Protein 2HY7 (pdb70)

B-factor: mean 18.6, std 9.36, range [2.0, 82.22]

Nearest PDB structures (foldseek):
  2q6v-assembly1_A  TM=9.992E-01  e=4.494E-72  unclassified
  3cv3-assembly1_A  TM=9.998E-01  e=1.020E-71  Xanthomonas campestris pv. campestris
  3cuy-assembly1_A  TM=1.001E+00  e=2.155E-69  Xanthomonas campestris pv. campestris
  3tf5-assembly1_C-2  TM=4.042E-01  e=6.000E-01  Homo sapiens
  6qh8-assembly2_B  TM=3.877E-01  e=8.722E+00  Pseudomonas aeruginosa

Foldseek 3Di:
DQFEEEEEEQDWLPQADDDLVNLLQLLVLVRDAYEYEHDQAEPVCVVVPDSCVVVVVVAPHWDDDNSYTTHYHYYHHAAWAPVDPVCQVVSLVRLVVVLVDDDPVVLVSLLRGQEYEYEPASSLSNPVVSCVSHVNHQYFYEDLDANVQVPTRPNSLVSQLVCVQVHQAYEYQFLLNVVSHNYAPRYFYQHGFAAPCLVVLQPDAPDDDFAEEEEEAQALQDVVLQLLVCVLCVRYQYEYECNVDADDPSHDPSYDYYHHDHPSNCSNSQLPHLAYEHRRQDLPHRLCCLRSVPRVVSNLQNQHQYEYAPSNCHPDDSYFHAHHPDSVSSSVSVVVNNPDDRDNPDDHHHSNVSSVCSRCVLVVVVGHPHDRD

InterPro domains:
  IPR054299 Glucuronosyltransferase GumK, N-terminal domain [PF22059] (19-185)

Structure (mmCIF, N/CA/C/O backbone):
data_2HY7
#
_entry.id   2HY7
#
_cell.length_a   123.629
_cell.length_b   123.629
_cell.length_c   174.307
_cell.angle_alpha   90.000
_cell.angle_beta   90.000
_cell.angle_gamma   120.000
#
_symmetry.space_group_name_H-M   'P 65 2 2'
#
loop_
_entity.id
_entity.type
_entity.pdbx_description
1 polymer 'Glucuronosyltransferase GumK'
2 water water
#
loop_
_atom_site.group_PDB
_atom_site.id
_atom_site.type_symbol
_atom_site.label_atom_id
_atom_site.label_alt_id
_atom_site.label_comp_id
_atom_site.label_asym_id
_atom_site.label_entity_id
_atom_site.label_seq_id
_atom_site.pdbx_PDB_ins_code
_atom_site.Cartn_x
_atom_site.Cartn_y
_atom_site.Cartn_z
_atom_site.occupancy
_atom_site.B_iso_or_equiv
_atom_site.auth_seq_id
_atom_site.auth_comp_id
_atom_site.auth_asym_id
_atom_site.auth_atom_id
_atom_site.pdbx_PDB_model_num
ATOM 1 N N . ARG A 1 13 ? -1.847 94.827 6.391 1.00 39.94 13 ARG A N 1
ATOM 2 C CA . ARG A 1 13 ? -2.244 94.039 5.171 1.00 39.04 13 ARG A CA 1
ATOM 3 C C . ARG A 1 13 ? -1.933 92.623 5.464 1.00 37.14 13 ARG A C 1
ATOM 4 O O . ARG A 1 13 ? -0.875 92.125 5.010 1.00 36.98 13 ARG A O 1
ATOM 12 N N . ARG A 1 14 ? -2.879 91.996 6.185 1.00 35.73 14 ARG A N 1
ATOM 13 C CA . ARG A 1 14 ? -2.690 90.752 6.934 1.00 32.60 14 ARG A CA 1
ATOM 14 C C . ARG A 1 14 ? -1.426 91.159 7.632 1.00 29.80 14 ARG A C 1
ATOM 15 O O . ARG A 1 14 ? -1.130 92.368 7.616 1.00 30.67 14 ARG A O 1
ATOM 23 N N . PRO A 1 15 ? -0.684 90.232 8.266 1.00 26.45 15 PRO A N 1
ATOM 24 C CA . PRO A 1 15 ? 0.607 90.743 8.721 1.00 23.37 15 PRO A CA 1
ATOM 25 C C . PRO A 1 15 ? 1.515 91.088 7.538 1.00 20.50 15 PRO A C 1
ATOM 26 O O . PRO A 1 15 ? 1.504 90.394 6.523 1.00 19.92 15 PRO A O 1
ATOM 30 N N . CYS A 1 16 ? 2.273 92.169 7.676 1.00 17.09 16 CYS A N 1
ATOM 31 C CA . CYS A 1 16 ? 3.231 92.589 6.665 1.00 14.93 16 CYS A CA 1
ATOM 32 C C . CYS A 1 16 ? 4.620 92.090 7.084 1.00 13.44 16 CYS A C 1
ATOM 33 O O . CYS A 1 16 ? 5.042 92.317 8.222 1.00 12.58 16 CYS A O 1
ATOM 36 N N . TYR A 1 17 ? 5.314 91.421 6.161 1.00 12.32 17 TYR A N 1
ATOM 37 C CA . TYR A 1 17 ? 6.613 90.790 6.441 1.00 10.82 17 TYR A CA 1
ATOM 38 C C . TYR A 1 17 ? 7.719 91.514 5.704 1.00 10.42 17 TYR A C 1
ATOM 39 O O . TYR A 1 17 ? 7.536 91.944 4.567 1.00 9.46 17 TYR A O 1
ATOM 48 N N . LEU A 1 18 ? 8.870 91.602 6.345 1.00 9.49 18 LEU A N 1
ATOM 49 C CA . LEU A 1 18 ? 10.076 92.073 5.692 1.00 9.68 18 LEU A CA 1
ATOM 50 C C . LEU A 1 18 ? 11.168 91.042 5.946 1.00 10.23 18 LEU A C 1
ATOM 51 O O . LEU A 1 18 ? 11.395 90.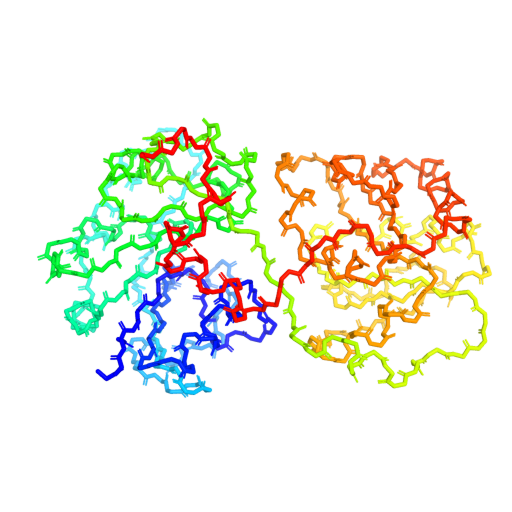634 7.093 1.00 11.26 18 LEU A O 1
ATOM 56 N N . VAL A 1 19 ? 11.832 90.607 4.875 1.00 9.72 19 VAL A N 1
ATOM 57 C CA . VAL A 1 19 ? 12.958 89.675 4.995 1.00 9.39 19 VAL A CA 1
ATOM 58 C C . VAL A 1 19 ? 14.251 90.397 4.633 1.00 9.69 19 VAL A C 1
ATOM 59 O O . VAL A 1 19 ? 14.314 91.082 3.600 1.00 9.55 19 VAL A O 1
ATOM 63 N N . LEU A 1 20 ? 15.272 90.241 5.480 1.00 9.43 20 LEU A N 1
ATOM 64 C CA . LEU A 1 20 ? 16.606 90.784 5.225 1.00 10.84 20 LEU A CA 1
ATOM 65 C C . LEU A 1 20 ? 17.612 89.646 5.060 1.00 10.73 20 LEU A C 1
ATOM 66 O O . LEU A 1 20 ? 17.719 88.765 5.927 1.00 10.28 20 LEU A O 1
ATOM 71 N N . SER A 1 21 ? 18.349 89.669 3.957 1.00 10.44 21 SER A N 1
ATOM 72 C CA . SER A 1 21 ? 19.201 88.537 3.580 1.00 11.28 21 SER A CA 1
ATOM 73 C C . SER A 1 21 ? 20.219 89.014 2.545 1.00 11.59 21 SER A C 1
ATOM 74 O O . SER A 1 21 ? 20.021 90.038 1.883 1.00 10.42 21 SER A O 1
ATOM 77 N N . SER A 1 22 ? 21.290 88.244 2.412 1.00 11.98 22 SER A N 1
ATOM 78 C CA . SER A 1 22 ? 22.277 88.447 1.365 1.00 13.69 22 SER A CA 1
ATOM 79 C C . SER A 1 22 ? 21.862 87.766 0.048 1.00 13.24 22 SER A C 1
ATOM 80 O O . SER A 1 22 ? 22.438 88.047 -1.016 1.00 12.40 22 SER A O 1
ATOM 83 N N . HIS A 1 23 ? 20.868 86.882 0.119 1.00 11.46 23 HIS A N 1
ATOM 84 C CA . HIS A 1 23 ? 20.171 86.417 -1.084 1.00 12.30 23 HIS A CA 1
ATOM 85 C C . HIS A 1 23 ? 19.348 87.564 -1.650 1.00 11.89 23 HIS A C 1
ATOM 86 O O . HIS A 1 23 ? 19.034 88.516 -0.940 1.00 11.68 23 HIS A O 1
ATOM 93 N N . ASP A 1 24 ? 19.022 87.483 -2.933 1.00 11.59 24 ASP A N 1
ATOM 94 C CA . ASP A 1 24 ? 17.938 88.274 -3.476 1.00 11.70 24 ASP A CA 1
ATOM 95 C C . ASP A 1 24 ? 16.831 87.288 -3.867 1.00 11.99 24 ASP A C 1
ATOM 96 O O . ASP A 1 24 ? 17.110 86.185 -4.369 1.00 11.31 24 ASP A O 1
ATOM 101 N N . PHE A 1 25 ? 15.582 87.677 -3.632 1.00 11.42 25 PHE A N 1
ATOM 102 C CA . PHE A 1 25 ? 14.459 86.788 -3.883 1.00 11.70 25 PHE A CA 1
ATOM 103 C C . PHE A 1 25 ? 14.320 86.353 -5.356 1.00 12.20 25 PHE A C 1
ATOM 104 O O . PHE A 1 25 ? 13.724 85.313 -5.662 1.00 12.31 25 PHE A O 1
ATOM 112 N N . ARG A 1 26 ? 14.879 87.146 -6.261 1.00 12.53 26 ARG A N 1
ATOM 113 C CA . ARG A 1 26 ? 14.765 86.890 -7.693 1.00 12.57 26 ARG A CA 1
ATOM 114 C C . ARG A 1 26 ? 15.799 85.904 -8.246 1.00 14.04 26 ARG A C 1
ATOM 115 O O . ARG A 1 26 ? 15.659 85.438 -9.375 1.00 14.21 26 ARG A O 1
ATOM 123 N N . THR A 1 27 ? 16.855 85.615 -7.486 1.00 15.30 27 THR A N 1
ATOM 124 C CA . THR A 1 27 ? 17.926 84.740 -7.976 1.00 17.51 27 THR A CA 1
ATOM 125 C C . THR A 1 27 ? 17.364 83.326 -8.216 1.00 18.95 27 THR A C 1
ATOM 126 O O . THR A 1 27 ? 16.737 82.747 -7.319 1.00 19.26 27 THR A O 1
ATOM 130 N N . PRO A 1 28 ? 17.536 82.792 -9.445 1.00 20.21 28 PRO A N 1
ATOM 131 C CA . PRO A 1 28 ? 17.046 81.438 -9.750 1.00 21.21 28 PRO A CA 1
ATOM 132 C C . PRO A 1 28 ? 17.660 80.354 -8.865 1.00 21.83 28 PRO A C 1
ATOM 133 O O . PRO A 1 28 ? 18.798 80.478 -8.413 1.00 21.14 28 PRO A O 1
ATOM 137 N N . ARG A 1 29 ? 16.900 79.290 -8.624 1.00 23.26 29 ARG A N 1
ATOM 138 C CA . ARG A 1 29 ? 17.320 78.218 -7.701 1.00 24.71 29 ARG A CA 1
ATOM 139 C C . ARG A 1 29 ? 17.207 78.718 -6.250 1.00 23.87 29 ARG A C 1
ATOM 140 O O . ARG A 1 29 ? 18.170 79.201 -5.655 1.00 23.77 29 ARG A O 1
ATOM 148 N N . ARG A 1 30 ? 16.008 78.577 -5.707 1.00 24.21 30 ARG A N 1
ATOM 149 C CA . ARG A 1 30 ? 15.688 79.028 -4.368 1.00 23.55 30 ARG A CA 1
ATOM 150 C C . ARG A 1 30 ? 16.525 78.332 -3.274 1.00 22.14 30 ARG A C 1
ATOM 151 O O . ARG A 1 30 ? 16.839 77.136 -3.389 1.00 22.17 30 ARG A O 1
ATOM 159 N N . ALA A 1 31 ? 16.919 79.090 -2.244 1.00 19.25 31 ALA A N 1
ATOM 160 C CA . ALA A 1 31 ? 17.497 78.531 -1.017 1.00 17.50 31 ALA A CA 1
ATOM 161 C C . ALA A 1 31 ? 16.383 78.494 0.036 1.00 15.60 31 ALA A C 1
ATOM 162 O O . ALA A 1 31 ? 15.247 78.855 -0.282 1.00 14.53 31 ALA A O 1
ATOM 164 N N . ASN A 1 32 ? 16.674 78.050 1.261 1.00 14.03 32 ASN A N 1
ATOM 165 C CA . ASN A 1 32 ? 15.589 77.892 2.245 1.00 13.45 32 ASN A CA 1
ATOM 166 C C . ASN A 1 32 ? 14.815 79.175 2.469 1.00 12.06 32 ASN A C 1
ATOM 167 O O . ASN A 1 32 ? 13.601 79.142 2.591 1.00 11.40 32 ASN A O 1
ATOM 172 N N . ILE A 1 33 ? 15.530 80.304 2.526 1.00 11.73 33 ILE A N 1
ATOM 173 C CA . ILE A 1 33 ? 14.878 81.582 2.783 1.00 11.10 33 ILE A CA 1
ATOM 174 C C . ILE A 1 33 ? 13.836 81.941 1.710 1.00 10.89 33 ILE A C 1
ATOM 175 O O . ILE A 1 33 ? 12.816 82.540 2.016 1.00 10.50 33 ILE A O 1
ATOM 180 N N . HIS A 1 34 ? 14.067 81.525 0.466 1.00 11.32 34 HIS A N 1
ATOM 181 C CA . HIS A 1 34 ? 13.086 81.754 -0.604 1.00 11.54 34 HIS A CA 1
ATOM 182 C C . HIS A 1 34 ? 11.804 80.976 -0.362 1.00 11.30 34 HIS A C 1
ATOM 183 O O . HIS A 1 34 ? 10.712 81.489 -0.581 1.00 10.08 34 HIS A O 1
ATOM 190 N N . PHE A 1 35 ? 11.943 79.707 0.028 1.00 11.06 35 PHE A N 1
ATOM 191 C CA . PHE A 1 35 ? 10.768 78.891 0.283 1.00 11.16 35 PHE A CA 1
ATOM 192 C C . PHE A 1 35 ? 9.928 79.424 1.440 1.00 10.62 35 PHE A C 1
ATOM 193 O O . PHE A 1 35 ? 8.703 79.372 1.392 1.00 11.04 35 PHE A O 1
ATOM 201 N N . ILE A 1 36 ? 10.591 79.913 2.481 1.00 9.45 36 ILE A N 1
ATOM 202 C CA . ILE A 1 36 ? 9.892 80.554 3.584 1.00 9.97 36 ILE A CA 1
ATOM 203 C C . ILE A 1 36 ? 9.182 81.819 3.061 1.00 10.08 36 ILE A C 1
ATOM 204 O O . ILE A 1 36 ? 8.005 82.067 3.364 1.00 9.36 36 ILE A O 1
ATOM 209 N N . THR A 1 37 ? 9.903 82.601 2.263 1.00 9.35 37 THR A N 1
ATOM 210 C CA . THR A 1 37 ? 9.346 83.859 1.744 1.00 9.99 37 THR A CA 1
ATOM 211 C C . THR A 1 37 ? 8.096 83.594 0.877 1.00 9.85 37 THR A C 1
ATOM 212 O O . THR A 1 37 ? 7.116 84.344 0.954 1.00 9.67 37 THR A O 1
ATOM 216 N N . ASP A 1 38 ? 8.107 82.509 0.100 1.00 10.12 38 ASP A N 1
ATOM 217 C CA . ASP A 1 38 ? 6.908 82.110 -0.669 1.00 10.83 38 ASP A CA 1
ATOM 218 C C . ASP A 1 38 ? 5.689 81.941 0.237 1.00 10.68 38 ASP A C 1
ATOM 219 O O . ASP A 1 38 ? 4.567 82.363 -0.098 1.00 9.84 38 ASP A O 1
ATOM 224 N N . GLN A 1 39 ? 5.915 81.328 1.393 1.00 10.29 39 GLN A N 1
ATOM 225 C CA . GLN A 1 39 ? 4.859 81.156 2.394 1.00 10.97 39 GLN A CA 1
ATOM 226 C C . GLN A 1 39 ? 4.417 82.474 3.013 1.00 10.75 39 GLN A C 1
ATOM 227 O O . GLN A 1 39 ? 3.217 82.678 3.238 1.00 11.47 39 GLN A O 1
ATOM 233 N N . LEU A 1 40 ? 5.373 83.357 3.281 1.00 10.79 40 LEU A N 1
ATOM 234 C CA . LEU A 1 40 ? 5.042 84.685 3.803 1.00 10.98 40 LEU A CA 1
ATOM 235 C C . LEU A 1 40 ? 4.122 85.423 2.824 1.00 11.05 40 LEU A C 1
ATOM 236 O O . LEU A 1 40 ? 3.131 86.061 3.233 1.00 11.04 40 LEU A O 1
ATOM 241 N N . ALA A 1 41 ? 4.459 85.336 1.541 1.00 11.66 41 ALA A N 1
ATOM 242 C CA . ALA A 1 41 ? 3.720 86.048 0.469 1.00 12.50 41 ALA A CA 1
ATOM 243 C C . ALA A 1 41 ? 2.271 85.580 0.369 1.00 13.95 41 ALA A C 1
ATOM 244 O O . ALA A 1 41 ? 1.376 86.356 -0.037 1.00 13.54 41 ALA A O 1
ATOM 246 N N . LEU A 1 42 ? 2.030 84.324 0.753 1.00 14.38 42 LEU A N 1
ATOM 247 C CA . LEU A 1 42 ? 0.653 83.814 0.870 1.00 15.16 42 LEU A CA 1
ATOM 248 C C . LEU A 1 42 ? -0.107 84.376 2.068 1.00 15.72 42 LEU A C 1
ATOM 249 O O . LEU A 1 42 ? -1.344 84.363 2.076 1.00 16.33 42 LEU A O 1
ATOM 254 N N . ARG A 1 43 ? 0.621 84.869 3.067 1.00 14.80 43 ARG A N 1
ATOM 255 C CA . ARG A 1 43 ? 0.018 85.298 4.319 1.00 14.97 43 ARG A CA 1
ATOM 256 C C . ARG A 1 43 ? -0.225 86.808 4.401 1.00 15.00 43 ARG A C 1
ATOM 257 O O . ARG A 1 43 ? -1.090 87.253 5.152 1.00 14.78 43 ARG A O 1
ATOM 265 N N . GLY A 1 44 ? 0.558 87.587 3.663 1.00 14.43 44 GLY A N 1
ATOM 266 C CA . GLY A 1 44 ? 0.439 89.057 3.709 1.00 13.91 44 GLY A CA 1
ATOM 267 C C . GLY A 1 44 ? 1.449 89.722 2.798 1.00 13.22 44 GLY A C 1
ATOM 268 O O . GLY A 1 44 ? 2.229 89.052 2.116 1.00 12.05 44 GLY A O 1
ATOM 269 N N . THR A 1 45 ? 1.398 91.050 2.743 1.00 12.04 45 THR A N 1
ATOM 270 C CA . THR A 1 45 ? 2.378 91.813 1.990 1.00 12.16 45 THR A CA 1
ATOM 271 C C . THR A 1 45 ? 3.785 91.444 2.452 1.00 11.22 45 THR A C 1
ATOM 272 O O . THR A 1 45 ? 4.088 91.474 3.652 1.00 12.11 45 THR A O 1
ATOM 276 N N . THR A 1 46 ? 4.629 91.097 1.492 1.00 10.31 46 THR A N 1
ATOM 277 C CA . THR A 1 46 ? 5.946 90.560 1.805 1.00 9.92 46 THR A CA 1
ATOM 278 C C . THR A 1 46 ? 7.019 91.271 1.018 1.00 9.38 46 THR A C 1
ATOM 279 O O . THR A 1 46 ? 6.928 91.394 -0.212 1.00 10.06 46 THR A O 1
ATOM 283 N N . ARG A 1 47 ? 8.022 91.753 1.748 1.00 9.16 47 ARG A N 1
ATOM 284 C CA . ARG A 1 47 ? 9.172 92.453 1.175 1.00 9.30 47 ARG A CA 1
ATOM 285 C C . ARG A 1 47 ? 10.457 91.674 1.399 1.00 9.94 47 ARG A C 1
ATOM 286 O O . ARG A 1 47 ? 10.652 91.064 2.458 1.00 9.69 47 ARG A O 1
ATOM 294 N N . PHE A 1 48 ? 11.361 91.749 0.427 1.00 9.77 48 PHE A N 1
ATOM 295 C CA . PHE A 1 48 ? 12.637 91.059 0.519 1.00 10.06 48 PHE A CA 1
ATOM 296 C C . PHE A 1 48 ? 13.745 92.019 0.122 1.00 10.01 48 PHE A C 1
ATOM 297 O O . PHE A 1 48 ? 13.882 92.400 -1.053 1.00 9.78 48 PHE A O 1
ATOM 305 N N . PHE A 1 49 ? 14.516 92.416 1.128 1.00 9.07 49 PHE A N 1
ATOM 306 C CA . PHE A 1 49 ? 15.525 93.458 1.006 1.00 9.93 49 PHE A CA 1
ATOM 307 C C . PHE A 1 49 ? 16.917 92.814 1.022 1.00 10.11 49 PHE A C 1
ATOM 308 O O . PHE A 1 49 ? 17.300 92.182 2.020 1.00 9.93 49 PHE A O 1
ATOM 316 N N . SER A 1 50 ? 17.638 92.927 -0.097 1.00 10.18 50 SER A N 1
ATOM 317 C CA . SER A 1 50 ? 18.899 92.177 -0.334 1.00 10.76 50 SER A CA 1
ATOM 318 C C . SER A 1 50 ? 20.134 93.010 0.012 1.00 11.84 50 SER A C 1
ATOM 319 O O . SER A 1 50 ? 20.298 94.120 -0.522 1.00 12.22 50 SER A O 1
ATOM 322 N N . LEU A 1 51 ? 20.980 92.447 0.886 1.00 11.92 51 LEU A N 1
ATOM 323 C CA . LEU A 1 51 ? 22.117 93.106 1.542 1.00 13.29 51 LEU A CA 1
ATOM 324 C C . LEU A 1 51 ? 23.472 92.663 1.005 1.00 13.24 51 LEU A C 1
ATOM 325 O O . LEU A 1 51 ? 23.572 91.674 0.280 1.00 13.07 51 LEU A O 1
ATOM 330 N N . ARG A 1 52 ? 24.520 93.398 1.377 1.00 14.78 52 ARG A N 1
ATOM 331 C CA . ARG A 1 52 ? 25.893 92.947 1.118 1.00 17.50 52 ARG A CA 1
ATOM 332 C C . ARG A 1 52 ? 26.171 92.971 -0.393 1.00 16.83 52 ARG A C 1
ATOM 333 O O . ARG A 1 52 ? 26.930 92.151 -0.915 1.00 17.97 52 ARG A O 1
ATOM 341 N N . TYR A 1 53 ? 25.540 93.912 -1.094 1.00 16.89 53 TYR A N 1
ATOM 342 C CA . TYR A 1 53 ? 25.761 94.079 -2.527 1.00 16.59 53 TYR A CA 1
ATOM 343 C C . TYR A 1 53 ? 26.315 95.481 -2.786 1.00 16.89 53 TYR A C 1
ATOM 344 O O . TYR A 1 53 ? 25.814 96.472 -2.261 1.00 15.71 53 TYR A O 1
ATOM 353 N N . SER A 1 54 ? 27.355 95.562 -3.602 1.00 18.13 54 SER A N 1
ATOM 354 C CA . SER A 1 54 ? 27.978 96.860 -3.873 1.00 18.80 54 SER A CA 1
ATOM 355 C C . SER A 1 54 ? 28.656 96.868 -5.241 1.00 19.34 54 SER A C 1
ATOM 356 O O . SER A 1 54 ? 28.680 95.858 -5.944 1.00 19.34 54 SER A O 1
ATOM 359 N N . ARG A 1 55 ? 29.199 98.024 -5.612 1.00 20.68 55 ARG A N 1
ATOM 360 C CA . ARG A 1 55 ? 30.002 98.112 -6.834 1.00 22.23 55 ARG A CA 1
ATOM 361 C C . ARG A 1 55 ? 31.203 97.175 -6.707 1.00 22.75 55 ARG A C 1
ATOM 362 O O . ARG A 1 55 ? 31.630 96.575 -7.683 1.00 23.11 55 ARG A O 1
ATOM 370 N N . LEU A 1 56 ? 31.697 97.002 -5.482 1.00 24.07 56 LEU A N 1
ATOM 371 C CA . LEU A 1 56 ? 32.764 96.041 -5.193 1.00 26.13 56 LEU A CA 1
ATOM 372 C C . LEU A 1 56 ? 32.381 94.589 -5.534 1.00 27.17 56 LEU A C 1
ATOM 373 O O . LEU A 1 56 ? 33.244 93.787 -5.875 1.00 27.06 56 LEU A O 1
ATOM 378 N N . SER A 1 57 ? 31.088 94.257 -5.447 1.00 28.63 57 SER A N 1
ATOM 379 C CA . SER A 1 57 ? 30.582 92.923 -5.836 1.00 30.13 57 SER A CA 1
ATOM 380 C C . SER A 1 57 ? 30.914 92.515 -7.266 1.00 32.78 57 SER A C 1
ATOM 381 O O . SER A 1 57 ? 31.021 91.313 -7.551 1.00 32.54 57 SER A O 1
ATOM 384 N N . ARG A 1 58 ? 31.069 93.511 -8.151 1.00 35.62 58 ARG A N 1
ATOM 385 C CA . ARG A 1 58 ? 31.433 93.296 -9.561 1.00 38.96 58 ARG A 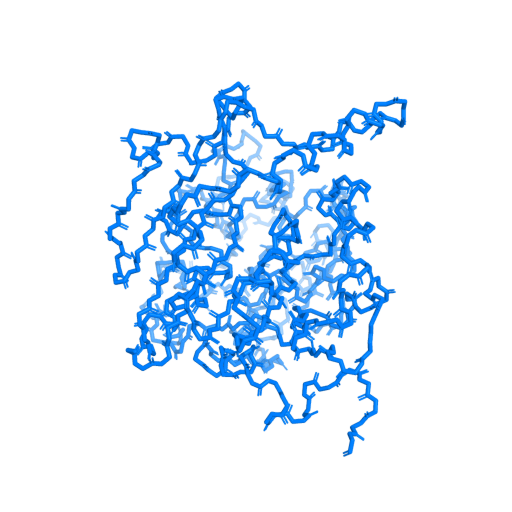CA 1
ATOM 386 C C . ARG A 1 58 ? 32.791 92.631 -9.727 1.00 40.58 58 ARG A C 1
ATOM 387 O O . ARG A 1 58 ? 32.980 91.810 -10.624 1.00 41.62 58 ARG A O 1
ATOM 395 N N . MET A 1 59 ? 33.739 92.997 -8.874 1.00 42.32 59 MET A N 1
ATOM 396 C CA . MET A 1 59 ? 35.076 92.423 -8.933 1.00 44.33 59 MET A CA 1
ATOM 397 C C . MET A 1 59 ? 35.148 91.040 -8.299 1.00 43.88 59 MET A C 1
ATOM 398 O O . MET A 1 59 ? 36.101 90.295 -8.529 1.00 44.42 59 MET A O 1
ATOM 403 N N . LYS A 1 60 ? 34.136 90.697 -7.510 1.00 43.33 60 LYS A N 1
ATOM 404 C CA . LYS A 1 60 ? 34.126 89.441 -6.778 1.00 42.87 60 LYS A CA 1
ATOM 405 C C . LYS A 1 60 ? 33.271 88.353 -7.446 1.00 41.49 60 LYS A C 1
ATOM 406 O O . LYS A 1 60 ? 33.458 87.168 -7.173 1.00 42.38 60 LYS A O 1
ATOM 412 N N . GLY A 1 61 ? 32.347 88.741 -8.318 1.00 39.41 61 GLY A N 1
ATOM 413 C CA . GLY A 1 61 ? 31.511 87.763 -9.016 1.00 37.09 61 GLY A CA 1
ATOM 414 C C . GLY A 1 61 ? 30.285 87.343 -8.217 1.00 35.38 61 GLY A C 1
ATOM 415 O O . GLY A 1 61 ? 30.078 86.157 -7.913 1.00 36.44 61 GLY A O 1
ATOM 416 N N . ASP A 1 62 ? 29.465 88.323 -7.878 1.00 32.03 62 ASP A N 1
ATOM 417 C CA . ASP A 1 62 ? 28.258 88.088 -7.109 1.00 28.96 62 ASP A CA 1
ATOM 418 C C . ASP A 1 62 ? 27.171 87.509 -8.026 1.00 27.58 62 ASP A C 1
ATOM 419 O O . ASP A 1 62 ? 26.996 87.976 -9.154 1.00 26.37 62 ASP A O 1
ATOM 424 N N . MET A 1 63 ? 26.436 86.512 -7.530 1.00 26.69 63 MET A N 1
ATOM 425 C CA . MET A 1 63 ? 25.336 85.883 -8.290 1.00 25.89 63 MET A CA 1
ATOM 426 C C . MET A 1 63 ? 24.191 86.849 -8.626 1.00 24.28 63 MET A C 1
ATOM 427 O O . MET A 1 63 ? 23.360 86.560 -9.482 1.00 23.61 63 MET A O 1
ATOM 432 N N . ARG A 1 64 ? 24.149 87.989 -7.947 1.00 22.53 64 ARG A N 1
ATOM 433 C CA . ARG A 1 64 ? 23.094 88.979 -8.182 1.00 21.17 64 ARG A CA 1
ATOM 434 C C . ARG A 1 64 ? 23.446 90.003 -9.262 1.00 21.37 64 ARG A C 1
ATOM 435 O O . ARG A 1 64 ? 22.660 90.911 -9.548 1.00 20.37 64 ARG A O 1
ATOM 443 N N . LEU A 1 65 ? 24.622 89.858 -9.869 1.00 21.58 65 LEU A N 1
ATOM 444 C CA . LEU A 1 65 ? 25.032 90.800 -10.915 1.00 22.03 65 LEU A CA 1
ATOM 445 C C . LEU A 1 65 ? 24.029 90.966 -12.087 1.00 21.40 65 LEU A C 1
ATOM 446 O O . LEU A 1 65 ? 23.853 92.082 -12.572 1.00 21.80 65 LEU A O 1
ATOM 451 N N . PRO A 1 66 ? 23.336 89.880 -12.513 1.00 21.54 66 PRO A N 1
ATOM 452 C CA . PRO A 1 66 ? 22.254 90.049 -13.502 1.00 20.89 66 PRO A CA 1
ATOM 453 C C . PRO A 1 66 ? 21.136 91.017 -13.115 1.00 20.24 66 PRO A C 1
ATOM 454 O O . PRO A 1 66 ? 20.422 91.500 -13.998 1.00 19.70 66 PRO A O 1
ATOM 458 N N . LEU A 1 67 ? 21.010 91.321 -11.818 1.00 18.07 67 LEU A N 1
ATOM 459 C CA . LEU A 1 67 ? 19.975 92.233 -11.335 1.00 16.97 67 LEU A CA 1
ATOM 460 C C . LEU A 1 67 ? 20.482 93.663 -11.171 1.00 15.69 67 LEU A C 1
ATOM 461 O O . LEU A 1 67 ? 19.752 94.541 -10.735 1.00 14.64 67 LEU A O 1
ATOM 466 N N . ASP A 1 68 ? 21.743 93.896 -11.523 1.00 15.69 68 ASP A N 1
ATOM 467 C CA . ASP A 1 68 ? 22.367 95.193 -11.262 1.00 15.90 68 ASP A CA 1
ATOM 468 C C . ASP A 1 68 ? 21.610 96.404 -11.819 1.00 15.08 68 ASP A C 1
ATOM 469 O O . ASP A 1 68 ? 21.543 97.439 -11.163 1.00 13.93 68 ASP A O 1
ATOM 474 N N . ASP A 1 69 ? 21.033 96.268 -13.017 1.00 15.69 69 ASP A N 1
ATOM 475 C CA . ASP A 1 69 ? 20.278 97.370 -13.631 1.00 16.08 69 ASP A CA 1
ATOM 476 C C . ASP A 1 69 ? 18.970 97.678 -12.883 1.00 15.51 69 ASP A C 1
ATOM 477 O O . ASP A 1 69 ? 18.256 98.624 -13.231 1.00 15.34 69 ASP A O 1
ATOM 482 N N . THR A 1 70 ? 18.649 96.882 -11.861 1.00 14.17 70 THR A N 1
ATOM 483 C CA . THR A 1 70 ? 17.459 97.172 -11.047 1.00 13.38 70 THR A CA 1
ATOM 484 C C . THR A 1 70 ? 17.819 97.683 -9.654 1.00 13.92 70 THR A C 1
ATOM 485 O O . THR A 1 70 ? 16.923 97.987 -8.853 1.00 13.49 70 THR A O 1
ATOM 489 N N . ALA A 1 71 ? 19.118 97.764 -9.367 1.00 13.65 71 ALA A N 1
ATOM 490 C CA . ALA A 1 71 ? 19.597 98.163 -8.031 1.00 13.86 71 ALA A CA 1
ATOM 491 C C . ALA A 1 71 ? 18.934 99.434 -7.491 1.00 13.96 71 ALA A C 1
ATOM 492 O O . ALA A 1 71 ? 18.651 100.398 -8.237 1.00 12.65 71 ALA A O 1
ATOM 494 N N . ASN A 1 72 ? 18.664 99.415 -6.186 1.00 12.94 72 ASN A N 1
ATOM 495 C CA . ASN A 1 72 ? 18.124 100.568 -5.471 1.00 12.85 72 ASN A CA 1
ATOM 496 C C . ASN A 1 72 ? 16.735 100.981 -5.940 1.00 12.49 72 ASN A C 1
ATOM 497 O O . ASN A 1 72 ? 16.352 102.137 -5.824 1.00 12.42 72 ASN A O 1
ATOM 502 N N . THR A 1 73 ? 15.976 100.025 -6.474 1.00 11.63 73 THR A N 1
ATOM 503 C CA . THR A 1 73 ? 14.574 100.269 -6.782 1.00 11.56 73 THR A CA 1
ATOM 504 C C . THR A 1 73 ? 13.784 99.023 -6.396 1.00 10.97 73 THR A C 1
ATOM 505 O O . THR A 1 73 ? 14.357 97.936 -6.317 1.00 11.42 73 THR A O 1
ATOM 509 N N . VAL A 1 74 ? 12.469 99.184 -6.225 1.00 10.89 74 VAL A N 1
ATOM 510 C CA . VAL A 1 74 ? 11.571 98.073 -5.884 1.00 9.85 74 VAL A CA 1
ATOM 511 C C . VAL A 1 74 ? 11.077 97.354 -7.141 1.00 10.23 74 VAL A C 1
ATOM 512 O O . VAL A 1 74 ? 10.637 98.004 -8.110 1.00 9.53 74 VAL A O 1
ATOM 516 N N . VAL A 1 75 ? 11.178 96.026 -7.137 1.00 9.84 75 VAL A N 1
ATOM 517 C CA . VAL A 1 75 ? 10.694 95.214 -8.267 1.00 11.04 75 VAL A CA 1
ATOM 518 C C . VAL A 1 75 ? 9.773 94.137 -7.681 1.00 11.64 75 VAL A C 1
ATOM 519 O O . VAL A 1 75 ? 10.112 93.511 -6.664 1.00 11.81 75 VAL A O 1
ATOM 523 N N . SER A 1 76 ? 8.613 93.943 -8.306 1.00 11.60 76 SER A N 1
ATOM 524 C CA . SER A 1 76 ? 7.674 92.894 -7.874 1.00 12.74 76 SER A CA 1
ATOM 525 C C . SER A 1 76 ? 8.060 91.571 -8.516 1.00 12.22 76 SER A C 1
ATOM 526 O O . SER A 1 76 ? 8.246 91.481 -9.742 1.00 11.80 76 SER A O 1
ATOM 529 N N . HIS A 1 77 ? 8.199 90.527 -7.698 1.00 11.98 77 HIS A N 1
ATOM 530 C CA . HIS A 1 77 ? 8.497 89.215 -8.252 1.00 11.83 77 HIS A CA 1
ATOM 531 C C . HIS A 1 77 ? 7.760 88.131 -7.472 1.00 12.56 77 HIS A C 1
ATOM 532 O O . HIS A 1 77 ? 7.984 87.973 -6.259 1.00 11.94 77 HIS A O 1
ATOM 539 N N . ASN A 1 78 ? 6.896 87.398 -8.169 1.00 13.29 78 ASN A N 1
ATOM 540 C CA . ASN A 1 78 ? 6.082 86.327 -7.543 1.00 14.78 78 ASN A CA 1
ATOM 541 C C . ASN A 1 78 ? 5.370 86.795 -6.261 1.00 14.56 78 ASN A C 1
ATOM 542 O O . ASN A 1 78 ? 5.389 86.109 -5.231 1.00 14.68 78 ASN A O 1
ATOM 547 N N . GLY A 1 79 ? 4.773 87.981 -6.328 1.00 14.17 79 GLY A N 1
ATOM 548 C CA . GLY A 1 79 ? 4.010 88.523 -5.196 1.00 14.18 79 GLY A CA 1
ATOM 549 C C . GLY A 1 79 ? 4.842 89.127 -4.079 1.00 14.24 79 GLY A C 1
ATOM 550 O O . GLY A 1 79 ? 4.298 89.482 -3.030 1.00 15.00 79 GLY A O 1
ATOM 551 N N . VAL A 1 80 ? 6.149 89.263 -4.294 1.00 12.33 80 VAL A N 1
ATOM 552 C CA . VAL A 1 80 ? 7.044 89.820 -3.269 1.00 12.06 80 VAL A CA 1
ATOM 553 C C . VAL A 1 80 ? 7.678 91.103 -3.796 1.00 11.83 80 VAL A C 1
ATOM 554 O O . VAL A 1 80 ? 8.118 91.150 -4.949 1.00 10.97 80 VAL A O 1
ATOM 558 N N . ASP A 1 81 ? 7.705 92.136 -2.958 1.00 12.07 81 ASP A N 1
ATOM 559 C CA . ASP A 1 81 ? 8.398 93.391 -3.295 1.00 12.73 81 ASP A CA 1
ATOM 560 C C . ASP A 1 81 ? 9.879 93.232 -2.987 1.00 11.83 81 ASP A C 1
ATOM 561 O O . ASP A 1 81 ? 10.251 93.009 -1.827 1.00 12.00 81 ASP A O 1
ATOM 566 N N . CYS A 1 82 ? 10.718 93.328 -4.019 1.00 11.38 82 CYS A N 1
ATOM 567 C CA . CYS A 1 82 ? 12.150 93.055 -3.912 1.00 10.92 82 CYS A CA 1
ATOM 568 C C . CYS A 1 82 ? 12.968 94.333 -4.056 1.00 11.62 82 CYS A C 1
ATOM 569 O O . CYS A 1 82 ? 12.635 95.197 -4.881 1.00 11.27 82 CYS A O 1
ATOM 572 N N . TYR A 1 83 ? 14.050 94.426 -3.288 1.00 9.82 83 TYR A N 1
ATOM 573 C CA . TYR A 1 83 ? 14.965 95.554 -3.408 1.00 10.76 83 TYR A CA 1
ATOM 574 C C . TYR A 1 83 ? 16.389 95.079 -3.245 1.00 10.87 83 TYR A C 1
ATOM 575 O O . TYR A 1 83 ? 16.765 94.546 -2.177 1.00 10.42 83 TYR A O 1
ATOM 584 N N . LEU A 1 84 ? 17.181 95.277 -4.295 1.00 11.20 84 LEU A N 1
ATOM 585 C CA . LEU A 1 84 ? 18.607 95.009 -4.241 1.00 11.84 84 LEU A CA 1
ATOM 586 C C . LEU A 1 84 ? 19.342 96.313 -3.935 1.00 12.57 84 LEU A C 1
ATOM 587 O O . LEU A 1 84 ? 19.498 97.184 -4.804 1.00 12.55 84 LEU A O 1
ATOM 592 N N . TRP A 1 85 ? 19.778 96.452 -2.689 1.00 12.67 85 TRP A N 1
ATOM 593 C CA . TRP A 1 85 ? 20.474 97.657 -2.245 1.00 13.88 85 TRP A CA 1
ATOM 594 C C . TRP A 1 85 ? 21.901 97.602 -2.757 1.00 14.41 85 TRP A C 1
ATOM 595 O O . TRP A 1 85 ? 22.601 96.636 -2.479 1.00 14.78 85 TRP A O 1
ATOM 606 N N . ARG A 1 86 ? 22.332 98.624 -3.504 1.00 14.35 86 ARG A N 1
ATOM 607 C CA . ARG A 1 86 ? 23.719 98.673 -3.973 1.00 15.26 86 ARG A CA 1
ATOM 608 C C . ARG A 1 86 ? 24.415 99.910 -3.417 1.00 15.70 86 ARG A C 1
ATOM 609 O O . ARG A 1 86 ? 24.008 101.042 -3.684 1.00 15.72 86 ARG A O 1
ATOM 617 N N . THR A 1 87 ? 25.463 99.680 -2.630 1.00 15.93 87 THR A N 1
ATOM 618 C CA . THR A 1 87 ? 26.269 100.776 -2.094 1.00 15.82 87 THR A CA 1
ATOM 619 C C . THR A 1 87 ? 27.551 100.813 -2.904 1.00 15.99 87 THR A C 1
ATOM 620 O O . THR A 1 87 ? 27.721 100.018 -3.811 1.00 15.67 87 THR A O 1
ATOM 624 N N . THR A 1 88 ? 28.461 101.730 -2.580 1.00 17.51 88 THR A N 1
ATOM 625 C CA . THR A 1 88 ? 29.717 101.786 -3.327 1.00 18.68 88 THR A CA 1
ATOM 626 C C . THR A 1 88 ? 30.617 100.616 -2.952 1.00 18.61 88 THR A C 1
ATOM 627 O O . THR A 1 88 ? 31.121 99.898 -3.820 1.00 18.98 88 THR A O 1
ATOM 631 N N . VAL A 1 89 ? 30.808 100.436 -1.646 1.00 19.25 89 VAL A N 1
ATOM 632 C CA . VAL A 1 89 ? 31.478 99.264 -1.094 1.00 19.38 89 VAL A CA 1
ATOM 633 C C . VAL A 1 89 ? 30.558 98.688 -0.008 1.00 19.04 89 VAL A C 1
ATOM 634 O O . VAL A 1 89 ? 29.626 99.347 0.446 1.00 19.07 89 VAL A O 1
ATOM 638 N N . HIS A 1 90 ? 30.805 97.444 0.368 1.00 19.42 90 HIS A N 1
ATOM 639 C CA . HIS A 1 90 ? 30.087 96.812 1.480 1.00 19.01 90 HIS A CA 1
ATOM 640 C C . HIS A 1 90 ? 31.125 96.284 2.479 1.00 18.28 90 HIS A C 1
ATOM 641 O O . HIS A 1 90 ? 32.260 95.984 2.075 1.00 18.58 90 HIS A O 1
ATOM 648 N N . PRO A 1 91 ? 30.752 96.171 3.770 1.00 17.74 91 PRO A N 1
ATOM 649 C CA . PRO A 1 91 ? 31.702 95.615 4.745 1.00 18.14 91 PRO A CA 1
ATOM 650 C C . PRO A 1 91 ? 31.826 94.089 4.637 1.00 18.76 91 PRO A C 1
ATOM 651 O O . PRO A 1 91 ? 30.878 93.402 4.242 1.00 17.89 91 PRO A O 1
ATOM 655 N N . PHE A 1 92 ? 32.999 93.571 4.973 1.00 19.35 92 PHE A N 1
ATOM 656 C CA . PHE A 1 92 ? 33.254 92.139 4.873 1.00 20.50 92 PHE A CA 1
ATOM 657 C C . PHE A 1 92 ? 34.399 91.738 5.803 1.00 20.53 92 PHE A C 1
ATOM 658 O O . PHE A 1 92 ? 35.110 92.588 6.351 1.00 20.22 92 PHE A O 1
ATOM 666 N N . ASN A 1 93 ? 34.554 90.435 5.986 1.00 20.84 93 ASN A N 1
ATOM 667 C CA . ASN A 1 93 ? 35.637 89.892 6.783 1.00 21.72 93 ASN A CA 1
ATOM 668 C C . ASN A 1 93 ? 36.894 89.879 5.917 1.00 22.13 93 ASN A C 1
ATOM 669 O O . ASN A 1 93 ? 36.962 89.149 4.935 1.00 21.80 93 ASN A O 1
ATOM 674 N N . THR A 1 94 ? 37.873 90.704 6.276 1.00 24.73 94 THR A N 1
ATOM 675 C CA . THR A 1 94 ? 39.158 90.753 5.546 1.00 27.27 94 THR A CA 1
ATOM 676 C C . THR A 1 94 ? 40.052 89.561 5.917 1.00 29.37 94 THR A C 1
ATOM 677 O O . THR A 1 94 ? 41.021 89.251 5.208 1.00 29.99 94 THR A O 1
ATOM 681 N N . ARG A 1 95 ? 39.727 88.912 7.038 1.00 31.34 95 ARG A N 1
ATOM 682 C CA . ARG A 1 95 ? 40.473 87.748 7.542 1.00 33.63 95 ARG A CA 1
ATOM 683 C C . ARG A 1 95 ? 41.917 88.118 7.935 1.00 34.86 95 ARG A C 1
ATOM 684 O O . ARG A 1 95 ? 42.798 87.255 8.018 1.00 35.25 95 ARG A O 1
ATOM 692 N N . ARG A 1 96 ? 42.132 89.408 8.186 1.00 36.21 96 ARG A N 1
ATOM 693 C CA . ARG A 1 96 ? 43.384 89.928 8.725 1.00 37.76 96 ARG A CA 1
ATOM 694 C C . ARG A 1 96 ? 43.077 90.599 10.047 1.00 38.26 96 ARG A C 1
ATOM 695 O O . ARG A 1 96 ? 42.346 91.595 10.089 1.00 37.73 96 ARG A O 1
ATOM 703 N N . SER A 1 97 ? 43.646 90.063 11.123 1.00 39.14 97 SER A N 1
ATOM 704 C CA . SER A 1 97 ? 43.402 90.580 12.467 1.00 40.43 97 SER A CA 1
ATOM 705 C C . SER A 1 97 ? 43.831 92.039 12.664 1.00 40.80 97 SER A C 1
ATOM 706 O O . SER A 1 97 ? 43.252 92.743 13.492 1.00 41.54 97 SER A O 1
ATOM 709 N N . TRP A 1 98 ? 44.833 92.497 11.913 1.00 41.03 98 TRP A N 1
ATOM 710 C CA . TRP A 1 98 ? 45.272 93.895 12.017 1.00 41.23 98 TRP A CA 1
ATOM 711 C C . TRP A 1 98 ? 44.296 94.871 11.348 1.00 41.13 98 TRP A C 1
ATOM 712 O O . TRP A 1 98 ? 44.302 96.065 11.660 1.00 41.12 98 TRP A O 1
ATOM 723 N N . LEU A 1 99 ? 43.455 94.353 10.446 1.00 40.91 99 LEU A N 1
ATOM 724 C CA . LEU A 1 99 ? 42.456 95.162 9.739 1.00 40.46 99 LEU A CA 1
ATOM 725 C C . LEU A 1 99 ? 41.100 95.253 10.446 1.00 40.38 99 LEU A C 1
ATOM 726 O O . LEU A 1 99 ? 40.164 95.843 9.906 1.00 40.42 99 LEU A O 1
ATOM 731 N N . ARG A 1 100 ? 41.004 94.691 11.651 1.00 40.03 100 ARG A N 1
ATOM 732 C CA . ARG A 1 100 ? 39.747 94.655 12.417 1.00 39.87 100 ARG A CA 1
ATOM 733 C C . ARG A 1 100 ? 39.126 96.015 12.774 1.00 39.01 100 ARG A C 1
ATOM 734 O O . ARG A 1 100 ? 37.901 96.139 12.752 1.00 38.86 100 ARG A O 1
ATOM 742 N N . PRO A 1 101 ? 39.955 97.026 13.138 1.00 38.11 101 PRO A N 1
ATOM 743 C CA . PRO A 1 101 ? 39.385 98.363 13.374 1.00 36.75 101 PRO A CA 1
ATOM 744 C C . PRO A 1 101 ? 38.800 98.993 12.108 1.00 35.14 101 PRO A C 1
ATOM 745 O O . PRO A 1 101 ? 37.844 99.766 12.189 1.00 34.78 101 PRO A O 1
ATOM 749 N N . VAL A 1 102 ? 39.396 98.678 10.962 1.00 33.43 102 VAL A N 1
ATOM 750 C CA . VAL A 1 102 ? 38.888 99.112 9.664 1.00 31.85 102 VAL A CA 1
ATOM 751 C C . VAL A 1 102 ? 37.545 98.414 9.378 1.00 30.45 102 VAL A C 1
ATOM 752 O O . VAL A 1 102 ? 36.560 99.080 9.047 1.00 29.79 102 VAL A O 1
ATOM 756 N N . GLU A 1 103 ? 37.514 97.084 9.528 1.00 2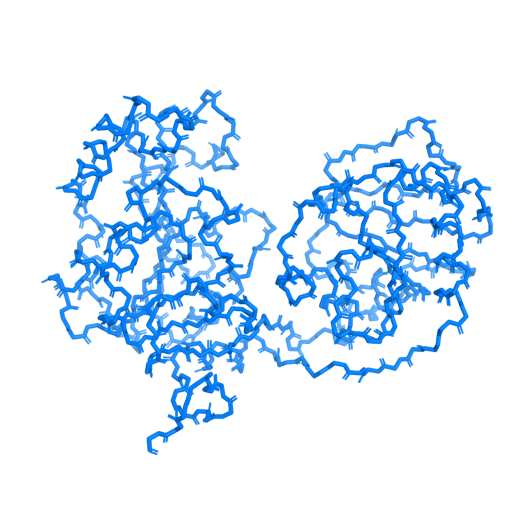8.50 103 GLU A N 1
ATOM 757 C CA . GLU A 1 103 ? 36.266 96.306 9.427 1.00 26.42 103 GLU A CA 1
ATOM 758 C C . GLU A 1 103 ? 35.167 96.884 10.290 1.00 25.74 103 GLU A C 1
ATOM 759 O O . GLU A 1 103 ? 34.083 97.179 9.785 1.00 25.39 103 GLU A O 1
ATOM 765 N N . ASP A 1 104 ? 35.443 97.039 11.590 1.00 24.92 104 ASP A N 1
ATOM 766 C CA . ASP A 1 104 ? 34.448 97.536 12.533 1.00 25.37 104 ASP A CA 1
ATOM 767 C C . ASP A 1 104 ? 33.902 98.886 12.093 1.00 24.46 104 ASP A C 1
ATOM 768 O O . ASP A 1 104 ? 32.707 99.138 12.229 1.00 24.08 104 ASP A O 1
ATOM 773 N N . ALA A 1 105 ? 34.789 99.740 11.572 1.00 24.24 105 ALA A N 1
ATOM 774 C CA . ALA A 1 105 ? 34.397 101.070 11.101 1.00 23.73 105 ALA A CA 1
ATOM 775 C C . ALA A 1 105 ? 33.481 100.940 9.884 1.00 22.89 105 ALA A C 1
ATOM 776 O O . ALA A 1 105 ? 32.468 101.628 9.800 1.00 22.74 105 ALA A O 1
ATOM 778 N N . MET A 1 106 ? 33.843 100.050 8.963 1.00 22.24 106 MET A N 1
ATOM 779 C CA . MET A 1 106 ? 33.041 99.787 7.762 1.00 22.58 106 MET A CA 1
ATOM 780 C C . MET A 1 106 ? 31.644 99.249 8.092 1.00 20.69 106 MET A C 1
ATOM 781 O O . MET A 1 106 ? 30.653 99.670 7.484 1.00 18.17 106 MET A O 1
ATOM 786 N N . PHE A 1 107 ? 31.566 98.322 9.054 1.00 19.27 107 PHE A N 1
ATOM 787 C CA . PHE A 1 107 ? 30.272 97.765 9.476 1.00 18.46 107 PHE A CA 1
ATOM 788 C C . PHE A 1 107 ? 29.409 98.802 10.165 1.00 18.46 107 PHE A C 1
ATOM 789 O O . PHE A 1 107 ? 28.210 98.902 9.883 1.00 17.83 107 PHE A O 1
ATOM 797 N N . ARG A 1 108 ? 30.008 99.586 11.061 1.00 18.48 108 ARG A N 1
ATOM 798 C CA . ARG A 1 108 ? 29.272 100.650 11.723 1.00 20.21 108 ARG A CA 1
ATOM 799 C C . ARG A 1 108 ? 28.708 101.640 10.692 1.00 18.95 108 ARG A C 1
ATOM 800 O O . ARG A 1 108 ? 27.571 102.051 10.794 1.00 18.33 108 ARG A O 1
ATOM 808 N N . TRP A 1 109 ? 29.521 101.992 9.706 1.00 19.06 109 TRP A N 1
ATOM 809 C CA . TRP A 1 109 ? 29.137 102.945 8.658 1.00 18.59 109 TRP A CA 1
ATOM 810 C C . TRP A 1 109 ? 27.969 102.402 7.833 1.00 17.53 109 TRP A C 1
ATOM 811 O O . TRP A 1 109 ? 26.994 103.106 7.553 1.00 16.73 109 TRP A O 1
ATOM 822 N N . TYR A 1 110 ? 28.082 101.133 7.448 1.00 16.53 110 TYR A N 1
ATOM 823 C CA . TYR A 1 110 ? 27.027 100.435 6.708 1.00 16.49 110 TYR A CA 1
ATOM 824 C C . TYR A 1 110 ? 25.698 100.474 7.451 1.00 16.50 110 TYR A C 1
ATOM 825 O O . TYR A 1 110 ? 24.681 100.874 6.890 1.00 16.07 110 TYR A O 1
ATOM 834 N N . ALA A 1 111 ? 25.730 100.096 8.727 1.00 16.48 111 ALA A N 1
ATOM 835 C CA . ALA A 1 111 ? 24.543 100.061 9.572 1.00 16.57 111 ALA A CA 1
ATOM 836 C C . ALA A 1 111 ? 23.968 101.455 9.811 1.00 16.09 111 ALA A C 1
ATOM 837 O O . ALA A 1 111 ? 22.766 101.597 9.977 1.00 15.92 111 ALA A O 1
ATOM 839 N N . ALA A 1 112 ? 24.838 102.471 9.798 1.00 16.12 112 ALA A N 1
ATOM 840 C CA . ALA A 1 112 ? 24.444 103.860 10.070 1.00 15.93 112 ALA A CA 1
ATOM 841 C C . ALA A 1 112 ? 23.856 104.578 8.847 1.00 15.36 112 ALA A C 1
ATOM 842 O O . ALA A 1 112 ? 23.315 105.681 8.975 1.00 14.80 112 ALA A O 1
ATOM 844 N N . HIS A 1 113 ? 23.951 103.965 7.672 1.00 15.15 113 HIS A N 1
ATOM 845 C CA . HIS A 1 113 ? 23.451 104.608 6.449 1.00 15.76 113 HIS A CA 1
ATOM 846 C C . HIS A 1 113 ? 22.418 103.781 5.677 1.00 15.61 113 HIS A C 1
ATOM 847 O O . HIS A 1 113 ? 22.601 103.560 4.482 1.00 15.54 113 HIS A O 1
ATOM 854 N N . PRO A 1 114 ? 21.322 103.338 6.347 1.00 15.80 114 PRO A N 1
ATOM 855 C CA . PRO A 1 114 ? 20.322 102.558 5.611 1.00 15.77 114 PRO A CA 1
ATOM 856 C C . PRO A 1 114 ? 19.601 103.466 4.622 1.00 14.88 114 PRO A C 1
ATOM 857 O O . PRO A 1 114 ? 19.439 104.655 4.895 1.00 15.09 114 PRO A O 1
ATOM 861 N N . PRO A 1 115 ? 19.155 102.917 3.489 1.00 14.38 115 PRO A N 1
ATOM 862 C CA . PRO A 1 115 ? 18.393 103.774 2.583 1.00 13.60 115 PRO A CA 1
ATOM 863 C C . PRO A 1 115 ? 16.990 103.998 3.128 1.00 13.14 115 PRO A C 1
ATOM 864 O O . PRO A 1 115 ? 16.492 103.182 3.936 1.00 12.19 115 PRO A O 1
ATOM 868 N N . LYS A 1 116 ? 16.355 105.083 2.687 1.00 12.37 116 LYS A N 1
ATOM 869 C CA . LYS A 1 116 ? 14.981 105.382 3.072 1.00 12.94 116 LYS A CA 1
ATOM 870 C C . LYS A 1 116 ? 14.064 104.184 2.839 1.00 11.30 116 LYS A C 1
ATOM 871 O O . LYS A 1 116 ? 13.170 103.912 3.649 1.00 10.54 116 LYS A O 1
ATOM 877 N N . GLN A 1 117 ? 14.268 103.463 1.732 1.00 10.66 117 GLN A N 1
ATOM 878 C CA . GLN A 1 117 ? 13.351 102.350 1.426 1.00 10.46 117 GLN A CA 1
ATOM 879 C C . GLN A 1 117 ? 13.379 101.291 2.536 1.00 9.68 117 GLN A C 1
ATOM 880 O O . GLN A 1 117 ? 12.348 100.700 2.848 1.00 9.34 117 GLN A O 1
ATOM 886 N N . LEU A 1 118 ? 14.561 101.035 3.094 1.00 9.89 118 LEU A N 1
ATOM 887 C CA . LEU A 1 118 ? 14.671 100.047 4.195 1.00 9.56 118 LEU A CA 1
ATOM 888 C C . LEU A 1 118 ? 13.915 100.534 5.426 1.00 9.93 118 LEU A C 1
ATOM 889 O O . LEU A 1 118 ? 13.155 99.778 6.042 1.00 9.77 118 LEU A O 1
ATOM 894 N N . LEU A 1 119 ? 14.131 101.802 5.778 1.00 9.42 119 LEU A N 1
ATOM 895 C CA . LEU A 1 119 ? 13.452 102.411 6.933 1.00 10.05 119 LEU A CA 1
ATOM 896 C C . LEU A 1 119 ? 11.939 102.362 6.798 1.00 9.68 119 LEU A C 1
ATOM 897 O O . LEU A 1 119 ? 11.234 101.990 7.749 1.00 10.17 119 LEU A O 1
ATOM 902 N N . ASP A 1 120 ? 11.433 102.719 5.614 1.00 10.46 120 ASP A N 1
ATOM 903 C CA . ASP A 1 120 ? 9.994 102.691 5.323 1.00 9.95 120 ASP A CA 1
ATOM 904 C C . ASP A 1 120 ? 9.433 101.276 5.456 1.00 9.67 120 ASP A C 1
ATOM 905 O O . ASP A 1 120 ? 8.390 101.057 6.089 1.00 9.54 120 ASP A O 1
ATOM 910 N N . TRP A 1 121 ? 10.124 100.318 4.851 1.00 9.25 121 TRP A N 1
ATOM 911 C CA . TRP A 1 121 ? 9.685 98.919 4.957 1.00 9.34 121 TRP A CA 1
ATOM 912 C C . TRP A 1 121 ? 9.724 98.398 6.384 1.00 9.29 121 TRP A C 1
ATOM 913 O O . TRP A 1 121 ? 8.802 97.700 6.796 1.00 9.84 121 TRP A O 1
ATOM 924 N N . MET A 1 122 ? 10.764 98.743 7.137 1.00 10.03 122 MET A N 1
ATOM 925 C CA . MET A 1 122 ? 10.807 98.369 8.561 1.00 10.70 122 MET A CA 1
ATOM 926 C C . MET A 1 122 ? 9.591 98.915 9.312 1.00 10.78 122 MET A C 1
ATOM 927 O O . MET A 1 122 ? 8.934 98.192 10.058 1.00 11.47 122 MET A O 1
ATOM 932 N N . ARG A 1 123 ? 9.297 100.197 9.105 1.00 10.41 123 ARG A N 1
ATOM 933 C CA . ARG A 1 123 ? 8.156 100.837 9.748 1.00 11.05 123 ARG A CA 1
ATOM 934 C C . ARG A 1 123 ? 6.837 100.166 9.381 1.00 11.21 123 ARG A C 1
ATOM 935 O O . ARG A 1 123 ? 5.943 100.019 10.224 1.00 10.85 123 ARG A O 1
ATOM 943 N N . GLU A 1 124 ? 6.709 99.767 8.119 1.00 11.01 124 GLU A N 1
ATOM 944 C CA . GLU A 1 124 ? 5.473 99.179 7.619 1.00 13.25 124 GLU A CA 1
ATOM 945 C C . GLU A 1 124 ? 5.244 97.740 8.080 1.00 11.97 124 GLU A C 1
ATOM 946 O O . GLU A 1 124 ? 4.132 97.237 8.001 1.00 12.85 124 GLU A O 1
ATOM 952 N N . SER A 1 125 ? 6.290 97.085 8.560 1.00 11.98 125 SER A N 1
ATOM 953 C CA . SER A 1 125 ? 6.226 95.641 8.811 1.00 13.19 125 SER A CA 1
ATOM 954 C C . SER A 1 125 ? 5.636 95.306 10.169 1.00 13.52 125 SER A C 1
ATOM 955 O O . SER A 1 125 ? 5.777 96.078 11.126 1.00 15.03 125 SER A O 1
ATOM 958 N N . ASP A 1 126 ? 4.988 94.146 10.237 1.00 12.77 126 ASP A N 1
ATOM 959 C CA . ASP A 1 126 ? 4.561 93.556 11.499 1.00 12.54 126 ASP A CA 1
ATOM 960 C C . ASP A 1 126 ? 5.598 92.539 11.996 1.00 11.31 126 ASP A C 1
ATOM 961 O O . ASP A 1 126 ? 5.736 92.302 13.207 1.00 10.86 126 ASP A O 1
ATOM 966 N N . VAL A 1 127 ? 6.313 91.935 11.048 1.00 10.07 127 VAL A N 1
ATOM 967 C CA . VAL A 1 127 ? 7.293 90.895 11.357 1.00 10.02 127 VAL A CA 1
ATOM 968 C C . VAL A 1 127 ? 8.484 91.151 10.465 1.00 9.80 127 VAL A C 1
ATOM 969 O O . VAL A 1 127 ? 8.334 91.331 9.248 1.00 9.73 127 VAL A O 1
ATOM 973 N N . ILE A 1 128 ? 9.662 91.185 11.076 1.00 9.55 128 ILE A N 1
ATOM 974 C CA . ILE A 1 128 ? 10.904 91.310 10.331 1.00 10.37 128 ILE A CA 1
ATOM 975 C C . ILE A 1 128 ? 11.764 90.062 10.562 1.00 10.30 128 ILE A C 1
ATOM 976 O O . ILE A 1 128 ? 12.053 89.686 11.709 1.00 10.39 128 ILE A O 1
ATOM 981 N N . VAL A 1 129 ? 12.138 89.427 9.456 1.00 10.38 129 VAL A N 1
ATOM 982 C CA . VAL A 1 129 ? 12.930 88.197 9.466 1.00 10.62 129 VAL A CA 1
ATOM 983 C C . VAL A 1 129 ? 14.348 88.518 9.037 1.00 10.58 129 VAL A C 1
ATOM 984 O O . VAL A 1 129 ? 14.560 89.069 7.952 1.00 11.58 129 VAL A O 1
ATOM 988 N N . PHE A 1 130 ? 15.317 88.189 9.891 1.00 10.30 130 PHE A N 1
ATOM 989 C CA . PHE A 1 130 ? 16.725 88.425 9.584 1.00 10.79 130 PHE A CA 1
ATOM 990 C C . PHE A 1 130 ? 17.375 87.067 9.345 1.00 11.21 130 PHE A C 1
ATOM 991 O O . PHE A 1 130 ? 17.380 86.228 10.240 1.00 10.88 130 PHE A O 1
ATOM 999 N N . GLU A 1 131 ? 17.939 86.850 8.164 1.00 10.75 131 GLU A N 1
ATOM 1000 C CA . GLU A 1 131 ? 18.693 85.609 7.956 1.00 11.28 131 GLU A CA 1
ATOM 1001 C C . GLU A 1 131 ? 20.085 85.731 8.564 1.00 11.19 131 GLU A C 1
ATOM 1002 O O . GLU A 1 131 ? 20.687 86.816 8.569 1.00 11.43 131 GLU A O 1
ATOM 1008 N N . SER A 1 132 ? 20.602 84.619 9.080 1.00 10.88 132 SER A N 1
ATOM 1009 C CA . SER A 1 132 ? 21.980 84.577 9.561 1.00 11.29 132 SER A CA 1
ATOM 1010 C C . SER A 1 132 ? 22.937 85.194 8.537 1.00 11.59 132 SER A C 1
ATOM 1011 O O . SER A 1 132 ? 22.863 84.892 7.345 1.00 11.42 132 SER A O 1
ATOM 1014 N N . GLY A 1 133 ? 23.828 86.054 9.028 1.00 11.72 133 GLY A N 1
ATOM 1015 C CA . GLY A 1 133 ? 24.781 86.767 8.189 1.00 11.95 133 GLY A CA 1
ATOM 1016 C C . GLY A 1 133 ? 24.688 88.274 8.394 1.00 10.96 133 GLY A C 1
ATOM 1017 O O . GLY A 1 133 ? 24.405 88.756 9.488 1.00 11.20 133 GLY A O 1
ATOM 1018 N N . ILE A 1 134 ? 24.917 89.010 7.316 1.00 11.32 134 ILE A N 1
ATOM 1019 C CA . ILE A 1 134 ? 24.978 90.472 7.346 1.00 11.82 134 ILE A CA 1
ATOM 1020 C C . ILE A 1 134 ? 23.745 91.142 7.957 1.00 11.20 134 ILE A C 1
ATOM 1021 O O . ILE A 1 134 ? 23.857 92.225 8.556 1.00 11.02 134 ILE A O 1
ATOM 1026 N N . ALA A 1 135 ? 22.575 90.517 7.799 1.00 10.63 135 ALA A N 1
ATOM 1027 C CA . ALA A 1 135 ? 21.347 91.060 8.373 1.00 10.79 135 ALA A CA 1
ATOM 1028 C C . ALA A 1 135 ? 21.447 91.368 9.877 1.00 10.78 135 ALA A C 1
ATOM 1029 O O . ALA A 1 135 ? 20.731 92.237 10.373 1.00 10.78 135 ALA A O 1
ATOM 1031 N N . VAL A 1 136 ? 22.325 90.662 10.592 1.00 10.68 136 VAL A N 1
ATOM 1032 C CA . VAL A 1 136 ? 22.579 90.937 12.018 1.00 10.66 136 VAL A CA 1
ATOM 1033 C C . VAL A 1 136 ? 22.812 92.443 12.271 1.00 10.75 136 VAL A C 1
ATOM 1034 O O . VAL A 1 136 ? 22.355 93.000 13.258 1.00 10.02 136 VAL A O 1
ATOM 1038 N N . ALA A 1 137 ? 23.539 93.082 11.358 1.00 11.07 137 ALA A N 1
ATOM 1039 C CA . ALA A 1 137 ? 23.926 94.485 11.535 1.00 11.92 137 ALA A CA 1
ATOM 1040 C C . ALA A 1 137 ? 22.734 95.445 11.555 1.00 11.76 137 ALA A C 1
ATOM 1041 O O . ALA A 1 137 ? 22.912 96.634 11.857 1.00 12.95 137 ALA A O 1
ATOM 1043 N N . PHE A 1 138 ? 21.529 94.953 11.228 1.00 11.75 138 PHE A N 1
ATOM 1044 C CA . PHE A 1 138 ? 20.334 95.810 11.152 1.00 11.77 138 PHE A CA 1
ATOM 1045 C C . PHE A 1 138 ? 19.249 95.490 12.166 1.00 11.64 138 PHE A C 1
ATOM 1046 O O . PHE A 1 138 ? 18.152 96.060 12.125 1.00 11.08 138 PHE A O 1
ATOM 1054 N N . ILE A 1 139 ? 19.556 94.578 13.084 1.00 11.65 139 ILE A N 1
ATOM 1055 C CA . ILE A 1 139 ? 18.591 94.197 14.122 1.00 12.02 139 ILE A CA 1
ATOM 1056 C C . ILE A 1 139 ? 18.299 95.359 15.097 1.00 12.16 139 ILE A C 1
ATOM 1057 O O . ILE A 1 139 ? 17.138 95.637 15.419 1.00 11.82 139 ILE A O 1
ATOM 1062 N N . GLU A 1 140 ? 19.349 96.037 15.553 1.00 12.75 140 GLU A N 1
ATOM 1063 C CA . GLU A 1 140 ? 19.170 97.194 16.436 1.00 14.09 140 GLU A CA 1
ATOM 1064 C C . GLU A 1 140 ? 18.358 98.296 15.745 1.00 13.08 140 GLU A C 1
ATOM 1065 O O . GLU A 1 140 ? 17.441 98.861 16.338 1.00 12.84 140 GLU A O 1
ATOM 1071 N N . LEU A 1 141 ? 18.688 98.574 14.483 1.00 12.55 141 LEU A N 1
ATOM 1072 C CA . LEU A 1 141 ? 17.937 99.573 13.692 1.00 12.00 141 LEU A CA 1
ATOM 1073 C C . LEU A 1 141 ? 16.448 99.246 13.663 1.00 11.45 141 LEU A C 1
ATOM 1074 O O . LEU A 1 141 ? 15.595 100.119 13.894 1.00 11.58 141 LEU A O 1
ATOM 1079 N N . ALA A 1 142 ? 16.132 97.981 13.374 1.00 11.15 142 ALA A N 1
ATOM 1080 C CA . ALA A 1 142 ? 14.748 97.528 13.312 1.00 11.74 142 ALA A CA 1
ATOM 1081 C C . ALA A 1 142 ? 13.999 97.824 14.615 1.00 12.21 142 ALA A C 1
ATOM 1082 O O . ALA A 1 142 ? 12.847 98.276 14.585 1.00 11.73 142 ALA A O 1
ATOM 1084 N N . LYS A 1 143 ? 14.654 97.554 15.744 1.00 12.85 143 LYS A N 1
ATOM 1085 C CA . LYS A 1 143 ? 14.061 97.792 17.077 1.00 14.40 143 LYS A CA 1
ATOM 1086 C C . LYS A 1 143 ? 13.735 99.284 17.269 1.00 13.52 143 LYS A C 1
ATOM 1087 O O . LYS A 1 143 ? 12.710 99.635 17.862 1.00 13.57 143 LYS A O 1
ATOM 1093 N N . ARG A 1 144 ? 14.622 100.148 16.778 1.00 13.23 144 ARG A N 1
ATOM 1094 C CA . ARG A 1 144 ? 14.453 101.613 16.894 1.00 13.39 144 ARG A CA 1
ATOM 1095 C C . ARG A 1 144 ? 13.335 102.138 15.985 1.00 12.72 144 ARG A C 1
ATOM 1096 O O . ARG A 1 144 ? 12.539 103.000 16.372 1.00 12.19 144 ARG A O 1
ATOM 1104 N N . VAL A 1 145 ? 13.275 101.597 14.774 1.00 12.44 145 VAL A N 1
ATOM 1105 C CA . VAL A 1 145 ? 12.277 102.029 13.789 1.00 12.47 145 VAL A CA 1
ATOM 1106 C C . VAL A 1 145 ? 10.890 101.508 14.108 1.00 12.56 145 VAL A C 1
ATOM 1107 O O . VAL A 1 145 ? 9.898 102.197 13.914 1.00 13.16 145 VAL A O 1
ATOM 1111 N N . ASN A 1 146 ? 10.816 100.283 14.621 1.00 12.40 146 ASN A N 1
ATOM 1112 C CA . ASN A 1 146 ? 9.540 99.643 14.827 1.00 13.23 146 ASN A CA 1
ATOM 1113 C C . ASN A 1 146 ? 9.653 98.690 16.014 1.00 13.66 146 ASN A C 1
ATOM 1114 O O . ASN A 1 146 ? 9.881 97.493 15.835 1.00 12.52 146 ASN A O 1
ATOM 1119 N N . PRO A 1 147 ? 9.558 99.237 17.240 1.00 13.52 147 PRO A N 1
ATOM 1120 C CA . PRO A 1 147 ? 9.640 98.377 18.426 1.00 13.56 147 PRO A CA 1
ATOM 1121 C C . PRO A 1 147 ? 8.465 97.397 18.560 1.00 13.57 147 PRO A C 1
ATOM 1122 O O . PRO A 1 147 ? 8.577 96.411 19.282 1.00 14.62 147 PRO A O 1
ATOM 1126 N N . ALA A 1 148 ? 7.372 97.647 17.858 1.00 13.06 148 ALA A N 1
ATOM 1127 C CA . ALA A 1 148 ? 6.223 96.748 17.864 1.00 13.65 148 ALA A CA 1
ATOM 1128 C C . ALA A 1 148 ? 6.436 95.518 16.975 1.00 13.11 148 ALA A C 1
ATOM 1129 O O . ALA A 1 148 ? 5.770 94.511 17.156 1.00 13.86 148 ALA A O 1
ATOM 1131 N N . ALA A 1 149 ? 7.363 95.595 16.025 1.00 12.56 149 ALA A N 1
ATOM 1132 C CA . ALA A 1 149 ? 7.545 94.499 15.073 1.00 12.52 149 ALA A CA 1
ATOM 1133 C C . ALA A 1 149 ? 8.122 93.275 15.773 1.00 12.13 149 ALA A C 1
ATOM 1134 O O . ALA A 1 149 ? 8.990 93.396 16.641 1.00 12.65 149 ALA A O 1
ATOM 1136 N N . LYS A 1 150 ? 7.628 92.100 15.398 1.00 12.35 150 LYS A N 1
ATOM 1137 C CA . LYS A 1 150 ? 8.208 90.848 15.884 1.00 11.64 150 LYS A CA 1
ATOM 1138 C C . LYS A 1 150 ? 9.512 90.595 15.131 1.00 11.38 150 LYS A C 1
ATOM 1139 O O . LYS A 1 150 ? 9.520 90.515 13.892 1.00 11.55 150 LYS A O 1
ATOM 1145 N N . LEU A 1 151 ? 10.610 90.461 15.865 1.00 10.55 151 LEU A N 1
ATOM 1146 C CA . LEU A 1 151 ? 11.917 90.275 15.225 1.00 10.07 151 LEU A CA 1
ATOM 1147 C C . LEU A 1 151 ? 12.326 88.801 15.257 1.00 10.78 151 LEU A C 1
ATOM 1148 O O . LEU A 1 151 ? 12.535 88.217 16.327 1.00 11.16 151 LEU A O 1
ATOM 1153 N N . VAL A 1 152 ? 12.460 88.219 14.073 1.00 10.88 152 VAL A N 1
ATOM 1154 C CA . VAL A 1 152 ? 12.732 86.787 13.930 1.00 10.40 152 VAL A CA 1
ATOM 1155 C C . VAL A 1 152 ? 14.056 86.566 13.212 1.00 10.64 152 VAL A C 1
ATOM 1156 O O . VAL A 1 152 ? 14.240 87.031 12.088 1.00 10.42 152 VAL A O 1
ATOM 1160 N N . TYR A 1 153 ? 14.966 85.844 13.857 1.00 10.12 153 TYR A N 1
ATOM 1161 C CA . TYR A 1 153 ? 16.258 85.505 13.267 1.00 10.03 153 TYR A CA 1
ATOM 1162 C C . TYR A 1 153 ? 16.190 84.062 12.785 1.00 9.99 153 TYR A C 1
ATOM 1163 O O . TYR A 1 153 ? 15.912 83.153 13.569 1.00 9.53 153 TYR A O 1
ATOM 1172 N N . ARG A 1 154 ? 16.409 83.869 11.488 1.00 9.54 154 ARG A N 1
ATOM 1173 C CA . ARG A 1 154 ? 16.434 82.525 10.914 1.00 10.42 154 ARG A CA 1
ATOM 1174 C C . ARG A 1 154 ? 17.886 82.105 10.728 1.00 10.20 154 ARG A C 1
ATOM 1175 O O . ARG A 1 154 ? 18.587 82.615 9.848 1.00 10.40 154 ARG A O 1
ATOM 1183 N N . ALA A 1 155 ? 18.344 81.180 11.570 1.00 10.75 155 ALA A N 1
ATOM 1184 C CA . ALA A 1 155 ? 19.727 80.736 11.503 1.00 10.12 155 ALA A CA 1
ATOM 1185 C C . ALA A 1 155 ? 19.831 79.628 10.454 1.00 10.70 155 ALA A C 1
ATOM 1186 O O . ALA A 1 155 ? 19.757 78.434 10.763 1.00 10.75 155 ALA A O 1
ATOM 1188 N N . SER A 1 156 ? 19.973 80.040 9.198 1.00 10.46 156 SER A N 1
ATOM 1189 C CA . SER A 1 156 ? 20.234 79.105 8.095 1.00 11.65 156 SER A CA 1
ATOM 1190 C C . SER A 1 156 ? 21.607 78.473 8.247 1.00 11.91 156 SER A C 1
ATOM 1191 O O . SER A 1 156 ? 21.823 77.338 7.820 1.00 13.19 156 SER A O 1
ATOM 1194 N N . ASP A 1 157 ? 22.532 79.243 8.826 1.00 12.84 157 ASP A N 1
ATOM 1195 C CA . ASP A 1 157 ? 23.909 78.816 9.065 1.00 13.54 157 ASP A CA 1
ATOM 1196 C C . ASP A 1 157 ? 24.382 79.403 10.378 1.00 13.38 157 ASP A C 1
ATOM 1197 O O . ASP A 1 157 ? 23.794 80.371 10.886 1.00 13.55 157 ASP A O 1
ATOM 1202 N N . GLY A 1 158 ? 25.440 78.807 10.939 1.00 12.88 158 GLY A N 1
ATOM 1203 C CA . GLY A 1 158 ? 26.086 79.369 12.122 1.00 12.44 158 GLY A CA 1
ATOM 1204 C C . GLY A 1 158 ? 26.997 80.482 11.618 1.00 12.55 158 GLY A C 1
ATOM 1205 O O . GLY A 1 158 ? 27.590 80.376 10.538 1.00 12.39 158 GLY A O 1
ATOM 1206 N N . LEU A 1 159 ? 27.092 81.556 12.389 1.00 13.03 159 LEU A N 1
ATOM 1207 C CA . LEU A 1 159 ? 27.928 82.698 11.999 1.00 13.68 159 LEU A CA 1
ATOM 1208 C C . LEU A 1 159 ? 29.415 82.341 11.764 1.00 15.10 159 LEU A C 1
ATOM 1209 O O . LEU A 1 159 ? 30.038 82.813 10.795 1.00 14.99 159 LEU A O 1
ATOM 1214 N N . SER A 1 160 ? 29.984 81.496 12.626 1.00 15.76 160 SER A N 1
ATOM 1215 C CA . SER A 1 160 ? 31.388 81.073 12.443 1.00 17.28 160 SER A CA 1
ATOM 1216 C C . SER A 1 160 ? 31.612 80.231 11.197 1.00 18.38 160 SER A C 1
ATOM 1217 O O . SER A 1 160 ? 32.702 80.272 10.608 1.00 18.30 160 SER A O 1
ATOM 1220 N N . THR A 1 161 ? 30.593 79.484 10.769 1.00 18.43 161 THR A N 1
ATOM 1221 C CA . THR A 1 161 ? 30.728 78.647 9.579 1.00 20.66 161 THR A CA 1
ATOM 1222 C C . THR A 1 161 ? 30.762 79.501 8.344 1.00 20.87 161 THR A C 1
ATOM 1223 O O . THR A 1 161 ? 31.522 79.244 7.411 1.00 22.09 161 THR A O 1
ATOM 1227 N N . ILE A 1 162 ? 29.926 80.521 8.312 1.00 21.12 162 ILE A N 1
ATOM 1228 C CA . ILE A 1 162 ? 29.951 81.372 7.142 1.00 21.80 162 ILE A CA 1
ATOM 1229 C C . ILE A 1 162 ? 31.109 82.359 7.241 1.00 20.77 162 ILE A C 1
ATOM 1230 O O . ILE A 1 162 ? 31.386 83.087 6.301 1.00 20.60 162 ILE A O 1
ATOM 1235 N N . ASN A 1 163 ? 31.795 82.326 8.381 1.00 20.22 163 ASN A N 1
ATOM 1236 C CA . ASN A 1 163 ? 32.980 83.147 8.645 1.00 20.41 163 ASN A CA 1
ATOM 1237 C C . ASN A 1 163 ? 32.724 84.653 8.517 1.00 19.53 163 ASN A C 1
ATOM 1238 O O . ASN A 1 163 ? 33.458 85.384 7.819 1.00 19.13 163 ASN A O 1
ATOM 1243 N N . VAL A 1 164 ? 31.701 85.111 9.226 1.00 18.02 164 VAL A N 1
ATOM 1244 C CA . VAL A 1 164 ? 31.402 86.541 9.290 1.00 17.31 164 VAL A CA 1
ATOM 1245 C C . VAL A 1 164 ? 32.514 87.251 10.041 1.00 17.24 164 VAL A C 1
ATOM 1246 O O . VAL A 1 164 ? 33.253 86.638 10.839 1.00 16.09 164 VAL A O 1
ATOM 1250 N N . ALA A 1 165 ? 32.631 88.550 9.780 1.00 17.07 165 ALA A N 1
ATOM 1251 C CA . ALA A 1 165 ? 33.577 89.382 10.498 1.00 17.13 165 ALA A CA 1
ATOM 1252 C C . ALA A 1 165 ? 33.265 89.373 11.981 1.00 17.36 165 ALA A C 1
ATOM 1253 O O . ALA A 1 165 ? 32.111 89.231 12.405 1.00 17.42 165 ALA A O 1
ATOM 1255 N N . SER A 1 166 ? 34.314 89.555 12.775 1.00 17.97 166 SER A N 1
ATOM 1256 C CA . SER A 1 166 ? 34.210 89.721 14.208 1.00 17.95 166 SER A CA 1
ATOM 1257 C C . SER A 1 166 ? 33.079 90.674 14.625 1.00 17.23 166 SER A C 1
ATOM 1258 O O . SER A 1 166 ? 32.347 90.394 15.575 1.00 16.79 166 SER A O 1
ATOM 1261 N N . TYR A 1 167 ? 32.926 91.794 13.914 1.00 16.64 167 TYR A N 1
ATOM 1262 C CA . TYR A 1 167 ? 31.866 92.758 14.237 1.00 16.41 167 TYR A CA 1
ATOM 1263 C C . TYR A 1 167 ? 30.501 92.071 14.302 1.00 15.31 167 TYR A C 1
ATOM 1264 O O . TYR A 1 167 ? 29.697 92.361 15.192 1.00 14.52 167 TYR A O 1
ATOM 1273 N N . ILE A 1 168 ? 30.238 91.219 13.318 1.00 14.97 168 ILE A N 1
ATOM 1274 C CA . ILE A 1 168 ? 28.925 90.570 13.204 1.00 15.34 168 ILE A CA 1
ATOM 1275 C C . ILE A 1 168 ? 28.714 89.583 14.358 1.00 15.65 168 ILE A C 1
ATOM 1276 O O . ILE A 1 168 ? 27.647 89.563 14.972 1.00 15.16 168 ILE A O 1
ATOM 1281 N N . GLU A 1 169 ? 29.736 88.785 14.668 1.00 16.93 169 GLU A N 1
ATOM 1282 C CA . GLU A 1 169 ? 29.645 87.869 15.827 1.00 18.67 169 GLU A CA 1
ATOM 1283 C C . GLU A 1 169 ? 29.350 88.622 17.117 1.00 17.72 169 GLU A C 1
ATOM 1284 O O . GLU A 1 169 ? 28.479 88.223 17.897 1.00 17.65 169 GLU A O 1
ATOM 1290 N N . ARG A 1 170 ? 30.084 89.712 17.355 1.00 18.06 170 ARG A N 1
ATOM 1291 C CA . ARG A 1 170 ? 29.901 90.502 18.575 1.00 18.67 170 ARG A CA 1
ATOM 1292 C C . ARG A 1 170 ? 28.536 91.183 18.625 1.00 17.48 170 ARG A C 1
ATOM 1293 O O . ARG A 1 170 ? 27.898 91.198 19.679 1.00 16.75 170 ARG A O 1
ATOM 1301 N N . GLU A 1 171 ? 28.077 91.723 17.487 1.00 16.06 171 GLU A N 1
ATOM 1302 C CA . GLU A 1 171 ? 26.777 92.370 17.434 1.00 15.26 171 GLU A CA 1
ATOM 1303 C C . GLU A 1 171 ? 25.644 91.350 17.660 1.00 14.38 171 GLU A C 1
ATOM 1304 O O . GLU A 1 171 ? 24.684 91.628 18.384 1.00 13.30 171 GLU A O 1
ATOM 1310 N N . PHE A 1 172 ? 25.762 90.179 17.032 1.00 13.69 172 PHE A N 1
ATOM 1311 C CA . PHE A 1 172 ? 24.775 89.122 17.262 1.00 13.76 172 PHE A CA 1
ATOM 1312 C C . PHE A 1 172 ? 24.717 88.732 18.745 1.00 14.70 172 PHE A C 1
ATOM 1313 O O . PHE A 1 172 ? 23.636 88.675 19.320 1.00 14.03 172 PHE A O 1
ATOM 1321 N N . ASP A 1 173 ? 25.872 88.493 19.370 1.00 16.59 173 ASP A N 1
ATOM 1322 C CA . ASP A 1 173 ? 25.884 88.213 20.819 1.00 17.64 173 ASP A CA 1
ATOM 1323 C C . ASP A 1 173 ? 25.194 89.318 21.604 1.00 17.68 173 ASP A C 1
ATOM 1324 O O . ASP A 1 173 ? 24.429 89.057 22.535 1.00 17.59 173 ASP A O 1
ATOM 1329 N N . ARG A 1 174 ? 25.441 90.565 21.208 1.00 18.13 174 ARG A N 1
ATOM 1330 C CA . ARG A 1 174 ? 24.885 91.700 21.923 1.00 18.31 174 ARG A CA 1
ATOM 1331 C C . ARG A 1 174 ? 23.372 91.787 21.781 1.00 18.09 174 ARG A C 1
ATOM 1332 O O . ARG A 1 174 ? 22.672 92.020 22.768 1.00 17.71 174 ARG A O 1
ATOM 1340 N N . VAL A 1 175 ? 22.868 91.606 20.560 1.00 17.25 175 VAL A N 1
ATOM 1341 C CA . VAL A 1 175 ? 21.427 91.770 20.304 1.00 17.55 175 VAL A CA 1
ATOM 1342 C C . VAL A 1 175 ? 20.591 90.499 20.489 1.00 16.90 175 VAL A C 1
ATOM 1343 O O . VAL A 1 175 ? 19.373 90.581 20.597 1.00 17.57 175 VAL A O 1
ATOM 1347 N N . ALA A 1 176 ? 21.223 89.329 20.507 1.00 16.37 176 ALA A N 1
ATOM 1348 C CA . ALA A 1 176 ? 20.457 88.069 20.456 1.00 16.85 176 ALA A CA 1
ATOM 1349 C C . ALA A 1 176 ? 19.335 87.966 21.505 1.00 17.72 176 ALA A C 1
ATOM 1350 O O . ALA A 1 176 ? 18.209 87.576 21.168 1.00 17.42 176 ALA A O 1
ATOM 1352 N N . PRO A 1 177 ? 19.612 88.332 22.780 1.00 18.83 177 PRO A N 1
ATOM 1353 C CA . PRO A 1 177 ? 18.544 88.296 23.797 1.00 19.68 177 PRO A CA 1
ATOM 1354 C C . PRO A 1 177 ? 17.318 89.150 23.495 1.00 20.09 177 PRO A C 1
ATOM 1355 O O . PRO A 1 177 ? 16.236 88.844 24.006 1.00 21.38 177 PRO A O 1
ATOM 1359 N N . THR A 1 178 ? 17.491 90.172 22.654 1.00 19.96 178 THR A N 1
ATOM 1360 C CA . THR A 1 178 ? 16.442 91.154 22.298 1.00 20.09 178 THR A CA 1
ATOM 1361 C C . THR A 1 178 ? 15.491 90.645 21.215 1.00 17.91 178 THR A C 1
ATOM 1362 O O . THR A 1 178 ? 14.375 91.142 21.089 1.00 17.95 178 THR A O 1
ATOM 1366 N N . LEU A 1 179 ? 15.933 89.641 20.448 1.00 16.77 179 LEU A N 1
ATOM 1367 C CA . LEU A 1 179 ? 15.094 89.021 19.419 1.00 14.61 179 LEU A CA 1
ATOM 1368 C C . LEU A 1 179 ? 13.874 88.317 20.019 1.00 14.23 179 LEU A C 1
ATOM 1369 O O . LEU A 1 179 ? 13.958 87.688 21.089 1.00 13.07 179 LEU A O 1
ATOM 1374 N N . ASP A 1 180 ? 12.735 88.426 19.342 1.00 12.92 180 ASP A N 1
ATOM 1375 C CA . ASP A 1 180 ? 11.570 87.634 19.711 1.00 12.97 180 ASP A CA 1
ATOM 1376 C C . ASP A 1 180 ? 11.786 86.146 19.437 1.00 12.69 180 ASP A C 1
ATOM 1377 O O . ASP A 1 180 ? 11.401 85.303 20.231 1.00 12.28 180 ASP A O 1
ATOM 1382 N N . VAL A 1 181 ? 12.411 85.836 18.310 1.00 11.75 181 VAL A N 1
ATOM 1383 C CA . VAL A 1 181 ? 12.595 84.443 17.917 1.00 11.28 181 VAL A CA 1
ATOM 1384 C C . VAL A 1 181 ? 13.983 84.255 17.352 1.00 11.12 181 VAL A C 1
ATOM 1385 O O . VAL A 1 181 ? 14.407 85.023 16.468 1.00 10.83 181 VAL A O 1
ATOM 1389 N N . ILE A 1 182 ? 14.678 83.222 17.832 1.00 10.07 182 ILE A N 1
ATOM 1390 C CA . ILE A 1 182 ? 15.872 82.729 17.163 1.00 9.58 182 ILE A CA 1
ATOM 1391 C C . ILE A 1 182 ? 15.525 81.318 16.700 1.00 10.11 182 ILE A C 1
ATOM 1392 O O . ILE A 1 182 ? 15.408 80.400 17.525 1.00 10.79 182 ILE A O 1
ATOM 1397 N N . ALA A 1 183 ? 15.311 81.161 15.393 1.00 9.14 183 ALA A N 1
ATOM 1398 C CA . ALA A 1 183 ? 14.813 79.893 14.845 1.00 9.40 183 ALA A CA 1
ATOM 1399 C C . ALA A 1 183 ? 15.969 79.162 14.164 1.00 9.59 183 ALA A C 1
ATOM 1400 O O . ALA A 1 183 ? 16.364 79.489 13.038 1.00 8.95 183 ALA A O 1
ATOM 1402 N N . LEU A 1 184 ? 16.551 78.210 14.892 1.00 9.69 184 LEU A N 1
ATOM 1403 C CA . LEU A 1 184 ? 17.735 77.490 14.426 1.00 9.36 184 LEU A CA 1
ATOM 1404 C C . LEU A 1 184 ? 17.337 76.348 13.508 1.00 10.28 184 LEU A C 1
ATOM 1405 O O . LEU A 1 184 ? 16.440 75.575 13.838 1.00 9.89 184 LEU A O 1
ATOM 1410 N N . VAL A 1 185 ? 18.014 76.223 12.363 1.00 9.73 185 VAL A N 1
ATOM 1411 C CA . VAL A 1 185 ? 17.782 75.053 11.498 1.00 9.61 185 VAL A CA 1
ATOM 1412 C C . VAL A 1 185 ? 18.138 73.730 12.220 1.00 10.09 185 VAL A C 1
ATOM 1413 O O . VAL A 1 185 ? 17.478 72.708 12.012 1.00 10.08 185 VAL A O 1
ATOM 1417 N N . SER A 1 186 ? 19.137 73.780 13.094 1.00 10.57 186 SER A N 1
ATOM 1418 C CA . SER A 1 186 ? 19.631 72.579 13.812 1.00 11.30 186 SER A CA 1
ATOM 1419 C C . SER A 1 186 ? 19.925 72.901 15.276 1.00 11.04 186 SER A C 1
ATOM 1420 O O . SER A 1 186 ? 20.496 73.954 15.567 1.00 10.82 186 SER A O 1
ATOM 1423 N N . PRO A 1 187 ? 19.575 71.975 16.206 1.00 10.24 187 PRO A N 1
ATOM 1424 C CA . PRO A 1 187 ? 19.951 72.184 17.609 1.00 10.90 187 PRO A CA 1
ATOM 1425 C C . PRO A 1 187 ? 21.467 72.273 17.795 1.00 10.74 187 PRO A C 1
ATOM 1426 O O . PRO A 1 187 ? 21.930 72.838 18.795 1.00 11.05 187 PRO A O 1
ATOM 1430 N N . ALA A 1 188 ? 22.228 71.734 16.840 1.00 10.82 188 ALA A N 1
ATOM 1431 C CA . ALA A 1 188 ? 23.689 71.783 16.903 1.00 11.69 188 ALA A CA 1
ATOM 1432 C C . ALA A 1 188 ? 24.226 73.218 16.789 1.00 11.94 188 ALA A C 1
ATOM 1433 O O . ALA A 1 188 ? 25.375 73.489 17.151 1.00 13.21 188 ALA A O 1
ATOM 1435 N N . MET A 1 189 ? 23.383 74.140 16.322 1.00 11.54 189 MET A N 1
ATOM 1436 C CA . MET A 1 189 ? 23.743 75.564 16.261 1.00 11.28 189 MET A CA 1
ATOM 1437 C C . MET A 1 189 ? 23.654 76.284 17.591 1.00 12.04 189 MET A C 1
ATOM 1438 O O . MET A 1 189 ? 24.212 77.380 17.741 1.00 12.52 189 MET A O 1
ATOM 1443 N N . ALA A 1 190 ? 22.955 75.695 18.561 1.00 11.63 190 ALA A N 1
ATOM 1444 C CA . ALA A 1 190 ? 22.677 76.410 19.813 1.00 12.76 190 ALA A CA 1
ATOM 1445 C C . ALA A 1 190 ? 23.934 76.729 20.652 1.00 13.42 190 ALA A C 1
ATOM 1446 O O . ALA A 1 190 ? 23.972 77.761 21.315 1.00 14.02 190 ALA A O 1
ATOM 1448 N N . ALA A 1 191 ? 24.948 75.867 20.591 1.00 14.13 191 ALA A N 1
ATOM 1449 C CA . ALA A 1 191 ? 26.197 76.054 21.369 1.00 14.73 191 ALA A CA 1
ATOM 1450 C C . ALA A 1 191 ? 26.844 77.430 21.145 1.00 16.00 191 ALA A C 1
ATOM 1451 O O . ALA A 1 191 ? 27.419 78.012 22.079 1.00 14.87 191 ALA A O 1
ATOM 1453 N N . GLU A 1 192 ? 26.711 77.960 19.926 1.00 15.79 192 GLU A N 1
ATOM 1454 C CA . GLU A 1 192 ? 27.304 79.265 19.579 1.00 16.56 192 GLU A CA 1
ATOM 1455 C C .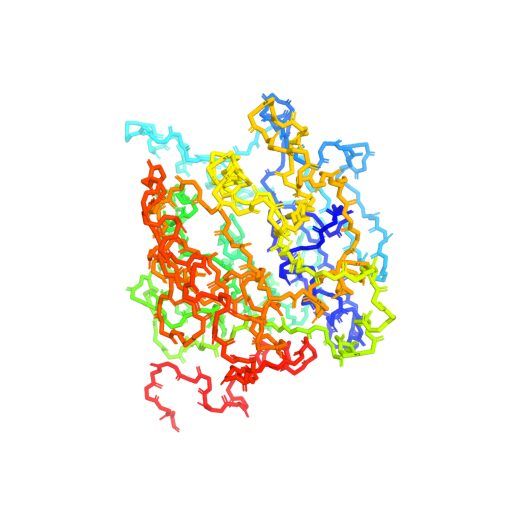 GLU A 1 192 ? 26.340 80.461 19.610 1.00 16.50 192 GLU A C 1
ATOM 1456 O O . GLU A 1 192 ? 26.696 81.586 19.199 1.00 15.96 192 GLU A O 1
ATOM 1462 N N . VAL A 1 193 ? 25.139 80.229 20.122 1.00 16.21 193 VAL A N 1
ATOM 1463 C CA . VAL A 1 193 ? 24.141 81.284 20.276 1.00 16.34 193 VAL A CA 1
ATOM 1464 C C . VAL A 1 193 ? 24.040 81.704 21.742 1.00 17.27 193 VAL A C 1
ATOM 1465 O O . VAL A 1 193 ? 23.647 80.896 22.611 1.00 16.31 193 VAL A O 1
ATOM 1469 N N . VAL A 1 194 ? 24.369 82.974 21.999 1.00 17.60 194 VAL A N 1
ATOM 1470 C CA . VAL A 1 194 ? 24.445 83.526 23.371 1.00 19.85 194 VAL A CA 1
ATOM 1471 C C . VAL A 1 194 ? 23.103 84.014 23.878 1.00 18.88 194 VAL A C 1
ATOM 1472 O O . VAL A 1 194 ? 22.923 85.190 24.274 1.00 18.55 194 VAL A O 1
ATOM 1476 N N . SER A 1 195 ? 22.156 83.084 23.885 1.00 17.38 195 SER A N 1
ATOM 1477 C CA . SER A 1 195 ? 20.826 83.348 24.345 1.00 16.46 195 SER A CA 1
ATOM 1478 C C . SER A 1 195 ? 20.162 81.995 24.605 1.00 16.54 195 SER A C 1
ATOM 1479 O O . SER A 1 195 ? 20.649 80.958 24.136 1.00 15.98 195 SER A O 1
ATOM 1482 N N . ARG A 1 196 ? 19.067 82.013 25.356 1.00 16.70 196 ARG A N 1
ATOM 1483 C CA . ARG A 1 196 ? 18.389 80.789 25.747 1.00 17.64 196 ARG A CA 1
ATOM 1484 C C . ARG A 1 196 ? 16.872 80.852 25.582 1.00 16.83 196 ARG A C 1
ATOM 1485 O O . ARG A 1 196 ? 16.298 80.042 24.845 1.00 15.44 196 ARG A O 1
ATOM 1493 N N . ASP A 1 197 ? 16.222 81.802 26.257 1.00 15.90 197 ASP A N 1
ATOM 1494 C CA . ASP A 1 197 ? 14.760 81.791 26.361 1.00 17.15 197 ASP A CA 1
ATOM 1495 C C . ASP A 1 197 ? 14.024 81.977 25.025 1.00 14.91 197 ASP A C 1
ATOM 1496 O O . ASP A 1 197 ? 12.861 81.628 24.898 1.00 15.63 197 ASP A O 1
ATOM 1501 N N . ASN A 1 198 ? 14.707 82.540 24.041 1.00 14.11 198 ASN A N 1
ATOM 1502 C CA . ASN A 1 198 ? 14.106 82.825 22.728 1.00 12.87 198 ASN A CA 1
ATOM 1503 C C . ASN A 1 198 ? 14.716 81.951 21.614 1.00 12.57 198 ASN A C 1
ATOM 1504 O O . ASN A 1 198 ? 14.656 82.293 20.434 1.00 11.34 198 ASN A O 1
ATOM 1509 N N . VAL A 1 199 ? 15.293 80.811 21.996 1.00 12.07 199 VAL A N 1
ATOM 1510 C CA . VAL A 1 199 ? 15.993 79.959 21.035 1.00 11.10 199 VAL A CA 1
ATOM 1511 C C . VAL A 1 199 ? 15.221 78.661 20.784 1.00 11.69 199 VAL A C 1
ATOM 1512 O O . VAL A 1 199 ? 14.920 77.905 21.727 1.00 11.34 199 VAL A O 1
ATOM 1516 N N . PHE A 1 200 ? 14.900 78.417 19.510 1.00 10.73 200 PHE A N 1
ATOM 1517 C CA . PHE A 1 200 ? 14.016 77.331 19.128 1.00 10.91 200 PHE A CA 1
ATOM 1518 C C . PHE A 1 200 ? 14.609 76.537 17.972 1.00 10.73 200 PHE A C 1
ATOM 1519 O O . PHE A 1 200 ? 15.393 77.058 17.177 1.00 10.29 200 PHE A O 1
ATOM 1527 N N . HIS A 1 201 ? 14.196 75.284 17.857 1.00 10.74 201 HIS A N 1
ATOM 1528 C CA . HIS A 1 201 ? 14.614 74.443 16.745 1.00 10.77 201 HIS A CA 1
ATOM 1529 C C . HIS A 1 201 ? 13.462 74.339 15.749 1.00 10.70 201 HIS A C 1
ATOM 1530 O O . HIS A 1 201 ? 12.386 73.822 16.085 1.00 10.65 201 HIS A O 1
ATOM 1537 N N . VAL A 1 202 ? 13.686 74.862 14.536 1.00 10.31 202 VAL A N 1
ATOM 1538 C CA . VAL A 1 202 ? 12.752 74.694 13.426 1.00 10.08 202 VAL A CA 1
ATOM 1539 C C . VAL A 1 202 ? 13.600 74.347 12.182 1.00 10.22 202 VAL A C 1
ATOM 1540 O O . VAL A 1 202 ? 14.282 75.210 11.605 1.00 9.55 202 VAL A O 1
ATOM 1544 N N . GLY A 1 203 ? 13.570 73.069 11.808 1.00 9.36 203 GLY A N 1
ATOM 1545 C CA . GLY A 1 203 ? 14.333 72.579 10.654 1.00 9.47 203 GLY A CA 1
ATOM 1546 C C . GLY A 1 203 ? 13.748 73.081 9.342 1.00 9.97 203 GLY A C 1
ATOM 1547 O O . GLY A 1 203 ? 12.683 73.732 9.321 1.00 9.96 203 GLY A O 1
ATOM 1548 N N . HIS A 1 204 ? 14.428 72.763 8.239 1.00 9.49 204 HIS A N 1
ATOM 1549 C CA . HIS A 1 204 ? 13.916 73.120 6.911 1.00 10.26 204 HIS A CA 1
ATOM 1550 C C . HIS A 1 204 ? 12.629 72.352 6.650 1.00 10.47 204 HIS A C 1
ATOM 1551 O O . HIS A 1 204 ? 12.455 71.221 7.140 1.00 10.68 204 HIS A O 1
ATOM 1558 N N . GLY A 1 205 ? 11.751 72.959 5.854 1.00 10.62 205 GLY A N 1
ATOM 1559 C CA . GLY A 1 205 ? 10.581 72.251 5.354 1.00 10.54 205 GLY A CA 1
ATOM 1560 C C . GLY A 1 205 ? 10.818 71.544 4.024 1.00 10.16 205 GLY A C 1
ATOM 1561 O O . GLY A 1 205 ? 11.914 71.604 3.431 1.00 9.48 205 GLY A O 1
ATOM 1562 N N . VAL A 1 206 ? 9.762 70.892 3.556 1.00 9.63 206 VAL A N 1
ATOM 1563 C CA . VAL A 1 206 ? 9.694 70.330 2.204 1.00 10.08 206 VAL A CA 1
ATOM 1564 C C . VAL A 1 206 ? 8.416 70.792 1.505 1.00 10.71 206 VAL A C 1
ATOM 1565 O O . VAL A 1 206 ? 7.449 71.214 2.148 1.00 11.42 206 VAL A O 1
ATOM 1569 N N . ASP A 1 207 ? 8.417 70.712 0.182 1.00 11.53 207 ASP A N 1
ATOM 1570 C CA . ASP A 1 207 ? 7.224 70.959 -0.614 1.00 13.94 207 ASP A CA 1
ATOM 1571 C C . ASP A 1 207 ? 6.072 70.050 -0.171 1.00 13.89 207 ASP A C 1
ATOM 1572 O O . ASP A 1 207 ? 6.252 68.827 -0.057 1.00 13.91 207 ASP A O 1
ATOM 1577 N N . HIS A 1 208 ? 4.895 70.637 0.040 1.00 14.20 208 HIS A N 1
ATOM 1578 C CA . HIS A 1 208 ? 3.706 69.872 0.472 1.00 16.46 208 HIS A CA 1
ATOM 1579 C C . HIS A 1 208 ? 3.304 68.843 -0.579 1.00 17.32 208 HIS A C 1
ATOM 1580 O O . HIS A 1 208 ? 2.614 67.889 -0.265 1.00 17.74 208 HIS A O 1
ATOM 1587 N N . ASN A 1 209 ? 3.734 69.034 -1.826 1.00 18.33 209 ASN A N 1
ATOM 1588 C CA . ASN A 1 209 ? 3.332 68.094 -2.882 1.00 19.94 209 ASN A CA 1
ATOM 1589 C C . ASN A 1 209 ? 4.493 67.292 -3.481 1.00 18.97 209 ASN A C 1
ATOM 1590 O O . ASN A 1 209 ? 4.444 66.875 -4.636 1.00 18.69 209 ASN A O 1
ATOM 1595 N N . LEU A 1 210 ? 5.531 67.070 -2.671 1.00 18.36 210 LEU A N 1
ATOM 1596 C CA . LEU A 1 210 ? 6.696 66.290 -3.101 1.00 18.36 210 LEU A CA 1
ATOM 1597 C C . LEU A 1 210 ? 6.293 64.947 -3.728 1.00 18.50 210 LEU A C 1
ATOM 1598 O O . LEU A 1 210 ? 6.798 64.580 -4.796 1.00 18.26 210 LEU A O 1
ATOM 1603 N N . ASP A 1 211 ? 5.368 64.221 -3.098 1.00 19.17 211 ASP A N 1
ATOM 1604 C CA . ASP A 1 211 ? 4.951 62.929 -3.660 1.00 20.34 211 ASP A CA 1
ATOM 1605 C C . ASP A 1 211 ? 4.200 63.025 -4.982 1.00 21.70 211 ASP A C 1
ATOM 1606 O O . ASP A 1 211 ? 4.198 62.063 -5.747 1.00 22.81 211 ASP A O 1
ATOM 1611 N N . GLN A 1 212 ? 3.557 64.160 -5.249 1.00 22.58 212 GLN A N 1
ATOM 1612 C CA . GLN A 1 212 ? 2.876 64.356 -6.537 1.00 24.11 212 GLN A CA 1
ATOM 1613 C C . GLN A 1 212 ? 3.853 64.736 -7.638 1.00 25.34 212 GLN A C 1
ATOM 1614 O O . GLN A 1 212 ? 3.549 64.585 -8.821 1.00 26.09 212 GLN A O 1
ATOM 1620 N N . LEU A 1 213 ? 5.007 65.259 -7.251 1.00 25.93 213 LEU A N 1
ATOM 1621 C CA . LEU A 1 213 ? 5.988 65.725 -8.223 1.00 27.97 213 LEU A CA 1
ATOM 1622 C C . LEU A 1 213 ? 6.882 64.589 -8.736 1.00 29.57 213 LEU A C 1
ATOM 1623 O O . LEU A 1 213 ? 7.362 64.654 -9.875 1.00 30.44 213 LEU A O 1
ATOM 1628 N N . GLY A 1 214 ? 7.075 63.564 -7.906 1.00 30.67 214 GLY A N 1
ATOM 1629 C CA . GLY A 1 214 ? 7.956 62.422 -8.211 1.00 33.83 214 GLY A CA 1
ATOM 1630 C C . GLY A 1 214 ? 7.573 61.567 -9.415 1.00 35.10 214 GLY A C 1
ATOM 1631 O O . GLY A 1 214 ? 8.417 61.292 -10.287 1.00 36.36 214 GLY A O 1
ATOM 1632 N N . ASP A 1 215 ? 6.307 61.149 -9.490 1.00 35.64 215 ASP A N 1
ATOM 1633 C CA . ASP A 1 215 ? 5.796 60.487 -10.696 1.00 35.79 215 ASP A CA 1
ATOM 1634 C C . ASP A 1 215 ? 5.763 61.536 -11.820 1.00 33.86 215 ASP A C 1
ATOM 1635 O O . ASP A 1 215 ? 5.627 62.727 -11.536 1.00 34.38 215 ASP A O 1
ATOM 1640 N N . PRO A 1 216 ? 5.931 61.111 -13.089 1.00 32.30 216 PRO A N 1
ATOM 1641 C CA . PRO A 1 216 ? 6.431 59.795 -13.520 1.00 31.06 216 PRO A CA 1
ATOM 1642 C C . PRO A 1 216 ? 7.958 59.682 -13.399 1.00 29.42 216 PRO A C 1
ATOM 1643 O O . PRO A 1 216 ? 8.635 60.689 -13.136 1.00 29.86 216 PRO A O 1
ATOM 1647 N N . SER A 1 217 ? 8.483 58.470 -13.589 1.00 27.31 217 SER A N 1
ATOM 1648 C CA . SER A 1 217 ? 9.927 58.235 -13.501 1.00 24.79 217 SER A CA 1
ATOM 1649 C C . SER A 1 217 ? 10.646 58.697 -14.763 1.00 23.80 217 SER A C 1
ATOM 1650 O O . SER A 1 217 ? 10.218 58.386 -15.876 1.00 23.77 217 SER A O 1
ATOM 1653 N N . PRO A 1 218 ? 11.759 59.428 -14.595 1.00 22.61 218 PRO A N 1
ATOM 1654 C CA . PRO A 1 218 ? 12.561 59.808 -15.757 1.00 22.06 218 PRO A CA 1
ATOM 1655 C C . PRO A 1 218 ? 13.470 58.661 -16.234 1.00 21.93 218 PRO A C 1
ATOM 1656 O O . PRO A 1 218 ? 14.131 58.782 -17.266 1.00 22.02 218 PRO A O 1
ATOM 1660 N N . TYR A 1 219 ? 13.509 57.565 -15.482 1.00 21.41 219 TYR A N 1
ATOM 1661 C CA . TYR A 1 219 ? 14.474 56.504 -15.718 1.00 21.41 219 TYR A CA 1
ATOM 1662 C C . TYR A 1 219 ? 13.874 55.303 -16.424 1.00 23.25 219 TYR A C 1
ATOM 1663 O O . TYR A 1 219 ? 12.728 54.945 -16.191 1.00 23.04 219 TYR A O 1
ATOM 1672 N N . ALA A 1 220 ? 14.687 54.662 -17.253 1.00 25.15 220 ALA A N 1
ATOM 1673 C CA . ALA A 1 220 ? 14.330 53.367 -17.787 1.00 27.15 220 ALA A CA 1
ATOM 1674 C C . ALA A 1 220 ? 14.896 52.286 -16.876 1.00 27.91 220 ALA A C 1
ATOM 1675 O O . ALA A 1 220 ? 15.244 52.545 -15.721 1.00 28.27 220 ALA A O 1
ATOM 1677 N N . GLU A 1 221 ? 14.964 51.070 -17.391 1.00 28.62 221 GLU A N 1
ATOM 1678 C CA . GLU A 1 221 ? 15.392 49.909 -16.625 1.00 29.19 221 GLU A CA 1
ATOM 1679 C C . GLU A 1 221 ? 16.811 50.082 -16.087 1.00 28.09 221 GLU A C 1
ATOM 1680 O O . GLU A 1 221 ? 17.602 50.848 -16.636 1.00 28.35 221 GLU A O 1
ATOM 1686 N N . GLY A 1 222 ? 17.102 49.394 -14.990 1.00 27.14 222 GLY A N 1
ATOM 1687 C CA . GLY A 1 222 ? 18.457 49.358 -14.440 1.00 25.66 222 GLY A CA 1
ATOM 1688 C C . GLY A 1 222 ? 18.596 50.107 -13.130 1.00 23.84 222 GLY A C 1
ATOM 1689 O O . GLY A 1 222 ? 17.596 50.534 -12.540 1.00 22.99 222 GLY A O 1
ATOM 1690 N N . ILE A 1 223 ? 19.843 50.263 -12.682 1.00 22.09 223 ILE A N 1
ATOM 1691 C CA . ILE A 1 223 ? 20.138 50.858 -11.378 1.00 20.18 223 ILE A CA 1
ATOM 1692 C C . ILE A 1 223 ? 20.579 52.302 -11.587 1.00 18.75 223 ILE A C 1
ATOM 1693 O O . ILE A 1 223 ? 21.525 52.543 -12.328 1.00 17.59 223 ILE A O 1
ATOM 1698 N N . HIS A 1 224 ? 19.905 53.242 -10.915 1.00 16.56 224 HIS A N 1
ATOM 1699 C CA . HIS A 1 224 ? 20.148 54.677 -11.115 1.00 15.82 224 HIS A CA 1
ATOM 1700 C C . HIS A 1 224 ? 20.447 55.369 -9.801 1.00 15.18 224 HIS A C 1
ATOM 1701 O O . HIS A 1 224 ? 19.717 55.183 -8.819 1.00 15.66 224 HIS A O 1
ATOM 1708 N N . ALA A 1 225 ? 21.533 56.136 -9.773 1.00 14.07 225 ALA A N 1
ATOM 1709 C CA . ALA A 1 225 ? 21.896 56.913 -8.593 1.00 13.33 225 ALA A CA 1
ATOM 1710 C C . ALA A 1 225 ? 21.821 58.394 -8.959 1.00 13.22 225 ALA A C 1
ATOM 1711 O O . ALA A 1 225 ? 22.071 58.770 -10.115 1.00 13.30 225 ALA A O 1
ATOM 1713 N N . VAL A 1 226 ? 21.490 59.235 -7.986 1.00 11.92 226 VAL A N 1
ATOM 1714 C CA . VAL A 1 226 ? 21.290 60.662 -8.267 1.00 11.71 226 VAL A CA 1
ATOM 1715 C C . VAL A 1 226 ? 22.134 61.533 -7.339 1.00 11.56 226 VAL A C 1
ATOM 1716 O O . VAL A 1 226 ? 22.324 61.182 -6.181 1.00 10.64 226 VAL A O 1
ATOM 1720 N N . ALA A 1 227 ? 22.650 62.646 -7.869 1.00 11.24 227 ALA A N 1
ATOM 1721 C CA . ALA A 1 227 ? 23.213 63.729 -7.066 1.00 11.74 227 ALA A CA 1
ATOM 1722 C C . ALA A 1 227 ? 22.638 65.028 -7.578 1.00 12.65 227 ALA A C 1
ATOM 1723 O O . ALA A 1 227 ? 22.572 65.258 -8.796 1.00 12.21 227 ALA A O 1
ATOM 1725 N N . VAL A 1 228 ? 22.205 65.879 -6.655 1.00 12.43 228 VAL A N 1
ATOM 1726 C CA . VAL A 1 228 ? 21.665 67.180 -7.057 1.00 13.72 228 VAL A CA 1
ATOM 1727 C C . VAL A 1 228 ? 22.406 68.294 -6.323 1.00 13.94 228 VAL A C 1
ATOM 1728 O O . VAL A 1 228 ? 22.619 68.209 -5.109 1.00 14.31 228 VAL A O 1
ATOM 1732 N N . GLY A 1 229 ? 22.784 69.347 -7.037 1.00 13.68 229 GLY A N 1
ATOM 1733 C CA . GLY A 1 229 ? 23.340 70.514 -6.351 1.00 13.92 229 GLY A CA 1
ATOM 1734 C C . GLY A 1 229 ? 24.848 70.658 -6.469 1.00 13.99 229 GLY A C 1
ATOM 1735 O O . GLY A 1 229 ? 25.572 69.681 -6.701 1.00 13.00 229 GLY A O 1
ATOM 1736 N N . SER A 1 230 ? 25.318 71.878 -6.258 1.00 13.41 230 SER A N 1
ATOM 1737 C CA . SER A 1 230 ? 26.708 72.218 -6.522 1.00 14.58 230 SER A CA 1
ATOM 1738 C C . SER A 1 230 ? 27.531 72.474 -5.258 1.00 15.17 230 SER A C 1
ATOM 1739 O O . SER A 1 230 ? 28.728 72.746 -5.345 1.00 14.37 230 SER A O 1
ATOM 1742 N N . MET A 1 231 ? 26.910 72.388 -4.079 1.00 16.58 231 MET A N 1
ATOM 1743 C CA . MET A 1 231 ? 27.650 72.681 -2.846 1.00 19.10 231 MET A CA 1
ATOM 1744 C C . MET A 1 231 ? 28.841 71.741 -2.650 1.00 16.72 231 MET A C 1
ATOM 1745 O O . MET A 1 231 ? 28.673 70.509 -2.638 1.00 17.06 231 MET A O 1
ATOM 1750 N N . LEU A 1 232 ? 30.029 72.336 -2.531 1.00 14.88 232 LEU A N 1
ATOM 1751 C CA . LEU A 1 232 ? 31.290 71.614 -2.352 1.00 14.50 232 LEU A CA 1
ATOM 1752 C C . LEU A 1 232 ? 31.409 70.460 -3.347 1.00 13.67 232 LEU A C 1
ATOM 1753 O O . LEU A 1 232 ? 31.986 69.420 -3.034 1.00 13.83 232 LEU A O 1
ATOM 1758 N N . PHE A 1 233 ? 30.875 70.640 -4.552 1.00 12.26 233 PHE A N 1
ATOM 1759 C CA . PHE A 1 233 ? 30.712 69.485 -5.450 1.00 12.39 233 PHE A CA 1
ATOM 1760 C C . PHE A 1 233 ? 32.056 68.798 -5.729 1.00 11.88 233 PHE A C 1
ATOM 1761 O O . PHE A 1 233 ? 33.025 69.451 -6.112 1.00 11.51 233 PHE A O 1
ATOM 1769 N N . ASP A 1 234 ? 32.092 67.477 -5.559 1.00 11.52 234 ASP A N 1
ATOM 1770 C CA . ASP A 1 234 ? 33.311 66.695 -5.759 1.00 11.71 234 ASP A CA 1
ATOM 1771 C C . ASP A 1 234 ? 33.224 65.748 -6.966 1.00 11.19 234 ASP A C 1
ATOM 1772 O O . ASP A 1 234 ? 32.664 64.656 -6.849 1.00 10.84 234 ASP A O 1
ATOM 1777 N N . PRO A 1 235 ? 33.810 66.135 -8.114 1.00 11.12 235 PRO A N 1
ATOM 1778 C CA . PRO A 1 235 ? 33.784 65.266 -9.297 1.00 11.07 235 PRO A CA 1
ATOM 1779 C C . PRO A 1 235 ? 34.578 63.982 -9.074 1.00 11.31 235 PRO A C 1
ATOM 1780 O O . PRO A 1 235 ? 34.246 62.953 -9.651 1.00 11.14 235 PRO A O 1
ATOM 1784 N N . GLU A 1 236 ? 35.607 64.040 -8.222 1.00 11.18 236 GLU A N 1
ATOM 1785 C CA . GLU A 1 236 ? 36.432 62.865 -7.948 1.00 12.64 236 GLU A CA 1
ATOM 1786 C C . GLU A 1 236 ? 35.595 61.707 -7.421 1.00 11.81 236 GLU A C 1
ATOM 1787 O O . GLU A 1 236 ? 35.909 60.542 -7.669 1.00 10.99 236 GLU A O 1
ATOM 1793 N N . PHE A 1 237 ? 34.515 62.018 -6.700 1.00 10.83 237 PHE A N 1
ATOM 1794 C CA . PHE A 1 237 ? 33.609 60.963 -6.244 1.00 10.85 237 PHE A CA 1
ATOM 1795 C C . PHE A 1 237 ? 33.119 60.132 -7.421 1.00 10.51 237 PHE A C 1
ATOM 1796 O O . PHE A 1 237 ? 33.091 58.907 -7.358 1.00 10.63 237 PHE A O 1
ATOM 1804 N N . PHE A 1 238 ? 32.691 60.820 -8.485 1.00 10.19 238 PHE A N 1
ATOM 1805 C CA . PHE A 1 238 ? 32.078 60.144 -9.633 1.00 10.57 238 PHE A CA 1
ATOM 1806 C C . PHE A 1 238 ? 33.085 59.478 -10.544 1.00 10.60 238 PHE A C 1
ATOM 1807 O O . PHE A 1 238 ? 32.760 58.499 -11.196 1.00 10.73 238 PHE A O 1
ATOM 1815 N N . VAL A 1 239 ? 34.292 60.025 -10.581 1.00 10.89 239 VAL A N 1
ATOM 1816 C CA . VAL A 1 239 ? 35.398 59.367 -11.315 1.00 10.87 239 VAL A CA 1
ATOM 1817 C C . VAL A 1 239 ? 35.564 57.950 -10.757 1.00 10.97 239 VAL A C 1
ATOM 1818 O O . VAL A 1 239 ? 35.489 56.966 -11.500 1.00 11.32 239 VAL A O 1
ATOM 1822 N N . VAL A 1 240 ? 35.721 57.850 -9.437 1.00 10.78 240 VAL A N 1
ATOM 1823 C CA . VAL A 1 240 ? 35.854 56.560 -8.746 1.00 11.90 240 VAL A CA 1
ATOM 1824 C C . VAL A 1 240 ? 34.601 55.701 -8.839 1.00 11.37 240 VAL A C 1
ATOM 1825 O O . VAL A 1 240 ? 34.678 54.531 -9.218 1.00 10.92 240 VAL A O 1
ATOM 1829 N N . ALA A 1 241 ? 33.449 56.293 -8.502 1.00 11.63 241 ALA A N 1
ATOM 1830 C CA . ALA A 1 241 ? 32.192 55.553 -8.413 1.00 11.81 241 ALA A CA 1
ATOM 1831 C C . ALA A 1 241 ? 31.786 54.959 -9.753 1.00 11.31 241 ALA A C 1
ATOM 1832 O O . ALA A 1 241 ? 31.346 53.797 -9.815 1.00 11.46 241 ALA A O 1
ATOM 1834 N N . SER A 1 242 ? 31.937 55.744 -10.825 1.00 11.17 242 SER A N 1
ATOM 1835 C CA . SER A 1 242 ? 31.474 55.290 -12.121 1.00 11.95 242 SER A CA 1
ATOM 1836 C C . SER A 1 242 ? 32.293 54.096 -12.618 1.00 12.60 242 SER A C 1
ATOM 1837 O O . SER A 1 242 ? 31.746 53.196 -13.248 1.00 13.15 242 SER A O 1
ATOM 1840 N N . LYS A 1 243 ? 33.594 54.102 -12.330 1.00 13.64 243 LYS A N 1
ATOM 1841 C CA . LYS A 1 243 ? 34.473 52.996 -12.737 1.00 14.77 243 LYS A CA 1
ATOM 1842 C C . LYS A 1 243 ? 34.186 51.731 -11.925 1.00 14.80 243 LYS A C 1
ATOM 1843 O O . LYS A 1 243 ? 34.190 50.613 -12.470 1.00 14.34 243 LYS A O 1
ATOM 1849 N N . ALA A 1 244 ? 33.937 51.910 -10.624 1.00 14.53 244 ALA A N 1
ATOM 1850 C CA . ALA A 1 244 ? 33.720 50.788 -9.706 1.00 14.97 244 ALA A CA 1
ATOM 1851 C C . ALA A 1 244 ? 32.344 50.147 -9.885 1.00 15.22 244 ALA A C 1
ATOM 1852 O O . ALA A 1 244 ? 32.147 48.968 -9.544 1.00 15.13 244 ALA A O 1
ATOM 1854 N N . PHE A 1 245 ? 31.385 50.921 -10.402 1.00 14.36 245 PHE A N 1
ATOM 1855 C CA . PHE A 1 245 ? 30.008 50.447 -10.542 1.00 14.44 245 PHE A CA 1
ATOM 1856 C C . PHE A 1 245 ? 29.492 50.677 -11.962 1.00 15.45 245 PHE A C 1
ATOM 1857 O O . PHE A 1 245 ? 28.588 51.497 -12.178 1.00 15.00 245 PHE A O 1
ATOM 1865 N N . PRO A 1 246 ? 30.052 49.934 -12.943 1.00 16.19 246 PRO A N 1
ATOM 1866 C CA . PRO A 1 246 ? 29.689 50.160 -14.335 1.00 16.75 246 PRO A CA 1
ATOM 1867 C C . PRO A 1 246 ? 28.211 49.874 -14.600 1.00 17.03 246 PRO A C 1
ATOM 1868 O O . PRO A 1 246 ? 27.670 50.409 -15.551 1.00 17.35 246 PRO A O 1
ATOM 1872 N N . GLN A 1 247 ? 27.570 49.087 -13.734 1.00 17.52 247 GLN A N 1
ATOM 1873 C CA . GLN A 1 247 ? 26.140 48.757 -13.865 1.00 18.63 247 GLN A CA 1
ATOM 1874 C C . GLN A 1 247 ? 25.197 49.857 -13.338 1.00 17.80 247 GLN A C 1
ATOM 1875 O O . GLN A 1 247 ? 23.983 49.794 -13.540 1.00 18.93 247 GLN A O 1
ATOM 1881 N N . VAL A 1 248 ? 25.754 50.859 -12.669 1.00 17.01 248 VAL A N 1
ATOM 1882 C CA . VAL A 1 248 ? 24.948 51.937 -12.086 1.00 15.60 248 VAL A CA 1
ATOM 1883 C C . VAL A 1 248 ? 25.062 53.148 -13.000 1.00 15.01 248 VAL A C 1
ATOM 1884 O O . VAL A 1 248 ? 26.162 53.511 -13.400 1.00 14.20 248 VAL A O 1
ATOM 1888 N N . THR A 1 249 ? 23.932 53.769 -13.337 1.00 14.27 249 THR A N 1
ATOM 1889 C CA . THR A 1 249 ? 23.958 55.052 -14.035 1.00 13.97 249 THR A CA 1
ATOM 1890 C C . THR A 1 249 ? 23.906 56.177 -13.001 1.00 13.74 249 THR A C 1
ATOM 1891 O O . THR A 1 249 ? 23.005 56.199 -12.155 1.00 14.03 249 THR A O 1
ATOM 1895 N N . PHE A 1 250 ? 24.868 57.096 -13.075 1.00 13.02 250 PHE A N 1
ATOM 1896 C CA . PHE A 1 250 ? 24.986 58.213 -12.136 1.00 13.42 250 PHE A CA 1
ATOM 1897 C C . PHE A 1 250 ? 24.458 59.485 -12.776 1.00 12.70 250 PHE A C 1
ATOM 1898 O O . PHE A 1 250 ? 24.990 59.966 -13.779 1.00 13.21 250 PHE A O 1
ATOM 1906 N N . HIS A 1 251 ? 23.393 60.025 -12.200 1.00 12.61 251 HIS A N 1
ATOM 1907 C CA . HIS A 1 251 ? 22.734 61.194 -12.751 1.00 12.30 251 HIS A CA 1
ATOM 1908 C C . HIS A 1 251 ? 23.157 62.405 -11.936 1.00 12.04 251 HIS A C 1
ATOM 1909 O O . HIS A 1 251 ? 22.763 62.569 -10.782 1.00 12.00 251 HIS A O 1
ATOM 1916 N N . VAL A 1 252 ? 23.980 63.242 -12.553 1.00 11.10 252 VAL A N 1
ATOM 1917 C CA . VAL A 1 252 ? 24.652 64.326 -11.852 1.00 11.04 252 VAL A CA 1
ATOM 1918 C C . VAL A 1 252 ? 23.979 65.630 -12.292 1.00 10.91 252 VAL A C 1
ATOM 1919 O O . VAL A 1 252 ? 24.194 66.104 -13.411 1.00 10.74 252 VAL A O 1
ATOM 1923 N N . ILE A 1 253 ? 23.158 66.191 -11.405 1.00 10.40 253 ILE A N 1
ATOM 1924 C CA . ILE A 1 253 ? 22.271 67.309 -11.756 1.00 10.88 253 ILE A CA 1
ATOM 1925 C C . ILE A 1 253 ? 22.698 68.575 -11.039 1.00 10.92 253 ILE A C 1
ATOM 1926 O O . ILE A 1 253 ? 22.862 68.578 -9.808 1.00 10.51 253 ILE A O 1
ATOM 1931 N N . GLY A 1 254 ? 22.887 69.649 -11.802 1.00 11.53 254 GLY A N 1
ATOM 1932 C CA . GLY A 1 254 ? 23.137 70.968 -11.215 1.00 12.00 254 GLY A CA 1
ATOM 1933 C C . GLY A 1 254 ? 24.421 71.011 -10.409 1.00 12.31 254 GLY A C 1
ATOM 1934 O O . GLY A 1 254 ? 24.504 71.701 -9.387 1.00 12.18 254 GLY A O 1
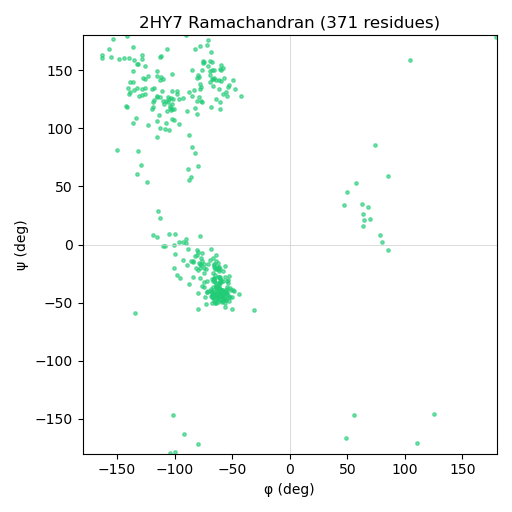ATOM 1935 N N . SER A 1 255 ? 25.437 70.272 -10.867 1.00 12.27 255 SER A N 1
ATOM 1936 C CA . SER A 1 255 ? 26.716 70.182 -10.143 1.00 12.33 255 SER A CA 1
ATOM 1937 C C . SER A 1 255 ? 27.528 71.481 -10.168 1.00 12.89 255 SER A C 1
ATOM 1938 O O . SER A 1 255 ? 28.503 71.629 -9.435 1.00 12.28 255 SER A O 1
ATOM 1941 N N . GLY A 1 256 ? 27.136 72.400 -11.040 1.00 14.24 256 GLY A N 1
ATOM 1942 C CA . GLY A 1 256 ? 27.893 73.623 -11.251 1.00 15.70 256 GLY A CA 1
ATOM 1943 C C . GLY A 1 256 ? 29.105 73.460 -12.160 1.00 16.46 256 GLY A C 1
ATOM 1944 O O . GLY A 1 256 ? 29.856 74.404 -12.357 1.00 17.34 256 GLY A O 1
ATOM 1945 N N . MET A 1 257 ? 29.321 72.266 -12.702 1.00 16.04 257 MET A N 1
ATOM 1946 C CA . MET A 1 257 ? 30.391 72.054 -13.663 1.00 15.25 257 MET A CA 1
ATOM 1947 C C . MET A 1 257 ? 29.884 71.100 -14.743 1.00 14.25 257 MET A C 1
ATOM 1948 O O . MET A 1 257 ? 28.748 70.658 -14.687 1.00 13.39 257 MET A O 1
ATOM 1953 N N . GLY A 1 258 ? 30.727 70.792 -15.720 1.00 14.53 258 GLY A N 1
ATOM 1954 C CA . GLY A 1 258 ? 30.319 69.951 -16.855 1.00 13.76 258 GLY A CA 1
ATOM 1955 C C . GLY A 1 258 ? 30.815 68.525 -16.702 1.00 13.93 258 GLY A C 1
ATOM 1956 O O . GLY A 1 258 ? 30.893 67.985 -15.574 1.00 13.67 258 GLY A O 1
ATOM 1957 N N . ARG A 1 259 ? 31.137 67.900 -17.834 1.00 13.23 259 ARG A N 1
ATOM 1958 C CA . ARG A 1 259 ? 31.500 66.482 -17.851 1.00 12.84 259 ARG A CA 1
ATOM 1959 C C . ARG A 1 259 ? 33.006 66.330 -17.587 1.00 13.49 259 ARG A C 1
ATOM 1960 O O . ARG A 1 259 ? 33.838 66.457 -18.508 1.00 13.77 259 ARG A O 1
ATOM 1968 N N . HIS A 1 260 ? 33.363 66.124 -16.319 1.00 12.38 260 HIS A N 1
ATOM 1969 C CA . HIS A 1 260 ? 34.773 65.880 -15.963 1.00 12.70 260 HIS A CA 1
ATOM 1970 C C . HIS A 1 260 ? 35.291 64.725 -16.838 1.00 11.81 260 HIS A C 1
ATOM 1971 O O . HIS A 1 260 ? 34.587 63.742 -17.024 1.00 11.98 260 HIS A O 1
ATOM 1978 N N . PRO A 1 261 ? 36.524 64.839 -17.388 1.00 12.26 261 PRO A N 1
ATOM 1979 C CA . PRO A 1 261 ? 37.043 63.828 -18.326 1.00 12.72 261 PRO A CA 1
ATOM 1980 C C . PRO A 1 261 ? 37.299 62.461 -17.686 1.00 12.48 261 PRO A C 1
ATOM 1981 O O . PRO A 1 261 ? 37.535 61.488 -18.398 1.00 12.44 261 PRO A O 1
ATOM 1985 N N . GLY A 1 262 ? 37.256 62.403 -16.357 1.00 12.50 262 GLY A N 1
ATOM 1986 C CA . GLY A 1 262 ? 37.381 61.133 -15.638 1.00 12.08 262 GLY A CA 1
ATOM 1987 C C . GLY A 1 262 ? 36.074 60.380 -15.475 1.00 12.04 262 GLY A C 1
ATOM 1988 O O . GLY A 1 262 ? 36.092 59.201 -15.113 1.00 11.06 262 GLY A O 1
ATOM 1989 N N . TYR A 1 263 ? 34.927 61.040 -15.712 1.00 11.68 263 TYR A N 1
ATOM 1990 C CA . TYR A 1 263 ? 33.649 60.328 -15.608 1.00 11.14 263 TYR A CA 1
ATOM 1991 C C . TYR A 1 263 ? 33.566 59.179 -16.604 1.00 11.63 263 TYR A C 1
ATOM 1992 O O . TYR A 1 263 ? 33.844 59.365 -17.793 1.00 12.34 263 TYR A O 1
ATOM 2001 N N . GLY A 1 264 ? 33.118 58.022 -16.124 1.00 11.77 264 GLY A N 1
ATOM 2002 C CA . GLY A 1 264 ? 32.770 56.900 -16.997 1.00 12.51 264 GLY A CA 1
ATOM 2003 C C . GLY A 1 264 ? 31.526 57.192 -17.829 1.00 13.01 264 GLY A C 1
ATOM 2004 O O . GLY A 1 264 ? 30.790 58.152 -17.555 1.00 12.41 264 GLY A O 1
ATOM 2005 N N . ASP A 1 265 ? 31.289 56.370 -18.854 1.00 13.42 265 ASP A N 1
ATOM 2006 C CA . ASP A 1 265 ? 30.173 56.609 -19.773 1.00 14.36 265 ASP A CA 1
ATOM 2007 C C . ASP A 1 265 ? 28.834 56.460 -19.069 1.00 14.38 265 ASP A C 1
ATOM 2008 O O . ASP A 1 265 ? 27.803 56.949 -19.562 1.00 14.00 265 ASP A O 1
ATOM 2013 N N . ASN A 1 266 ? 28.862 55.777 -17.928 1.00 13.89 266 ASN A N 1
ATOM 2014 C CA . ASN A 1 266 ? 27.680 55.611 -17.064 1.00 14.08 266 ASN A CA 1
ATOM 2015 C C . ASN A 1 266 ? 27.331 56.839 -16.199 1.00 13.95 266 ASN A C 1
ATOM 2016 O O . ASN A 1 266 ? 26.439 56.772 -15.331 1.00 15.05 266 ASN A O 1
ATOM 2021 N N . VAL A 1 267 ? 28.015 57.949 -16.432 1.00 13.08 267 VAL A N 1
ATOM 2022 C CA . VAL A 1 267 ? 27.648 59.207 -15.784 1.00 12.71 267 VAL A CA 1
ATOM 2023 C C . VAL A 1 267 ? 26.916 60.065 -16.801 1.00 13.48 267 VAL A C 1
ATOM 2024 O O . VAL A 1 267 ? 27.430 60.335 -17.903 1.00 12.92 267 VAL A O 1
ATOM 2028 N N . ILE A 1 268 ? 25.722 60.504 -16.418 1.00 13.38 268 ILE A N 1
ATOM 2029 C CA . ILE A 1 268 ? 24.986 61.474 -17.215 1.00 13.70 268 ILE A CA 1
ATOM 2030 C C . ILE A 1 268 ? 25.039 62.800 -16.480 1.00 13.16 268 ILE A C 1
ATOM 2031 O O . ILE A 1 268 ? 24.672 62.884 -15.300 1.00 12.51 268 ILE A O 1
ATOM 2036 N N . VAL A 1 269 ? 25.538 63.823 -17.160 1.00 12.09 269 VAL A N 1
ATOM 2037 C CA . VAL A 1 269 ? 25.700 65.147 -16.561 1.00 12.28 269 VAL A CA 1
ATOM 2038 C C . VAL A 1 269 ? 24.595 66.055 -17.103 1.00 13.07 269 VAL A C 1
ATOM 2039 O O . VAL A 1 269 ? 24.447 66.184 -18.325 1.00 13.04 269 VAL A O 1
ATOM 2043 N N . TYR A 1 270 ? 23.825 66.664 -16.204 1.00 12.34 270 TYR A N 1
ATOM 2044 C CA . TYR A 1 270 ? 22.707 67.535 -16.608 1.00 14.28 270 TYR A CA 1
ATOM 2045 C C . TYR A 1 270 ? 23.016 68.969 -16.223 1.00 15.79 270 TYR A C 1
ATOM 2046 O O . TYR A 1 270 ? 23.880 69.214 -15.377 1.00 17.79 270 TYR A O 1
ATOM 2055 N N . GLY A 1 271 ? 22.325 69.931 -16.833 1.00 15.97 271 GLY A N 1
ATOM 2056 C CA . GLY A 1 271 ? 22.486 71.317 -16.440 1.00 17.50 271 GLY A CA 1
ATOM 2057 C C . GLY A 1 271 ? 21.664 71.567 -15.177 1.00 19.69 271 GLY A C 1
ATOM 2058 O O . GLY A 1 271 ? 21.116 70.634 -14.591 1.00 19.55 271 GLY A O 1
ATOM 2059 N N . GLU A 1 272 ? 21.559 72.822 -14.763 1.00 20.72 272 GLU A N 1
ATOM 2060 C CA . GLU A 1 272 ? 20.691 73.167 -13.630 1.00 23.52 272 GLU A CA 1
ATOM 2061 C C . GLU A 1 272 ? 19.242 72.774 -13.939 1.00 22.26 272 GLU A C 1
ATOM 2062 O O . GLU A 1 272 ? 18.799 72.896 -15.073 1.00 22.05 272 GLU A O 1
ATOM 2068 N N . MET A 1 273 ? 18.526 72.247 -12.947 1.00 21.19 273 MET A N 1
ATOM 2069 C CA . MET A 1 273 ? 17.124 71.871 -13.128 1.00 20.83 273 MET A CA 1
ATOM 2070 C C . MET A 1 273 ? 16.332 72.618 -12.088 1.00 21.03 273 MET A C 1
ATOM 2071 O O . MET A 1 273 ? 16.802 72.772 -10.957 1.00 20.30 273 MET A O 1
ATOM 2076 N N . LYS A 1 274 ? 15.122 73.023 -12.443 1.00 21.01 274 LYS A N 1
ATOM 2077 C CA . LYS A 1 274 ? 14.253 73.629 -11.452 1.00 22.72 274 LYS A CA 1
ATOM 2078 C C . LYS A 1 274 ? 13.861 72.557 -10.432 1.00 22.29 274 LYS A C 1
ATOM 2079 O O . LYS A 1 274 ? 13.655 71.380 -10.784 1.00 21.54 274 LYS A O 1
ATOM 2085 N N . HIS A 1 275 ? 13.783 72.986 -9.173 1.00 23.05 275 HIS A N 1
ATOM 2086 C CA . HIS A 1 275 ? 13.369 72.140 -8.045 1.00 23.42 275 HIS A CA 1
ATOM 2087 C C . HIS A 1 275 ? 12.350 71.038 -8.432 1.00 22.50 275 HIS A C 1
ATOM 2088 O O . HIS A 1 275 ? 12.612 69.847 -8.232 1.00 22.24 275 HIS A O 1
ATOM 2095 N N . ALA A 1 276 ? 11.221 71.427 -9.022 1.00 22.28 276 ALA A N 1
ATOM 2096 C CA . ALA A 1 276 ? 10.137 70.470 -9.335 1.00 22.22 276 ALA A CA 1
ATOM 2097 C C . ALA A 1 276 ? 10.532 69.350 -10.308 1.00 22.15 276 ALA A C 1
ATOM 2098 O O . ALA A 1 276 ? 10.058 68.214 -10.190 1.00 22.14 276 ALA A O 1
ATOM 2100 N N . GLN A 1 277 ? 11.395 69.675 -11.270 1.00 21.57 277 GLN A N 1
ATOM 2101 C CA . GLN A 1 277 ? 11.885 68.687 -12.232 1.00 21.13 277 GLN A CA 1
ATOM 2102 C C . GLN A 1 277 ? 12.867 67.690 -11.589 1.00 18.56 277 GLN A C 1
ATOM 2103 O O . GLN A 1 277 ? 12.918 66.528 -11.992 1.00 18.14 277 GLN A O 1
ATOM 2109 N N . THR A 1 278 ? 13.620 68.132 -10.584 1.00 16.48 278 THR A N 1
ATOM 2110 C CA . THR A 1 278 ? 14.557 67.237 -9.897 1.00 15.00 278 THR A CA 1
ATOM 2111 C C . THR A 1 278 ? 13.863 66.112 -9.151 1.00 14.24 278 THR A C 1
ATOM 2112 O O . THR A 1 278 ? 14.447 65.065 -8.938 1.00 13.47 278 THR A O 1
ATOM 2116 N N . ILE A 1 279 ? 12.616 66.324 -8.731 1.00 13.91 279 ILE A N 1
ATOM 2117 C CA . ILE A 1 279 ? 11.980 65.359 -7.808 1.00 13.77 279 ILE A CA 1
ATOM 2118 C C . ILE A 1 279 ? 11.863 63.941 -8.376 1.00 14.09 279 ILE A C 1
ATOM 2119 O O . ILE A 1 279 ? 12.121 62.981 -7.669 1.00 14.37 279 ILE A O 1
ATOM 2124 N N . GLY A 1 280 ? 11.496 63.823 -9.651 1.00 14.04 280 GLY A N 1
ATOM 2125 C CA . GLY A 1 280 ? 11.399 62.517 -10.287 1.00 14.75 280 GLY A CA 1
ATOM 2126 C C . GLY A 1 280 ? 12.728 61.762 -10.258 1.00 14.09 280 GLY A C 1
ATOM 2127 O O . GLY A 1 280 ? 12.756 60.555 -10.037 1.00 13.82 280 GLY A O 1
ATOM 2128 N N . TYR A 1 281 ? 13.819 62.494 -10.478 1.00 14.21 281 TYR A N 1
ATOM 2129 C CA . TYR A 1 281 ? 15.179 61.914 -10.476 1.00 14.07 281 TYR A CA 1
ATOM 2130 C C . TYR A 1 281 ? 15.577 61.455 -9.083 1.00 13.90 281 TYR A C 1
ATOM 2131 O O . TYR A 1 281 ? 16.374 60.521 -8.915 1.00 12.81 281 TYR A O 1
ATOM 2140 N N . ILE A 1 282 ? 15.027 62.133 -8.078 1.00 13.51 282 ILE A N 1
ATOM 2141 C CA . ILE A 1 282 ? 15.272 61.757 -6.687 1.00 13.52 282 ILE A CA 1
ATOM 2142 C C . ILE A 1 282 ? 14.412 60.574 -6.248 1.00 14.29 282 ILE A C 1
ATOM 2143 O O . ILE A 1 282 ? 14.944 59.554 -5.775 1.00 14.10 282 ILE A O 1
ATOM 2148 N N . LYS A 1 283 ? 13.088 60.702 -6.392 1.00 15.61 283 LYS A N 1
ATOM 2149 C CA . LYS A 1 283 ? 12.159 59.680 -5.874 1.00 16.66 283 LYS A CA 1
ATOM 2150 C C . LYS A 1 283 ? 12.432 58.321 -6.496 1.00 16.23 283 LYS A C 1
ATOM 2151 O O . LYS A 1 283 ? 12.391 57.300 -5.808 1.00 16.10 283 LYS A O 1
ATOM 2157 N N . HIS A 1 284 ? 12.750 58.311 -7.790 1.00 15.49 284 HIS A N 1
ATOM 2158 C CA . HIS A 1 284 ? 12.878 57.043 -8.527 1.00 15.66 284 HIS A CA 1
ATOM 2159 C C . HIS A 1 284 ? 14.285 56.452 -8.581 1.00 15.40 284 HIS A C 1
ATOM 2160 O O . HIS A 1 284 ? 14.501 55.402 -9.222 1.00 15.13 284 HIS A O 1
ATOM 2167 N N . ALA A 1 285 ? 15.236 57.113 -7.917 1.00 14.50 285 ALA A N 1
ATOM 2168 C CA . ALA A 1 285 ? 16.594 56.624 -7.845 1.00 14.10 285 ALA A CA 1
ATOM 2169 C C . ALA A 1 285 ? 16.676 55.443 -6.865 1.00 14.57 285 ALA A C 1
ATOM 2170 O O . ALA A 1 285 ? 15.819 55.275 -5.993 1.00 13.71 285 ALA A O 1
ATOM 2172 N N . ARG A 1 286 ? 17.687 54.613 -7.055 1.00 14.28 286 ARG A N 1
ATOM 2173 C CA . ARG A 1 286 ? 18.050 53.572 -6.106 1.00 14.41 286 ARG A CA 1
ATOM 2174 C C . ARG A 1 286 ? 18.724 54.159 -4.852 1.00 13.73 286 ARG A C 1
ATOM 2175 O O . ARG A 1 286 ? 18.426 53.749 -3.721 1.00 14.07 286 ARG A O 1
ATOM 2183 N N . PHE A 1 287 ? 19.660 55.087 -5.051 1.00 12.73 287 PHE A N 1
ATOM 2184 C CA . PHE A 1 287 ? 20.295 55.781 -3.933 1.00 11.99 287 PHE A CA 1
ATOM 2185 C C . PHE A 1 287 ? 20.662 57.175 -4.363 1.00 12.03 287 PHE A C 1
ATOM 2186 O O . PHE A 1 287 ? 20.708 57.461 -5.570 1.00 11.87 287 PHE A O 1
ATOM 2194 N N . GLY A 1 288 ? 20.846 58.044 -3.374 1.00 11.26 288 GLY A N 1
ATOM 2195 C CA . GLY A 1 288 ? 21.260 59.430 -3.602 1.00 10.81 288 GLY A CA 1
ATOM 2196 C C . GLY A 1 288 ? 22.672 59.685 -3.092 1.00 10.93 288 GLY A C 1
ATOM 2197 O O . GLY A 1 288 ? 23.212 58.921 -2.288 1.00 11.19 288 GLY A O 1
ATOM 2198 N N . ILE A 1 289 ? 23.274 60.772 -3.567 1.00 10.39 289 ILE A N 1
ATOM 2199 C CA . ILE A 1 289 ? 24.663 61.061 -3.247 1.00 10.41 289 ILE A CA 1
ATOM 2200 C C . ILE A 1 289 ? 24.771 62.528 -2.885 1.00 10.55 289 ILE A C 1
ATOM 2201 O O . ILE A 1 289 ? 24.248 63.380 -3.596 1.00 9.42 289 ILE A O 1
ATOM 2206 N N . ALA A 1 290 ? 25.462 62.821 -1.785 1.00 11.00 290 ALA A N 1
ATOM 2207 C CA . ALA A 1 290 ? 25.820 64.195 -1.459 1.00 11.44 290 ALA A CA 1
ATOM 2208 C C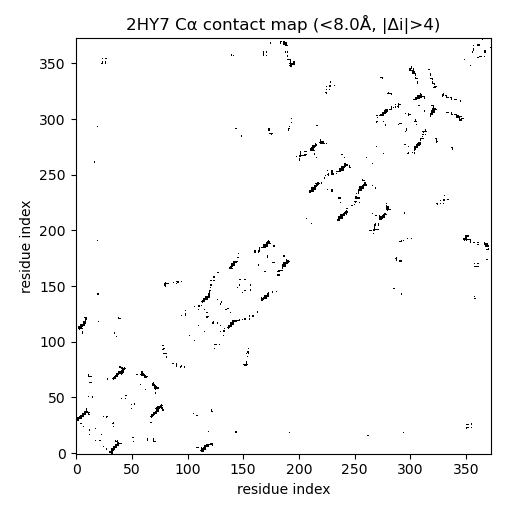 . ALA A 1 290 ? 27.341 64.259 -1.515 1.00 11.79 290 ALA A C 1
ATOM 2209 O O . ALA A 1 290 ? 27.995 63.967 -0.514 1.00 12.53 290 ALA A O 1
ATOM 2211 N N . PRO A 1 291 ? 27.908 64.619 -2.689 1.00 11.68 291 PRO A N 1
ATOM 2212 C CA . PRO A 1 291 ? 29.348 64.480 -2.948 1.00 11.99 291 PRO A CA 1
ATOM 2213 C C . PRO A 1 291 ? 30.155 65.705 -2.506 1.00 13.03 291 PRO A C 1
ATOM 2214 O O . PRO A 1 291 ? 30.737 66.407 -3.343 1.00 13.15 291 PRO A O 1
ATOM 2218 N N . TYR A 1 292 ? 30.181 65.961 -1.199 1.00 14.20 292 TYR A N 1
ATOM 2219 C CA . TYR A 1 292 ? 30.877 67.128 -0.651 1.00 15.20 292 TYR A CA 1
ATOM 2220 C C . TYR A 1 292 ? 32.376 66.827 -0.599 1.00 15.58 292 TYR A C 1
ATOM 2221 O O . TYR A 1 292 ? 32.783 65.791 -0.050 1.00 15.71 292 TYR A O 1
ATOM 2230 N N . ALA A 1 293 ? 33.190 67.713 -1.177 1.00 16.03 293 ALA A N 1
ATOM 2231 C CA . ALA A 1 293 ? 34.619 67.440 -1.415 1.00 16.99 293 ALA A CA 1
ATOM 2232 C C . ALA A 1 293 ? 35.470 67.564 -0.158 1.00 17.77 293 ALA A C 1
ATOM 2233 O O . ALA A 1 293 ? 36.651 67.186 -0.152 1.00 17.97 293 ALA A O 1
ATOM 2235 N N . SER A 1 294 ? 34.870 68.116 0.891 1.00 17.49 294 SER A N 1
ATOM 2236 C CA . SER A 1 294 ? 35.583 68.419 2.122 1.00 18.50 294 SER A CA 1
ATOM 2237 C C . SER A 1 294 ? 34.733 67.994 3.308 1.00 18.33 294 SER A C 1
ATOM 2238 O O . SER A 1 294 ? 33.498 68.067 3.251 1.00 18.06 294 SER A O 1
ATOM 2241 N N . GLU A 1 295 ? 35.402 67.603 4.387 1.00 17.84 295 GLU A N 1
ATOM 2242 C CA . GLU A 1 295 ? 34.726 67.320 5.647 1.00 18.16 295 GLU A CA 1
ATOM 2243 C C . GLU A 1 295 ? 34.941 68.442 6.655 1.00 18.35 295 GLU A C 1
ATOM 2244 O O . GLU A 1 295 ? 34.580 68.301 7.822 1.00 18.12 295 GLU A O 1
ATOM 2250 N N . GLN A 1 296 ? 35.519 69.550 6.185 1.00 18.43 296 GLN A N 1
ATOM 2251 C CA . GLN A 1 296 ? 35.624 70.770 6.992 1.00 19.91 296 GLN A CA 1
ATOM 2252 C C . GLN A 1 296 ? 34.279 71.481 6.928 1.00 18.89 296 GLN A C 1
ATOM 2253 O O . GLN A 1 296 ? 34.129 72.547 6.332 1.00 18.68 296 GLN A O 1
ATOM 2259 N N . VAL A 1 297 ? 33.292 70.838 7.540 1.00 17.99 297 VAL A N 1
ATOM 2260 C CA . VAL A 1 297 ? 31.902 71.319 7.530 1.00 16.85 297 VAL A CA 1
ATOM 2261 C C . VAL A 1 297 ? 31.376 71.287 8.953 1.00 16.27 297 VAL A C 1
ATOM 2262 O O . VAL A 1 297 ? 31.875 70.510 9.757 1.00 16.26 297 VAL A O 1
ATOM 2266 N N . PRO A 1 298 ? 30.366 72.123 9.281 1.00 16.45 298 PRO A N 1
ATOM 2267 C CA . PRO A 1 298 ? 29.865 72.111 10.658 1.00 15.93 298 PRO A CA 1
ATOM 2268 C C . PRO A 1 298 ? 29.104 70.844 10.948 1.00 15.82 298 PRO A C 1
ATOM 2269 O O . PRO A 1 298 ? 28.538 70.238 10.025 1.00 15.55 298 PRO A O 1
ATOM 2273 N N . VAL A 1 299 ? 29.069 70.458 12.224 1.00 15.09 299 VAL A N 1
ATOM 2274 C CA . VAL A 1 299 ? 28.252 69.340 12.668 1.00 16.35 299 VAL A CA 1
ATOM 2275 C C . VAL A 1 299 ? 26.783 69.503 12.250 1.00 15.03 299 VAL A C 1
ATOM 2276 O O . VAL A 1 299 ? 26.106 68.511 11.951 1.00 15.92 299 VAL A O 1
ATOM 2280 N N . TYR A 1 300 ? 26.306 70.744 12.146 1.00 14.23 300 TYR A N 1
ATOM 2281 C CA . TYR A 1 300 ? 24.889 70.942 11.810 1.00 13.08 300 TYR A CA 1
ATOM 2282 C C . TYR A 1 300 ? 24.513 70.594 10.371 1.00 12.45 300 TYR A C 1
ATOM 2283 O O . TYR A 1 300 ? 23.331 70.433 10.070 1.00 11.96 300 TYR A O 1
ATOM 2292 N N . LEU A 1 301 ? 25.501 70.482 9.480 1.00 11.58 301 LEU A N 1
ATOM 2293 C CA . LEU A 1 301 ? 25.206 70.264 8.063 1.00 11.52 301 LEU A CA 1
ATOM 2294 C C . LEU A 1 301 ? 24.418 68.968 7.803 1.00 11.52 301 LEU A C 1
ATOM 2295 O O . LEU A 1 301 ? 23.609 68.903 6.866 1.00 10.87 301 LEU A O 1
ATOM 2300 N N . ALA A 1 302 ? 24.647 67.942 8.628 1.00 10.68 302 ALA A N 1
ATOM 2301 C CA . ALA A 1 302 ? 23.837 66.715 8.537 1.00 10.90 302 ALA A CA 1
ATOM 2302 C C . ALA A 1 302 ? 22.334 67.031 8.584 1.00 10.88 302 ALA A C 1
ATOM 2303 O O . ALA A 1 302 ? 21.554 66.397 7.885 1.00 11.40 302 ALA A O 1
ATOM 2305 N N . ASP A 1 303 ? 21.951 68.022 9.399 1.00 10.80 303 ASP A N 1
ATOM 2306 C CA . ASP A 1 303 ? 20.551 68.434 9.579 1.00 10.63 303 ASP A CA 1
ATOM 2307 C C . ASP A 1 303 ? 20.131 69.478 8.560 1.00 10.84 303 ASP A C 1
ATOM 2308 O O . ASP A 1 303 ? 18.962 69.517 8.152 1.00 11.32 303 ASP A O 1
ATOM 2313 N N . SER A 1 304 ? 21.063 70.350 8.180 1.00 10.18 304 SER A N 1
ATOM 2314 C CA . SER A 1 304 ? 20.717 71.543 7.379 1.00 10.72 304 SER A CA 1
ATOM 2315 C C . SER A 1 304 ? 20.845 71.336 5.854 1.00 11.41 304 SER A C 1
ATOM 2316 O O . SER A 1 304 ? 20.346 72.165 5.062 1.00 11.81 304 SER A O 1
ATOM 2319 N N . SER A 1 305 ? 21.490 70.239 5.447 1.00 11.38 305 SER A N 1
ATOM 2320 C CA . SER A 1 305 ? 21.638 69.927 4.025 1.00 12.54 305 SER A CA 1
ATOM 2321 C C . SER A 1 305 ? 20.272 69.768 3.368 1.00 13.36 305 SER A C 1
ATOM 2322 O O . SER A 1 305 ? 19.485 68.872 3.715 1.00 11.78 305 SER A O 1
ATOM 2325 N N . MET A 1 306 ? 19.987 70.652 2.419 1.00 14.32 306 MET A N 1
ATOM 2326 C CA . MET A 1 306 ? 18.692 70.605 1.738 1.00 15.71 306 MET A CA 1
ATOM 2327 C C . MET A 1 306 ? 18.588 69.356 0.858 1.00 14.94 306 MET A C 1
ATOM 2328 O O . MET A 1 306 ? 17.538 68.713 0.819 1.00 13.76 306 MET A O 1
ATOM 2333 N N . LYS A 1 307 ? 19.667 68.981 0.169 1.00 13.90 307 LYS A N 1
ATOM 2334 C CA . LYS A 1 307 ? 19.600 67.785 -0.682 1.00 14.37 307 LYS A CA 1
ATOM 2335 C C . LYS A 1 307 ? 19.404 66.507 0.118 1.00 12.33 307 LYS A C 1
ATOM 2336 O O . LYS A 1 307 ? 18.628 65.652 -0.276 1.00 11.87 307 LYS A O 1
ATOM 2342 N N . LEU A 1 308 ? 20.119 66.376 1.241 1.00 11.30 308 LEU A N 1
ATOM 2343 C CA . LEU A 1 308 ? 19.970 65.185 2.066 1.00 11.10 308 LEU A CA 1
ATOM 2344 C C . LEU A 1 308 ? 18.544 65.095 2.633 1.00 10.48 308 LEU A C 1
ATOM 2345 O O . LEU A 1 308 ? 17.988 64.014 2.743 1.00 10.21 308 LEU A O 1
ATOM 2350 N N . LEU A 1 309 ? 17.956 66.238 2.967 1.00 9.70 309 LEU A N 1
ATOM 2351 C CA . LEU A 1 309 ? 16.555 66.267 3.403 1.00 9.37 309 LEU A CA 1
ATOM 2352 C C . LEU A 1 309 ? 15.631 65.744 2.310 1.00 10.16 309 LEU A C 1
ATOM 2353 O O . LEU A 1 309 ? 14.703 64.974 2.595 1.00 9.97 309 LEU A O 1
ATOM 2358 N N . GLN A 1 310 ? 15.852 66.162 1.058 1.00 10.74 310 GLN A N 1
ATOM 2359 C CA . GLN A 1 310 ? 15.002 65.661 -0.031 1.00 11.93 310 GLN A CA 1
ATOM 2360 C C . GLN A 1 310 ? 15.113 64.144 -0.169 1.00 11.32 310 GLN A C 1
ATOM 2361 O O . GLN A 1 310 ? 14.093 63.463 -0.369 1.00 11.04 310 GLN A O 1
ATOM 2367 N N . TYR A 1 311 ? 16.336 63.613 -0.106 1.00 10.54 311 TYR A N 1
ATOM 2368 C CA . TYR A 1 311 ? 16.521 62.155 -0.151 1.00 10.42 311 TYR A CA 1
ATOM 2369 C C . TYR A 1 311 ? 15.747 61.505 1.008 1.00 10.46 311 TYR A C 1
ATOM 2370 O O . TYR A 1 311 ? 15.031 60.516 0.822 1.00 10.64 311 TYR A O 1
ATOM 2379 N N . ASP A 1 312 ? 15.918 62.072 2.196 1.00 10.20 312 ASP A N 1
ATOM 2380 C CA . ASP A 1 312 ? 15.291 61.539 3.419 1.00 10.93 312 ASP A CA 1
ATOM 2381 C C . ASP A 1 312 ? 13.774 61.548 3.345 1.00 10.86 312 ASP A C 1
ATOM 2382 O O . ASP A 1 312 ? 13.128 60.676 3.944 1.00 12.03 312 ASP A O 1
ATOM 2387 N N . PHE A 1 313 ? 13.206 62.550 2.678 1.00 10.86 313 PHE A N 1
ATOM 2388 C CA . PHE A 1 313 ? 11.748 62.609 2.556 1.00 11.42 313 PHE A CA 1
ATOM 2389 C C . PHE A 1 313 ? 11.209 61.301 1.946 1.00 11.61 313 PHE A C 1
ATOM 2390 O O . PHE A 1 313 ? 10.184 60.764 2.398 1.00 11.09 313 PHE A O 1
ATOM 2398 N N . PHE A 1 314 ? 11.920 60.804 0.920 1.00 11.14 314 PHE A N 1
ATOM 2399 C CA . PHE A 1 314 ? 11.543 59.580 0.201 1.00 12.28 314 PHE A CA 1
ATOM 2400 C C . PHE A 1 314 ? 12.109 58.314 0.829 1.00 12.53 314 PHE A C 1
ATOM 2401 O O . PHE A 1 314 ? 11.792 57.200 0.388 1.00 13.77 314 PHE A O 1
ATOM 2409 N N . GLY A 1 315 ? 12.924 58.467 1.872 1.00 12.19 315 GLY A N 1
ATOM 2410 C CA . GLY A 1 315 ? 13.641 57.339 2.447 1.00 12.64 315 GLY A CA 1
ATOM 2411 C C . GLY A 1 315 ? 14.733 56.793 1.536 1.00 13.32 315 GLY A C 1
ATOM 2412 O O . GLY A 1 315 ? 15.127 55.628 1.662 1.00 14.26 315 GLY A O 1
ATOM 2413 N N . LEU A 1 316 ? 15.200 57.633 0.614 1.00 13.24 316 LEU A N 1
ATOM 2414 C CA . LEU A 1 316 ? 16.246 57.275 -0.357 1.00 13.34 316 LEU A CA 1
ATOM 2415 C C . LEU A 1 316 ? 17.565 57.095 0.384 1.00 13.29 316 LEU A C 1
ATOM 2416 O O . LEU A 1 316 ? 18.038 58.043 1.032 1.00 12.95 316 LEU A O 1
ATOM 2421 N N . PRO A 1 317 ? 18.152 55.873 0.342 1.00 13.02 317 PRO A N 1
ATOM 2422 C CA . PRO A 1 317 ? 19.469 55.696 0.973 1.00 12.91 317 PRO A CA 1
ATOM 2423 C C . PRO A 1 317 ? 20.473 56.676 0.360 1.00 12.98 317 PRO A C 1
ATOM 2424 O O . PRO A 1 317 ? 20.389 56.964 -0.839 1.00 12.74 317 PRO A O 1
ATOM 2428 N N . ALA A 1 318 ? 21.381 57.210 1.173 1.00 12.29 318 ALA A N 1
ATOM 2429 C CA . ALA A 1 318 ? 22.295 58.250 0.701 1.00 12.41 318 ALA A CA 1
ATOM 2430 C C . ALA A 1 318 ? 23.735 57.869 0.970 1.00 12.73 318 ALA A C 1
ATOM 2431 O O . ALA A 1 318 ? 24.048 57.282 2.010 1.00 12.93 318 ALA A O 1
ATOM 2433 N N . VAL A 1 319 ? 24.607 58.212 0.025 1.00 12.11 319 VAL A N 1
ATOM 2434 C CA . VAL A 1 319 ? 26.047 58.143 0.228 1.00 11.93 319 VAL A CA 1
ATOM 2435 C C . VAL A 1 319 ? 26.591 59.564 0.414 1.00 11.67 319 VAL A C 1
ATOM 2436 O O . VAL A 1 319 ? 26.327 60.447 -0.410 1.00 11.57 319 VAL A O 1
ATOM 2440 N N . CYS A 1 320 ? 27.328 59.804 1.501 1.00 11.59 320 CYS A N 1
ATOM 2441 C CA . CYS A 1 320 ? 27.784 61.168 1.834 1.00 11.64 320 CYS A CA 1
ATOM 2442 C C . CYS A 1 320 ? 29.046 61.077 2.699 1.00 11.73 320 CYS A C 1
ATOM 2443 O O . CYS A 1 320 ? 29.335 60.002 3.234 1.00 12.93 320 CYS A O 1
ATOM 2446 N N . PRO A 1 321 ? 29.833 62.164 2.798 1.00 12.03 321 PRO A N 1
ATOM 2447 C CA . PRO A 1 321 ? 30.996 62.059 3.684 1.00 12.56 321 PRO A CA 1
ATOM 2448 C C . PRO A 1 321 ? 30.619 61.717 5.126 1.00 12.75 321 PRO A C 1
ATOM 2449 O O . PRO A 1 321 ? 29.505 62.031 5.576 1.00 12.07 321 PRO A O 1
ATOM 2453 N N . ASN A 1 322 ? 31.533 61.052 5.832 1.00 13.45 322 ASN A N 1
ATOM 2454 C CA . ASN A 1 322 ? 31.287 60.706 7.243 1.00 13.81 322 ASN A CA 1
ATOM 2455 C C . ASN A 1 322 ? 30.800 61.902 8.052 1.00 13.56 322 ASN A C 1
ATOM 2456 O O . ASN A 1 322 ? 29.900 61.769 8.902 1.00 13.45 322 ASN A O 1
ATOM 2461 N N . ALA A 1 323 ? 31.372 63.067 7.773 1.00 13.44 323 ALA A N 1
ATOM 2462 C CA . ALA A 1 323 ? 31.071 64.284 8.553 1.00 13.62 323 ALA A CA 1
ATOM 2463 C C . ALA A 1 323 ? 29.612 64.764 8.450 1.00 13.81 323 ALA A C 1
ATOM 2464 O O . ALA A 1 323 ? 29.195 65.616 9.239 1.00 13.83 323 ALA A O 1
ATOM 2466 N N . VAL A 1 324 ? 28.853 64.242 7.482 1.00 13.40 324 VAL A N 1
ATOM 2467 C CA . VAL A 1 324 ? 27.455 64.662 7.318 1.00 13.36 324 VAL A CA 1
ATOM 2468 C C . VAL A 1 324 ? 26.440 63.526 7.477 1.00 13.11 324 VAL A C 1
ATOM 2469 O O . VAL A 1 324 ? 25.243 63.719 7.228 1.00 12.36 324 VAL A O 1
ATOM 2473 N N . VAL A 1 325 ? 26.911 62.354 7.905 1.00 13.17 325 VAL A N 1
ATOM 2474 C CA . VAL A 1 325 ? 26.015 61.239 8.226 1.00 14.14 325 VAL A CA 1
ATOM 2475 C C . VAL A 1 325 ? 25.171 61.650 9.451 1.00 15.73 325 VAL A C 1
ATOM 2476 O O . VAL A 1 325 ? 23.943 61.529 9.451 1.00 15.56 325 VAL A O 1
ATOM 2480 N N . GLY A 1 326 ? 25.848 62.151 10.478 1.00 16.51 326 GLY A N 1
ATOM 2481 C CA . GLY A 1 326 ? 25.172 62.672 11.674 1.00 19.12 326 GLY A CA 1
ATOM 2482 C C . GLY A 1 326 ? 24.252 61.660 12.331 1.00 20.72 326 GLY A C 1
ATOM 2483 O O . GLY A 1 326 ? 24.554 60.469 12.312 1.00 21.27 326 GLY A O 1
ATOM 2484 N N . PRO A 1 327 ? 23.135 62.150 12.926 1.00 22.07 327 PRO A N 1
ATOM 2485 C CA . PRO A 1 327 ? 22.133 61.370 13.623 1.00 22.91 327 PRO A CA 1
ATOM 2486 C C . PRO A 1 327 ? 21.053 60.839 12.664 1.00 22.98 327 PRO A C 1
ATOM 2487 O O . PRO A 1 327 ? 19.848 61.067 12.897 1.00 23.56 327 PRO A O 1
ATOM 2491 N N . TYR A 1 328 ? 21.495 60.113 11.620 1.00 21.27 328 TYR A N 1
ATOM 2492 C CA . TYR A 1 328 ? 20.591 59.606 10.584 1.00 19.65 328 TYR A CA 1
ATOM 2493 C C . TYR A 1 328 ? 20.887 58.166 10.195 1.00 19.42 328 TYR A C 1
ATOM 2494 O O . TYR A 1 328 ? 22.059 57.759 10.087 1.00 20.14 328 TYR A O 1
ATOM 2503 N N . LYS A 1 329 ? 19.811 57.404 9.989 1.00 18.49 329 LYS A N 1
ATOM 2504 C CA . LYS A 1 329 ? 19.883 56.083 9.379 1.00 18.02 329 LYS A CA 1
ATOM 2505 C C . LYS A 1 329 ? 19.936 56.245 7.863 1.00 17.68 329 LYS A C 1
ATOM 2506 O O . LYS A 1 329 ? 19.698 57.335 7.348 1.00 18.32 329 LYS A O 1
ATOM 2512 N N . SER A 1 330 ? 20.248 55.164 7.160 1.00 17.13 330 SER A N 1
ATOM 2513 C CA . SER A 1 330 ? 20.190 55.157 5.693 1.00 16.69 330 SER A CA 1
ATOM 2514 C C . SER A 1 330 ? 21.183 56.137 5.048 1.00 15.78 330 SER A C 1
ATOM 2515 O O . SER A 1 330 ? 21.048 56.437 3.868 1.00 14.79 330 SER A O 1
ATOM 2518 N N . ARG A 1 331 ? 22.174 56.610 5.815 1.00 15.42 331 ARG A N 1
ATOM 2519 C CA . ARG A 1 331 ? 23.304 57.364 5.254 1.00 14.34 331 ARG A CA 1
ATOM 2520 C C . ARG A 1 331 ? 24.598 56.600 5.443 1.00 15.14 331 ARG A C 1
ATOM 2521 O O . ARG A 1 331 ? 24.945 56.195 6.567 1.00 14.55 331 ARG A O 1
ATOM 2529 N N . PHE A 1 332 ? 25.325 56.431 4.345 1.00 14.48 332 PHE A N 1
ATOM 2530 C CA . PHE A 1 332 ? 26.542 55.640 4.340 1.00 14.25 332 PHE A CA 1
ATOM 2531 C C . PHE A 1 332 ? 27.756 56.508 4.070 1.00 14.25 332 PHE A C 1
ATOM 2532 O O . PHE A 1 332 ? 27.915 57.056 2.977 1.00 13.74 332 PHE A O 1
ATOM 2540 N N . GLY A 1 333 ? 28.581 56.650 5.108 1.00 13.52 333 GLY A N 1
ATOM 2541 C CA . GLY A 1 333 ? 29.717 57.568 5.095 1.00 13.35 333 GLY A CA 1
ATOM 2542 C C . GLY A 1 333 ? 30.949 57.089 4.363 1.00 13.72 333 GLY A C 1
ATOM 2543 O O . GLY A 1 333 ? 31.292 55.890 4.397 1.00 14.07 333 GLY A O 1
ATOM 2544 N N . TYR A 1 334 ? 31.620 58.032 3.709 1.00 12.53 334 TYR A N 1
ATOM 2545 C CA . TYR A 1 334 ? 32.934 57.784 3.115 1.00 13.57 334 TYR A CA 1
ATOM 2546 C C . TYR A 1 334 ? 33.859 58.964 3.430 1.00 13.59 334 TYR A C 1
ATOM 2547 O O . TYR A 1 334 ? 33.425 60.022 3.936 1.00 13.58 334 TYR A O 1
ATOM 2556 N N . THR A 1 335 ? 35.141 58.781 3.132 1.00 13.62 335 THR A N 1
ATOM 2557 C CA . THR A 1 335 ? 36.113 59.830 3.262 1.00 14.33 335 THR A CA 1
ATOM 2558 C C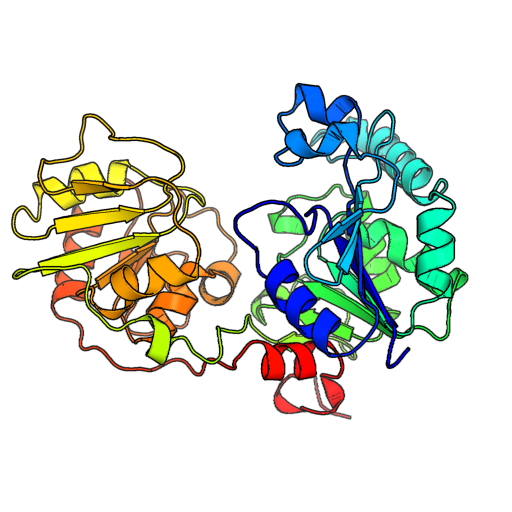 . THR A 1 335 ? 36.420 60.352 1.871 1.00 14.50 335 THR A C 1
ATOM 2559 O O . THR A 1 335 ? 36.899 59.600 1.040 1.00 14.47 335 THR A O 1
ATOM 2563 N N . PRO A 1 336 ? 36.164 61.649 1.621 1.00 15.01 336 PRO A N 1
ATOM 2564 C CA . PRO A 1 336 ? 36.455 62.210 0.302 1.00 15.49 336 PRO A CA 1
ATOM 2565 C C . PRO A 1 336 ? 37.913 61.942 -0.091 1.00 16.09 336 PRO A C 1
ATOM 2566 O O . PRO A 1 336 ? 38.822 62.054 0.751 1.00 16.89 336 PRO A O 1
ATOM 2570 N N . GLY A 1 337 ? 38.122 61.532 -1.337 1.00 16.21 337 GLY A N 1
ATOM 2571 C CA . GLY A 1 337 ? 39.463 61.241 -1.842 1.00 16.78 337 GLY A CA 1
ATOM 2572 C C . GLY A 1 337 ? 39.962 59.833 -1.550 1.00 17.00 337 GLY A C 1
ATOM 2573 O O . GLY A 1 337 ? 41.047 59.441 -2.015 1.00 17.29 337 GLY A O 1
ATOM 2574 N N . ASN A 1 338 ? 39.182 59.064 -0.799 1.00 16.33 338 ASN A N 1
ATOM 2575 C CA . ASN A 1 338 ? 39.562 57.700 -0.447 1.00 16.97 338 ASN A CA 1
ATOM 2576 C C . ASN A 1 338 ? 38.672 56.737 -1.215 1.00 16.10 338 ASN A C 1
ATOM 2577 O O . ASN A 1 338 ? 37.524 56.479 -0.824 1.00 15.62 338 ASN A O 1
ATOM 2582 N N . ALA A 1 339 ? 39.209 56.210 -2.314 1.00 15.54 339 ALA A N 1
ATOM 2583 C CA . ALA A 1 339 ? 38.426 55.397 -3.247 1.00 15.11 339 ALA A CA 1
ATOM 2584 C C . ALA A 1 339 ? 37.770 54.184 -2.596 1.00 14.89 339 ALA A C 1
ATOM 2585 O O . ALA A 1 339 ? 36.603 53.883 -2.850 1.00 13.96 339 ALA A O 1
ATOM 2587 N N . ASP A 1 340 ? 38.524 53.458 -1.770 1.00 14.62 340 ASP A N 1
ATOM 2588 C CA . ASP A 1 340 ? 37.973 52.281 -1.126 1.00 15.23 340 ASP A CA 1
ATOM 2589 C C . ASP A 1 340 ? 36.743 52.610 -0.274 1.00 14.52 340 ASP A C 1
ATOM 2590 O O . ASP A 1 340 ? 35.791 51.825 -0.257 1.00 13.84 340 ASP A O 1
ATOM 2595 N N . SER A 1 341 ? 36.782 53.747 0.432 1.00 14.85 341 SER A N 1
ATOM 2596 C CA . SER A 1 341 ? 35.652 54.153 1.291 1.00 15.09 341 SER A CA 1
ATOM 2597 C C . SER A 1 341 ? 34.424 54.526 0.455 1.00 14.36 341 SER A C 1
ATOM 2598 O O . SER A 1 341 ? 33.280 54.225 0.832 1.00 14.18 341 SER A O 1
ATOM 2601 N N . VAL A 1 342 ? 34.667 55.176 -0.682 1.00 13.76 342 VAL A N 1
ATOM 2602 C CA . VAL A 1 342 ? 33.590 55.503 -1.625 1.00 13.25 342 VAL A CA 1
ATOM 2603 C C . VAL A 1 342 ? 32.916 54.210 -2.075 1.00 13.20 342 VAL A C 1
ATOM 2604 O O . VAL A 1 342 ? 31.687 54.076 -2.037 1.00 13.00 342 VAL A O 1
ATOM 2608 N N . ILE A 1 343 ? 33.728 53.245 -2.497 1.00 13.32 343 ILE A N 1
ATOM 2609 C CA . ILE A 1 343 ? 33.206 51.969 -2.994 1.00 13.63 343 ILE A CA 1
ATOM 2610 C C . ILE A 1 343 ? 32.421 51.223 -1.918 1.00 13.44 343 ILE A C 1
ATOM 2611 O O . ILE A 1 343 ? 31.344 50.707 -2.188 1.00 13.93 343 ILE A O 1
ATOM 2616 N N . ALA A 1 344 ? 32.963 51.187 -0.701 1.00 14.47 344 ALA A N 1
ATOM 2617 C CA . ALA A 1 344 ? 32.319 50.500 0.433 1.00 14.22 344 ALA A CA 1
ATOM 2618 C C . ALA A 1 344 ? 30.956 51.129 0.772 1.00 14.15 344 ALA A C 1
ATOM 2619 O O . ALA A 1 344 ? 29.992 50.424 1.042 1.00 13.55 344 ALA A O 1
ATOM 2621 N N . ALA A 1 345 ? 30.881 52.456 0.743 1.00 13.63 345 ALA A N 1
ATOM 2622 C CA . ALA A 1 345 ? 29.627 53.146 1.086 1.00 13.31 345 ALA A CA 1
ATOM 2623 C C . ALA A 1 345 ? 28.537 52.886 0.043 1.00 13.49 345 ALA A C 1
ATOM 2624 O O . ALA A 1 345 ? 27.367 52.662 0.396 1.00 13.65 345 ALA A O 1
ATOM 2626 N N . ILE A 1 346 ? 28.913 52.918 -1.240 1.00 12.89 346 ILE A N 1
ATOM 2627 C CA . ILE A 1 346 ? 27.960 52.632 -2.326 1.00 13.00 346 ILE A CA 1
ATOM 2628 C C . ILE A 1 346 ? 27.436 51.196 -2.198 1.00 14.09 346 ILE A C 1
ATOM 2629 O O . ILE A 1 346 ? 26.230 50.936 -2.346 1.00 13.89 346 ILE A O 1
ATOM 2634 N N . THR A 1 347 ? 28.355 50.269 -1.924 1.00 15.15 347 THR A N 1
ATOM 2635 C CA . THR A 1 347 ? 27.987 48.865 -1.713 1.00 16.77 347 THR A CA 1
ATOM 2636 C C . THR A 1 347 ? 26.886 48.770 -0.649 1.00 17.04 347 THR A C 1
ATOM 2637 O O . THR A 1 347 ? 25.863 48.123 -0.871 1.00 18.00 347 THR A O 1
ATOM 2641 N N . GLN A 1 348 ? 27.083 49.455 0.476 1.00 17.96 348 GLN A N 1
ATOM 2642 C CA . GLN A 1 348 ? 26.086 49.489 1.559 1.00 18.78 348 GLN A CA 1
ATOM 2643 C C . GLN A 1 348 ? 24.760 50.135 1.138 1.00 18.50 348 GLN A C 1
ATOM 2644 O O . GLN A 1 348 ? 23.677 49.627 1.459 1.00 17.77 348 GLN A O 1
ATOM 2650 N N . ALA A 1 349 ? 24.845 51.269 0.437 1.00 17.09 349 ALA A N 1
ATOM 2651 C CA . ALA A 1 349 ? 23.645 51.984 0.009 1.00 16.96 349 ALA A CA 1
ATOM 2652 C C . ALA A 1 349 ? 22.807 51.171 -0.958 1.00 17.43 349 ALA A C 1
ATOM 2653 O O . ALA A 1 349 ? 21.561 51.217 -0.902 1.00 17.29 349 ALA A O 1
ATOM 2655 N N . LEU A 1 350 ? 23.474 50.426 -1.846 1.00 17.59 350 LEU A N 1
ATOM 2656 C CA . LEU A 1 350 ? 22.761 49.591 -2.813 1.00 18.59 350 LEU A CA 1
ATOM 2657 C C . LEU A 1 350 ? 21.871 48.546 -2.138 1.00 19.31 350 LEU A C 1
ATOM 2658 O O . LEU A 1 350 ? 20.840 48.157 -2.683 1.00 21.19 350 LEU A O 1
ATOM 2663 N N . GLU A 1 351 ? 22.272 48.091 -0.965 1.00 20.02 351 GLU A N 1
ATOM 2664 C CA . GLU A 1 351 ? 21.512 47.058 -0.270 1.00 21.26 351 GLU A CA 1
ATOM 2665 C C . GLU A 1 351 ? 20.605 47.584 0.857 1.00 20.72 351 GLU A C 1
ATOM 2666 O O . GLU A 1 351 ? 19.893 46.799 1.497 1.00 19.94 351 GLU A O 1
ATOM 2672 N N . ALA A 1 352 ? 20.611 48.902 1.083 1.00 18.87 352 ALA A N 1
ATOM 2673 C CA . ALA A 1 352 ? 19.823 49.508 2.172 1.00 18.31 352 ALA A CA 1
ATOM 2674 C C . ALA A 1 352 ? 18.344 49.588 1.791 1.00 18.33 352 ALA A C 1
ATOM 2675 O O . ALA A 1 352 ? 18.017 49.975 0.672 1.00 17.96 352 ALA A O 1
ATOM 2677 N N . PRO A 1 353 ? 17.434 49.223 2.714 1.00 18.49 353 PRO A N 1
ATOM 2678 C CA . PRO A 1 353 ? 16.030 49.381 2.345 1.00 17.93 353 PRO A CA 1
ATOM 2679 C C . PRO A 1 353 ? 15.583 50.840 2.365 1.00 16.81 353 PRO A C 1
ATOM 2680 O O . PRO A 1 353 ? 16.189 51.669 3.044 1.00 17.08 353 PRO A O 1
ATOM 2684 N N . ARG A 1 354 ? 14.530 51.123 1.623 1.00 15.83 354 ARG A N 1
ATOM 2685 C CA . ARG A 1 354 ? 13.923 52.451 1.595 1.00 15.24 354 ARG A CA 1
ATOM 2686 C C . ARG A 1 354 ? 12.859 52.551 2.684 1.00 14.66 354 ARG A C 1
ATOM 2687 O O . ARG A 1 354 ? 1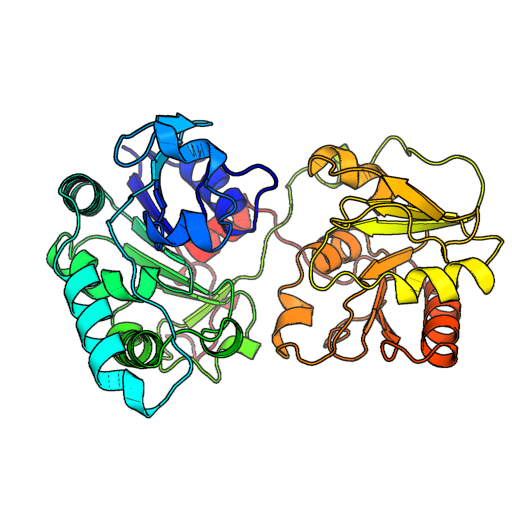1.854 51.846 2.630 1.00 14.57 354 ARG A O 1
ATOM 2695 N N . VAL A 1 355 ? 13.098 53.424 3.663 1.00 13.23 355 VAL A N 1
ATOM 2696 C CA . VAL A 1 355 ? 12.186 53.618 4.795 1.00 12.82 355 VAL A CA 1
ATOM 2697 C C . VAL A 1 355 ? 12.143 55.108 5.096 1.00 12.36 355 VAL A C 1
ATOM 2698 O O . VAL A 1 355 ? 13.193 55.763 5.153 1.00 10.93 355 VAL A O 1
ATOM 2702 N N . ARG A 1 356 ? 10.939 55.638 5.301 1.00 11.52 356 ARG A N 1
ATOM 2703 C CA . ARG A 1 356 ? 10.796 57.063 5.631 1.00 11.56 356 ARG A CA 1
ATOM 2704 C C . ARG A 1 356 ? 11.040 57.301 7.119 1.00 11.87 356 ARG A C 1
ATOM 2705 O O . ARG A 1 356 ? 10.097 57.444 7.906 1.00 12.74 356 ARG A O 1
ATOM 2713 N N . TYR A 1 357 ? 12.312 57.329 7.498 1.00 11.30 357 TYR A N 1
ATOM 2714 C CA . TYR A 1 357 ? 12.719 57.475 8.899 1.00 11.65 357 TYR A CA 1
ATOM 2715 C C . TYR A 1 357 ? 12.545 58.899 9.456 1.00 12.29 357 TYR A C 1
ATOM 2716 O O . TYR A 1 357 ? 12.277 59.094 10.656 1.00 12.56 357 TYR A O 1
ATOM 2725 N N . ARG A 1 358 ? 12.702 59.896 8.597 1.00 11.64 358 ARG A N 1
ATOM 2726 C CA . ARG A 1 358 ? 12.740 61.290 9.046 1.00 11.97 358 ARG A CA 1
ATOM 2727 C C . ARG A 1 358 ? 11.393 61.962 8.877 1.00 12.44 358 ARG A C 1
ATOM 2728 O O . ARG A 1 358 ? 10.790 61.896 7.804 1.00 12.89 358 ARG A O 1
ATOM 2736 N N . GLN A 1 359 ? 10.930 62.641 9.923 1.00 12.17 359 GLN A N 1
ATOM 2737 C CA . GLN A 1 359 ? 9.676 63.408 9.829 1.00 13.41 359 GLN A CA 1
ATOM 2738 C C . GLN A 1 359 ? 9.958 64.745 9.147 1.00 12.02 359 GLN A C 1
ATOM 2739 O O . GLN A 1 359 ? 10.812 65.504 9.616 1.00 12.48 359 GLN A O 1
ATOM 2745 N N . CYS A 1 360 ? 9.257 65.026 8.057 1.00 11.35 360 CYS A N 1
ATOM 2746 C CA . CYS A 1 360 ? 9.518 66.245 7.272 1.00 11.49 360 CYS A CA 1
ATOM 2747 C C . CYS A 1 360 ? 8.254 67.104 7.153 1.00 11.59 360 CYS A C 1
ATOM 2748 O O . CYS A 1 360 ? 7.360 66.811 6.334 1.00 11.76 360 CYS A O 1
ATOM 2751 N N . LEU A 1 361 ? 8.195 68.172 7.940 1.00 10.25 361 LEU A N 1
ATOM 2752 C CA . LEU A 1 361 ? 7.079 69.105 7.850 1.00 11.60 361 LEU A CA 1
ATOM 2753 C C . LEU A 1 361 ? 7.150 69.864 6.535 1.00 11.32 361 LEU A C 1
ATOM 2754 O O . LEU A 1 361 ? 8.243 70.163 6.050 1.00 12.70 361 LEU A O 1
ATOM 2759 N N . ASN A 1 362 ? 5.993 70.177 5.968 1.00 11.41 362 ASN A N 1
ATOM 2760 C CA . ASN A 1 362 ? 5.946 70.975 4.752 1.00 11.63 362 ASN A CA 1
ATOM 2761 C C . ASN A 1 362 ? 6.319 72.446 5.046 1.00 11.20 362 ASN A C 1
ATOM 2762 O O . ASN A 1 362 ? 6.459 72.841 6.213 1.00 10.88 362 ASN A O 1
ATOM 2767 N N . TRP A 1 363 ? 6.489 73.245 3.994 1.00 10.97 363 TRP A N 1
ATOM 2768 C CA . TRP A 1 363 ? 6.929 74.644 4.165 1.00 10.70 363 TRP A CA 1
ATOM 2769 C C . TRP A 1 363 ? 5.939 75.520 4.928 1.00 10.74 363 TRP A C 1
ATOM 2770 O O . TRP A 1 363 ? 6.363 76.392 5.685 1.00 10.28 363 TRP A O 1
ATOM 2781 N N . SER A 1 364 ? 4.636 75.294 4.742 1.00 10.82 364 SER A N 1
ATOM 2782 C CA . SER A 1 364 ? 3.632 76.080 5.487 1.00 11.34 364 SER A CA 1
ATOM 2783 C C . SER A 1 364 ? 3.715 75.826 6.996 1.00 11.44 364 SER A C 1
ATOM 2784 O O . SER A 1 364 ? 3.775 76.768 7.799 1.00 10.00 364 SER A O 1
ATOM 2787 N N . ASP A 1 365 ? 3.711 74.547 7.373 1.00 11.12 365 ASP A N 1
ATOM 2788 C CA . ASP A 1 365 ? 3.826 74.168 8.787 1.00 11.31 365 ASP A CA 1
ATOM 2789 C C . ASP A 1 365 ? 5.166 74.614 9.369 1.00 10.61 365 ASP A C 1
ATOM 2790 O O . ASP A 1 365 ? 5.242 75.026 10.540 1.00 9.28 365 ASP A O 1
ATOM 2795 N N . THR A 1 366 ? 6.217 74.537 8.552 1.00 9.71 366 THR A N 1
ATOM 2796 C CA . THR A 1 366 ? 7.535 75.039 8.954 1.00 9.73 366 THR A CA 1
ATOM 2797 C C . THR A 1 366 ? 7.497 76.550 9.206 1.00 9.83 366 THR A C 1
ATOM 2798 O O . THR A 1 366 ? 8.031 77.047 10.201 1.00 9.61 366 THR A O 1
ATOM 2802 N N . THR A 1 367 ? 6.888 77.287 8.283 1.00 9.50 367 THR A N 1
ATOM 2803 C CA . THR A 1 367 ? 6.823 78.740 8.426 1.00 8.86 367 THR A CA 1
ATOM 2804 C C . THR A 1 367 ? 6.011 79.124 9.667 1.00 9.05 367 THR A C 1
ATOM 2805 O O . THR A 1 367 ? 6.369 80.068 10.372 1.00 9.00 367 THR A O 1
ATOM 2809 N N . ASP A 1 368 ? 4.941 78.380 9.947 1.00 9.35 368 ASP A N 1
ATOM 2810 C CA . ASP A 1 368 ? 4.144 78.618 11.160 1.00 10.37 368 ASP A CA 1
ATOM 2811 C C . ASP A 1 368 ? 5.044 78.610 12.399 1.00 10.12 368 ASP A C 1
ATOM 2812 O O . ASP A 1 368 ? 4.887 79.443 13.318 1.00 9.93 368 ASP A O 1
ATOM 2817 N N . ARG A 1 369 ? 5.963 77.641 12.435 1.00 9.59 369 ARG A N 1
ATOM 2818 C CA . ARG A 1 369 ? 6.858 77.456 13.565 1.00 9.73 369 ARG A CA 1
ATOM 2819 C C . ARG A 1 369 ? 7.989 78.456 13.619 1.00 9.76 369 ARG A C 1
ATOM 2820 O O . ARG A 1 369 ? 8.418 78.837 14.707 1.00 9.97 369 ARG A O 1
ATOM 2828 N N . VAL A 1 370 ? 8.503 78.854 12.455 1.00 9.69 370 VAL A N 1
ATOM 2829 C CA . VAL A 1 370 ? 9.507 79.926 12.403 1.00 10.45 370 VAL A CA 1
ATOM 2830 C C . VAL A 1 370 ? 8.926 81.222 12.996 1.00 11.37 370 VAL A C 1
ATOM 2831 O O . VAL A 1 370 ? 9.608 81.942 13.743 1.00 11.44 370 VAL A O 1
ATOM 2835 N N . LEU A 1 371 ? 7.668 81.506 12.666 1.00 11.29 371 LEU A N 1
ATOM 2836 C CA . LEU A 1 371 ? 7.051 82.774 13.050 1.00 11.94 371 LEU A CA 1
ATOM 2837 C C . LEU A 1 371 ? 6.573 82.786 14.492 1.00 12.36 371 LEU A C 1
ATOM 2838 O O . LEU A 1 371 ? 6.710 83.800 15.178 1.00 12.62 371 LEU A O 1
ATOM 2843 N N . ASP A 1 372 ? 5.969 81.676 14.925 1.00 11.77 372 ASP A N 1
ATOM 2844 C CA . ASP A 1 372 ? 5.381 81.582 16.264 1.00 12.41 372 ASP A CA 1
ATOM 2845 C C . ASP A 1 372 ? 5.800 80.297 16.975 1.00 11.72 372 ASP A C 1
ATOM 2846 O O . ASP A 1 372 ? 4.938 79.488 17.326 1.00 12.02 372 ASP A O 1
ATOM 2851 N N . PRO A 1 373 ? 7.117 80.110 17.205 1.00 11.58 373 PRO A N 1
ATOM 2852 C CA . PRO A 1 373 ? 7.573 78.827 17.770 1.00 11.48 373 PRO A CA 1
ATOM 2853 C C . PRO A 1 373 ? 6.996 78.531 19.161 1.00 12.31 373 PRO A C 1
ATOM 2854 O O . PRO A 1 373 ? 6.841 77.355 19.523 1.00 12.12 373 PRO A O 1
ATOM 2858 N N . ARG A 1 374 ? 6.678 79.573 19.927 1.00 12.11 374 ARG A N 1
ATOM 2859 C CA . ARG A 1 374 ? 6.121 79.347 21.273 1.00 12.32 374 ARG A CA 1
ATOM 2860 C C . ARG A 1 374 ? 4.761 78.653 21.242 1.00 12.38 374 ARG A C 1
ATOM 2861 O O . ARG A 1 374 ? 4.341 78.066 22.251 1.00 12.97 374 ARG A O 1
ATOM 2869 N N . ALA A 1 375 ? 4.069 78.708 20.109 1.00 12.62 375 ALA A N 1
ATOM 2870 C CA . ALA A 1 375 ? 2.812 77.970 19.971 1.00 13.62 375 ALA A CA 1
ATOM 2871 C C . ALA A 1 375 ? 3.026 76.466 19.753 1.00 13.44 375 ALA A C 1
ATOM 2872 O O . ALA A 1 375 ? 2.061 75.701 19.742 1.00 13.98 375 ALA A O 1
ATOM 2874 N N . TYR A 1 376 ? 4.289 76.057 19.575 1.00 13.09 376 TYR A N 1
ATOM 2875 C CA . TYR A 1 376 ? 4.665 74.673 19.261 1.00 13.69 376 TYR A CA 1
ATOM 2876 C C . TYR A 1 376 ? 5.786 74.314 20.224 1.00 14.50 376 TYR A C 1
ATOM 2877 O O . TYR A 1 376 ? 6.964 74.421 19.886 1.00 14.16 376 TYR A O 1
ATOM 2886 N N . PRO A 1 377 ? 5.431 73.964 21.471 1.00 15.64 377 PRO A N 1
ATOM 2887 C CA . PRO A 1 377 ? 6.443 73.901 22.552 1.00 16.25 377 PRO A CA 1
ATOM 2888 C C . PRO A 1 377 ? 7.550 72.874 22.335 1.00 15.55 377 PRO A C 1
ATOM 2889 O O . PRO A 1 377 ? 8.620 72.993 22.928 1.00 15.38 377 PRO A O 1
ATOM 2893 N N . GLU A 1 378 ? 7.302 71.915 21.464 1.00 15.95 378 GLU A N 1
ATOM 2894 C CA . GLU A 1 378 ? 8.316 70.929 21.071 1.00 16.87 378 GLU A CA 1
ATOM 2895 C C . GLU A 1 378 ? 9.534 71.580 20.394 1.00 17.00 378 GLU A C 1
ATOM 2896 O O . GLU A 1 378 ? 10.593 70.954 20.301 1.00 18.35 378 GLU A O 1
ATOM 2902 N N . THR A 1 379 ? 9.375 72.811 19.899 1.00 15.37 379 THR A N 1
ATOM 2903 C CA . THR A 1 379 ? 10.511 73.536 19.277 1.00 14.20 379 THR A CA 1
ATOM 2904 C C . THR A 1 379 ? 11.507 74.095 20.294 1.00 13.77 379 THR A C 1
ATOM 2905 O O . THR A 1 379 ? 12.616 74.507 19.934 1.00 13.83 379 THR A O 1
ATOM 2909 N N . ARG A 1 380 ? 11.130 74.132 21.566 1.00 13.08 380 ARG A N 1
ATOM 2910 C CA . ARG A 1 380 ? 11.973 74.775 22.561 1.00 13.41 380 ARG A CA 1
ATOM 2911 C C . ARG A 1 380 ? 13.288 74.022 22.763 1.00 13.10 380 ARG A C 1
ATOM 2912 O O . ARG A 1 380 ? 13.299 72.802 22.840 1.00 13.15 380 ARG A O 1
ATOM 2920 N N . LEU A 1 381 ? 14.379 74.766 22.833 1.00 13.07 381 LEU A N 1
ATOM 2921 C CA . LEU A 1 381 ? 15.691 74.186 23.087 1.00 13.15 381 LEU A CA 1
ATOM 2922 C C . LEU A 1 381 ? 16.127 74.315 24.550 1.00 12.96 381 LEU A C 1
ATOM 2923 O O . LEU A 1 381 ? 17.142 73.741 24.957 1.00 12.46 381 LEU A O 1
ATOM 2928 N N . TYR A 1 382 ? 15.345 75.069 25.318 1.00 14.43 382 TYR A N 1
ATOM 2929 C CA . TYR A 1 382 ? 15.620 75.320 26.745 1.00 16.17 382 TYR A CA 1
ATOM 2930 C C . TYR A 1 382 ? 14.323 75.167 27.556 1.00 17.46 382 TYR A C 1
ATOM 2931 O O . TYR A 1 382 ? 13.236 75.198 26.987 1.00 18.59 382 TYR A O 1
ATOM 2940 N N . PRO A 1 383 ? 14.426 74.930 28.880 1.00 18.89 383 PRO A N 1
ATOM 2941 C CA . PRO A 1 383 ? 13.243 74.652 29.715 1.00 20.51 383 PRO A CA 1
ATOM 2942 C C . PRO A 1 383 ? 11.986 75.539 29.460 1.00 22.61 383 PRO A C 1
ATOM 2943 O O . PRO A 1 383 ? 12.091 76.759 29.462 1.00 23.01 383 PRO A O 1
ATOM 2947 N N . HIS A 1 384 ? 10.829 74.899 29.237 1.00 24.45 384 HIS A N 1
ATOM 2948 C CA . HIS A 1 384 ? 9.559 75.575 28.890 1.00 26.51 384 HIS A CA 1
ATOM 2949 C C . HIS A 1 384 ? 9.057 76.438 30.053 1.00 28.24 384 HIS A C 1
ATOM 2950 O O . HIS A 1 384 ? 9.170 76.031 31.220 1.00 27.79 384 HIS A O 1
ATOM 2957 N N . PRO A 1 385 ? 8.465 77.610 29.747 1.00 30.01 385 PRO A N 1
ATOM 2958 C CA . PRO A 1 385 ? 7.914 78.450 30.819 1.00 30.83 385 PRO A CA 1
ATOM 2959 C C . PRO A 1 385 ? 6.608 77.883 31.393 1.00 31.39 385 PRO A C 1
ATOM 2960 O O . PRO A 1 385 ? 5.923 77.071 30.747 1.00 32.06 385 PRO A O 1
#

Sequence (373 aa):
RRPCYLVLSSHDFRTPRRANIHFITDQLALRGTTRFFSLRYSRLSRMKGDMRLPLDDTANTVVSHNGVDCYLWRTTVHPFNTRRSWLRPVEDAMFRWYAAHPPKQLLDWMRESDVIVFESGIAVAFIELAKRVNPAAKLVYRASDGLSTINVASYIEREFDRVAPTLDVIALVSPAMAAEVVSRDNVFHVGHGVDHNLDQLGDPSPYAEGIHAVAVGSMLFDPEFFVVASKAFPQVTFHVIGSGMGRHPGYGDNVIVYGEMKHAQTIGYIKHARFGIAPYASEQVPVYLADSSMKLLQYDFFGLPAVCPNAVVGPYKSRFGYTPGNADSVIAAITQALEAPRVRYRQCLNWSDTTDRVLDPRAYPETRLYPHP

CATH classification: 3.40.50.11010 (+1 more: 3.40.50.2000)

GO terms:
  GO:0005886 plasma membrane (C, IDA)
  GO:0015020 glucuronosyltransferase activity (F, IDA)
  GO:0000271 polysaccharide biosynthetic process (P, IMP)

Radius of gyration: 21.39 Å; Cα contacts (8 Å, |Δi|>4): 744; chains: 1; bounding box: 48×58×51 Å

Secondary structure (DSSP, 8-state):
--S-EEEEESS-TTSSS--HHHHHHHHHHHHS-EEEEE-S-BTTHHHHT-TTGGGGGGTTSEEEETTEEEEE--BSS-------GGGHHHHHHHHHHHHH---HHHHHHHHH-SEEEEESSGGGGGHHHHHHH-TTSEEEEEESS-HHHHT--HHHHHHHHHHGGG-SEEEES-GGGGGG-S-STTEEE----B-TTHHHHHPSPS--SSEEEEEE--TTB-HHHHHHHHHH-TTEEEEEES-SS---TT--TTEEEE----HHHHHHHHHT-SEEE--BS-S---TTHHHH-HHHHHHHHHT--EEEEGGGT-S-SSEEEE-TT-HHHHHHHHHHHHH------S---BHHHHHHHHH-GGGSGGGBSS---

Organism: Xanthomonas campestris pv. campestris (NCBI:txid340)

Solvent-accessible surface area: 16342 Å² total; per-residue (Å²): 192,171,60,4,9,0,0,0,1,26,71,0,7,25,30,94,99,85,30,10,0,2,20,0,0,43,29,0,28,120,48,7,32,1,26,0,0,0,0,107,0,0,136,34,2,143,161,109,42,32,146,10,44,120,30,21,151,40,14,58,73,67,50,86,63,108,61,0,38,0,14,0,14,52,32,96,77,11,4,70,35,28,167,134,91,188,38,106,93,77,1,21,48,55,6,132,176,11,18,71,93,25,26,151,51,0,54,22,8,0,139,83,5,69,16,0,0,0,13,13,5,8,1,0,5,0,0,50,17,0,51,155,43,18,100,98,4,56,0,0,2,0,4,14,49,15,17,56,61,69,61,20,1,14,26,3,67,112,24,5,60,133,0,0,84,60,5,50,0,0,0,0,1,0,58,47,9,13,101,118,18,88,17,157,124,8,2,0,68,6,26,17,3,4,30,143,46,0,47,139,51,0,100,106,54,58,28,68,160,66,41,20,0,0,2,26,23,63,83,78,26,11,30,86,4,1,43,33,0,2,175,39,16,98,103,0,32,0,5,0,1,12,5,67,76,43,123,58,132,31,13,22,144,26,2,76,38,51,57,126,20,67,26,47,105,6,0,7,29,3,46,66,3,100,0,0,0,0,0,0,50,36,54,167,27,30,126,12,14,0,23,10,1,58,21,0,5,25,0,12,34,1,4,1,3,0,0,0,0,78,40,0,31,46,107,50,134,21,11,36,22,1,61,27,53,71,43,114,27,3,62,54,1,0,71,94,0,16,141,20,95,110,59,124,114,48,157,25,53,43,14,44,53,1,0,45,39,0,13,70,0,102,74,56,64,124,7,42,50,50,132,110,141